Protein 5W1E (pdb70)

InterPro domains:
  IPR005471 Transcription regulator IclR, N-terminal [PF09339] (18-68)
  IPR005471 Transcription regulator IclR, N-terminal [PF09339] (301-348)
  IPR005471 Transcription regulator IclR, N-terminal [PS51077] (15-83)
  IPR005471 Transcription regulator IclR, N-terminal [PS51077] (299-360)
  IPR005471 Transcription regulator IclR, N-terminal [SM00346] (15-104)
  IPR005471 Transcription regulator IclR, N-terminal [SM00346] (299-388)
  IPR014757 Transcription regulator IclR, C-terminal [PF01614] (442-507)
  IPR014757 Transcription regulator IclR, C-terminal [PS51078] (77-270)
  IPR014757 Transcription regulator IclR, C-terminal [PS51078] (361-514)
  IPR029016 GAF-like domain superfamily [G3DSA:3.30.450.40] (84-271)
  IPR029016 GAF-like domain superfamily [G3DSA:3.30.450.40] (369-442)
  IPR029016 GAF-like domain superfamily [G3DSA:3.30.450.40] (443-515)
  IPR036388 Winged helix-like DNA-binding domain superfamily [G3DSA:1.10.10.10] (9-83)
  IPR036388 Winged helix-like DNA-binding domain superfamily [G3DSA:1.10.10.10] (288-366)
  IPR036390 Winged helix DNA-binding domain superfamily [SSF46785] (18-87)
  IPR036390 Winged helix DNA-binding domain superfamily [SSF46785] (299-368)
  IPR050707 HTH-type Transcriptional Regulators in Metabolic Pathways [PTHR30136] (289-512)

Sequence (500 aa):
DEAVAPLLRGIAVLGRLTGADDGGTTLSLSALERTTGLARSTVDRLTATLARMGYVRLDGRDVVLAPRLMELGNAYLAALRLPALLSSARADGLADELDESVSLAVGDRDGIRFIHQATRRRAMSLSFRIGDLLPAERTAPGPLFAAEWTASDWHRWRERRAADPGDHSFPAVPPREPGAPGEDFARRAAKAAADGWALDDQLIEPGLVAVSVPVRDPGTGRVACVASVVSHTSRHTAPDLRAALLPRLRAAVAAMEDDLRAAPAPEPGPPPAGLALWTGASKQELGREFVVESLARGLTVLTAFGEGRRSALTLTQVAQATGLARATARRALLTHARAGLVAPAAGHTFTLTPRVLSLGFPPLSRTSLPEIAQPHLTALAERRVHESSASLAVLADSGEEIQYTARASALPARATALGRVLLALPEVRARGYALVDEELEAGLRAIIAVPVRDRTGRVVAALNVALHAARRTADDCVAQILPELRHTADDLVETELRVAGRFCRVAVV

Radius of gyration: 24.88 Å; Cα contacts (8 Å, |Δi|>4): 1018; chains: 1; bounding box: 58×56×74 Å

Organism: Streptomyces coelicolor (strain ATCC BAA-471 / A3(2) / M145) (NCBI:txid100226)

B-factor: mean 27.06, std 10.56, range [9.88, 78.85]

Solvent-accessible surface area: 21811 Å² total; per-residue (Å²): 138,68,53,16,51,40,0,42,98,0,21,44,0,0,32,124,0,22,58,20,143,63,2,42,32,10,30,40,10,0,51,177,53,31,66,30,62,94,71,44,0,52,64,4,3,29,0,0,31,102,12,12,1,4,93,89,83,75,151,45,1,25,12,9,16,90,0,0,61,0,0,5,5,11,0,6,12,46,54,13,7,77,49,0,33,78,97,0,55,37,3,0,93,107,31,63,3,1,0,3,0,0,8,33,5,110,16,2,0,7,12,2,10,41,6,52,65,127,32,108,140,19,67,60,14,74,22,0,10,29,4,0,1,0,16,5,1,6,0,1,7,20,4,41,49,40,78,87,56,32,55,90,91,32,129,98,26,69,80,88,18,94,10,1,129,66,5,110,27,6,50,79,40,64,138,84,46,114,69,20,94,8,63,75,45,5,70,119,3,63,90,41,27,46,8,44,6,80,74,49,8,35,119,7,4,0,8,0,0,9,9,0,98,47,54,70,98,38,128,26,21,0,0,0,3,0,15,3,20,49,82,70,36,76,3,82,65,0,74,61,50,24,10,88,79,0,110,56,2,7,50,25,0,36,79,43,20,149,81,28,102,90,52,119,64,36,116,124,36,70,21,62,2,119,96,2,31,66,7,68,158,80,61,30,181,87,0,9,34,41,0,0,78,1,0,8,0,0,39,2,6,11,62,34,37,48,48,7,44,25,78,78,0,14,114,0,0,36,14,68,126,71,47,0,94,94,4,0,64,1,0,37,93,31,3,2,4,33,111,35,96,60,173,16,36,38,10,22,20,50,0,0,32,2,0,0,6,32,12,16,179,22,17,0,11,105,3,0,70,35,28,0,62,43,0,1,136,98,18,138,43,31,0,2,0,0,12,60,25,156,75,22,77,91,28,74,95,27,11,126,11,98,78,102,73,0,121,41,14,0,2,0,85,3,23,36,73,41,112,66,10,83,90,156,24,29,8,46,10,63,45,90,149,188,60,23,40,24,0,1,0,4,14,0,100,25,114,100,44,151,56,26,0,0,0,5,0,18,8,122,21,97,98,70,80,39,119,57,0,34,71,86,2,15,78,55,0,104,90,1,7,80,63,0,33,45,18,8,110,23,2,20,97,40,18,131,25,55,54,106

Nearest PDB structures (foldseek):
  5w1e-assembly1_A  TM=1.002E+00  e=1.507E-93  Streptomyces coelicolor A3(2)
  2ia2-assembly3_B  TM=8.889E-01  e=1.203E-15  Rhodococcus jostii RHA1
  2g7u-assembly1_A  TM=6.125E-01  e=3.325E-15  Rhodococcus jostii RHA1
  2xro-assembly1_E  TM=7.724E-01  e=2.981E-11  Pseudomonas putida
  3r4k-assembly2_D  TM=5.862E-01  e=4.956E-11  Ruegeria sp. TM1040

Foldseek 3Di:
DDADVLQVLLLVLLLVLLPDVQSKDFLVRSCVVSVDDSLSSQLSLLQCVVVQQWPDDPRMIHGGLVLLLLVQLQLQLLCLLVLQQVLQQVVCVVVQFKKWKWDDQQQWIFTQYIDGGPCVVHQDFFHLQIDGLLLDFCSLQNCLPDDPVSVVSNVVCCVVQVQRVVRVSAGTQDPPHDDSCRPVQSVVCVVVQKGKRQQSRHAFKIKIKGFQAQPVPRGGSIIMMTIGGVVVPGRVRCCVPCVVVVVVSSVVSNVSNVPPDQWDPPDQAAQQLVVLVVVCVVPPPSHDSLNSLLSSLSSLGRTNRFWAALVSSCGRNVHDSVSSVSSQVNCVVVVQWDADPPRTIGGGSCSSSSNNGSSLAAALQNNQAVLQQVLCVVVVFKKWKWAQDPVLQAIDTDYIYGVGGLVLAFFSCQRNCPDVCVVPQKDWHQRDVVQQKIKIKGFAAELVRDGGMMMMTIDGPPVQDPVNCCVPNVVSRVVSSVSSRVSRHSSPPSHDHHHD

Structure (mmCIF, N/CA/C/O backbone):
data_5W1E
#
_entry.id   5W1E
#
_cell.length_a   44.134
_cell.length_b   87.924
_cell.length_c   69.915
_cell.angle_alpha   90.00
_cell.angle_beta   96.22
_cell.angle_gamma   90.00
#
_symmetry.space_group_name_H-M   'P 1 21 1'
#
loop_
_entity.id
_entity.type
_entity.pdbx_description
1 polymer 'Putative transcriptional regulator'
2 non-polymer 'SULFATE ION'
3 non-polymer 'P-HYDROXYBENZOIC ACID'
4 non-polymer GLYCEROL
5 water water
#
loop_
_atom_site.group_PDB
_atom_site.id
_atom_site.type_symbol
_atom_site.label_atom_id
_atom_site.label_alt_id
_atom_site.label_comp_id
_atom_site.label_asym_id
_atom_site.label_entity_id
_atom_site.label_seq_id
_atom_site.pdbx_PDB_ins_code
_atom_site.Cartn_x
_atom_site.Cartn_y
_atom_site.Cartn_z
_atom_site.occupancy
_atom_site.B_iso_or_equiv
_atom_site.auth_seq_id
_atom_site.auth_comp_id
_atom_site.auth_asym_id
_atom_site.auth_atom_id
_atom_site.pdbx_PDB_model_num
ATOM 1 N N . ASP A 1 14 ? 27.247 101.228 15.982 1.00 47.34 12 ASP A N 1
ATOM 2 C CA . ASP A 1 14 ? 26.838 100.475 17.164 1.00 57.67 12 ASP A CA 1
ATOM 3 C C . ASP A 1 14 ? 25.404 100.784 17.586 1.00 55.51 12 ASP A C 1
ATOM 4 O O . ASP A 1 14 ? 24.848 100.108 18.451 1.00 54.91 12 ASP A O 1
ATOM 9 N N . GLU A 1 15 ? 24.811 101.807 16.978 1.00 51.92 13 GLU A N 1
ATOM 10 C CA . GLU A 1 15 ? 23.452 102.201 17.318 1.00 40.81 13 GLU A CA 1
ATOM 11 C C . GLU A 1 15 ? 22.439 101.323 16.593 1.00 40.71 13 GLU A C 1
ATOM 12 O O . GLU A 1 15 ? 22.668 100.868 15.468 1.00 30.28 13 GLU A O 1
ATOM 14 N N . ALA A 1 16 ? 21.310 101.087 17.254 1.00 34.92 14 ALA A N 1
ATOM 15 C CA . ALA A 1 16 ? 20.259 100.262 16.678 1.00 30.68 14 ALA A CA 1
ATOM 16 C C . ALA A 1 16 ? 19.640 100.943 15.464 1.00 28.42 14 ALA A C 1
ATOM 17 O O . ALA A 1 16 ? 19.555 102.172 15.384 1.00 31.51 14 ALA A O 1
ATOM 19 N N . VAL A 1 17 ? 19.210 100.126 14.505 1.00 21.14 15 VAL A N 1
ATOM 20 C CA . VAL A 1 17 ? 18.511 100.619 13.321 1.00 22.63 15 VAL A CA 1
ATOM 21 C C . VAL A 1 17 ? 17.047 100.799 13.713 1.00 22.52 15 VAL A C 1
ATOM 22 O O . VAL A 1 17 ? 16.288 99.831 13.786 1.00 23.15 15 VAL A O 1
ATOM 26 N N . ALA A 1 18 ? 16.652 102.045 13.979 1.00 25.03 16 ALA A N 1
ATOM 27 C CA . ALA A 1 18 ? 15.299 102.314 14.464 1.00 19.57 16 ALA A CA 1
ATOM 28 C C . ALA A 1 18 ? 14.212 101.855 13.502 1.00 17.18 16 ALA A C 1
ATOM 29 O O . ALA A 1 18 ? 13.269 101.183 13.955 1.00 21.92 16 ALA A O 1
ATOM 31 N N . PRO A 1 19 ? 14.257 102.163 12.200 1.00 18.48 17 PRO A N 1
ATOM 32 C CA . PRO A 1 19 ? 13.176 101.688 11.320 1.00 21.54 17 PRO A CA 1
ATOM 33 C C . PRO A 1 19 ? 13.075 100.176 11.247 1.00 17.62 17 PRO A C 1
ATOM 34 O O . PRO A 1 19 ? 11.981 99.650 11.004 1.00 16.92 17 PRO A O 1
ATOM 38 N N . LEU A 1 20 ? 14.181 99.457 11.445 1.00 18.10 18 LEU A N 1
ATOM 39 C CA . LEU A 1 20 ? 14.111 98.000 11.476 1.00 21.50 18 LEU A CA 1
ATOM 40 C C . LEU A 1 20 ? 13.363 97.516 12.712 1.00 20.18 18 LEU A C 1
ATOM 41 O O . LEU A 1 20 ? 12.516 96.621 12.619 1.00 17.47 18 LEU A O 1
ATOM 46 N N . LEU A 1 21 ? 13.658 98.101 13.876 1.00 16.67 19 LEU A N 1
ATOM 47 C CA . LEU A 1 21 ? 12.918 97.759 15.086 1.00 16.80 19 LEU A CA 1
ATOM 48 C C . LEU A 1 21 ? 11.444 98.114 14.952 1.00 18.38 19 LEU A C 1
ATOM 49 O O . LEU A 1 21 ? 10.571 97.335 15.355 1.00 15.05 19 LEU A O 1
ATOM 54 N N . ARG A 1 22 ? 11.147 99.290 14.395 1.00 17.82 20 ARG A N 1
ATOM 55 C CA . ARG A 1 22 ? 9.756 99.710 14.269 1.00 19.17 20 ARG A CA 1
ATOM 56 C C . ARG A 1 22 ? 9.005 98.834 13.276 1.00 18.41 20 ARG A C 1
ATOM 57 O O . ARG A 1 22 ? 7.836 98.498 13.498 1.00 16.74 20 ARG A O 1
ATOM 65 N N . GLY A 1 23 ? 9.657 98.459 12.172 1.00 16.66 21 GLY A N 1
ATOM 66 C CA . GLY A 1 23 ? 9.031 97.544 11.232 1.00 14.05 21 GLY A CA 1
ATOM 67 C C . GLY A 1 23 ? 8.751 96.188 11.850 1.00 18.67 21 GLY A C 1
ATOM 68 O O . GLY A 1 23 ? 7.710 95.580 11.590 1.00 15.69 21 GLY A O 1
ATOM 69 N N . ILE A 1 24 ? 9.676 95.699 12.680 1.00 16.27 22 ILE A N 1
ATOM 70 C CA . ILE A 1 24 ? 9.445 94.458 13.414 1.00 17.31 22 ILE A CA 1
ATOM 71 C C . ILE A 1 24 ? 8.231 94.598 14.325 1.00 19.38 22 ILE A C 1
ATOM 72 O O . ILE A 1 24 ? 7.400 93.686 14.422 1.00 16.37 22 ILE A O 1
ATOM 77 N N . ALA A 1 25 ? 8.102 95.746 14.995 1.00 15.49 23 ALA A N 1
ATOM 78 C CA . ALA A 1 25 ? 6.958 95.968 15.874 1.00 20.12 23 ALA A CA 1
ATOM 79 C C . ALA A 1 25 ? 5.653 96.008 15.087 1.00 17.85 23 ALA A C 1
ATOM 80 O O . ALA A 1 25 ? 4.632 95.476 15.537 1.00 18.20 23 ALA A O 1
ATOM 82 N N . VAL A 1 26 ? 5.668 96.636 13.909 1.00 15.80 24 VAL A N 1
ATOM 83 C CA . VAL A 1 26 ? 4.472 96.681 13.069 1.00 14.87 24 VAL A CA 1
ATOM 84 C C . VAL A 1 26 ? 4.055 95.272 12.663 1.00 18.83 24 VAL A C 1
ATOM 85 O O . VAL A 1 26 ? 2.874 94.909 12.732 1.00 14.00 24 VAL A O 1
ATOM 89 N N . LEU A 1 27 ? 5.022 94.456 12.237 1.00 14.73 25 LEU A N 1
ATOM 90 C CA . LEU A 1 27 ? 4.709 93.085 11.843 1.00 16.34 25 LEU A CA 1
ATOM 91 C C . LEU A 1 27 ? 4.197 92.276 13.027 1.00 20.45 25 LEU A C 1
ATOM 92 O O . LEU A 1 27 ? 3.295 91.443 12.877 1.00 18.90 25 LEU A O 1
ATOM 97 N N . GLY A 1 28 ? 4.755 92.513 14.216 1.00 16.47 26 GLY A N 1
ATOM 98 C CA . GLY A 1 28 ? 4.274 91.819 15.399 1.00 15.28 26 GLY A CA 1
ATOM 99 C C . GLY A 1 28 ? 2.832 92.154 15.729 1.00 20.55 26 GLY A C 1
ATOM 100 O O . GLY A 1 28 ? 2.043 91.271 16.075 1.00 18.11 26 GLY A O 1
ATOM 101 N N . ARG A 1 29 ? 2.465 93.435 15.622 1.00 18.01 27 ARG A N 1
ATOM 102 C CA . ARG A 1 29 ? 1.085 93.829 15.893 1.00 19.21 27 ARG A CA 1
ATOM 103 C C . ARG A 1 29 ? 0.127 93.221 14.875 1.00 21.31 27 ARG A C 1
ATOM 104 O O . ARG A 1 29 ? -0.964 92.759 15.234 1.00 19.52 27 ARG A O 1
ATOM 112 N N . LEU A 1 30 ? 0.517 93.214 13.597 1.00 17.39 28 LEU A N 1
ATOM 113 C CA . LEU A 1 30 ? -0.314 92.591 12.571 1.00 15.72 28 LEU A CA 1
ATOM 114 C C . LEU A 1 30 ? -0.472 91.097 12.820 1.00 17.13 28 LEU A C 1
ATOM 115 O O . LEU A 1 30 ? -1.542 90.528 12.572 1.00 17.80 28 LEU A O 1
ATOM 120 N N . THR A 1 31 ? 0.586 90.443 13.306 1.00 17.15 29 THR A N 1
ATOM 121 C CA . THR A 1 31 ? 0.525 89.004 13.541 1.00 13.28 29 THR A CA 1
ATOM 122 C C . THR A 1 31 ? -0.449 88.658 14.660 1.00 19.32 29 THR A C 1
ATOM 123 O O . THR A 1 31 ? -1.062 87.583 14.638 1.00 19.01 29 THR A O 1
ATOM 127 N N . GLY A 1 32 ? -0.611 89.548 15.635 1.00 19.32 30 GLY A N 1
ATOM 128 C CA . GLY A 1 32 ? -1.545 89.333 16.717 1.00 19.92 30 GLY A CA 1
ATOM 129 C C . GLY A 1 32 ? -2.959 89.789 16.451 1.00 29.27 30 GLY A C 1
ATOM 130 O O . GLY A 1 32 ? -3.838 89.577 17.292 1.00 26.02 30 GLY A O 1
ATOM 131 N N . ALA A 1 33 ? -3.216 90.406 15.303 1.00 23.43 31 ALA A N 1
ATOM 132 C CA . ALA A 1 33 ? -4.535 90.931 14.991 1.00 22.37 31 ALA A CA 1
ATOM 133 C C . ALA A 1 33 ? -5.362 89.906 14.229 1.00 26.75 31 ALA A C 1
ATOM 134 O O . ALA A 1 33 ? -4.829 89.080 13.483 1.00 19.71 31 ALA A O 1
ATOM 136 N N . ASP A 1 34 ? -6.678 89.974 14.422 1.00 27.65 32 ASP A N 1
ATOM 137 C CA A ASP A 1 34 ? -7.574 89.065 13.725 0.51 25.65 32 ASP A CA 1
ATOM 138 C CA B ASP A 1 34 ? -7.586 89.073 13.724 0.49 25.66 32 ASP A CA 1
ATOM 139 C C . ASP A 1 34 ? -7.443 89.245 12.219 1.00 19.56 32 ASP A C 1
ATOM 140 O O . ASP A 1 34 ? -7.440 90.370 11.710 1.00 23.19 32 ASP A O 1
ATOM 149 N N . GLY A 1 35 ? -7.327 88.125 11.510 1.00 21.17 33 GLY A N 1
ATOM 150 C CA . GLY A 1 35 ? -7.129 88.160 10.078 1.00 20.47 33 GLY A CA 1
ATOM 151 C C . GLY A 1 35 ? -5.793 88.708 9.637 1.00 20.67 33 GLY A C 1
ATOM 152 O O . GLY A 1 35 ? -5.595 88.921 8.438 1.00 19.29 33 GLY A O 1
ATOM 153 N N . GLY A 1 36 ? -4.864 88.928 10.567 1.00 19.67 34 GLY A N 1
ATOM 154 C CA . GLY A 1 36 ? -3.609 89.578 10.232 1.00 21.36 34 GLY A CA 1
ATOM 155 C C . GLY A 1 36 ? -3.793 90.939 9.603 1.00 24.22 34 GLY A C 1
ATOM 156 O O . GLY A 1 36 ? -3.005 91.327 8.733 1.00 18.94 34 GLY A O 1
ATOM 157 N N . THR A 1 37 ? -4.818 91.679 10.025 1.00 19.31 35 THR A N 1
ATOM 158 C CA A THR A 1 37 ? -5.183 92.946 9.411 0.71 18.45 35 THR A CA 1
ATOM 159 C CA B THR A 1 37 ? -5.187 92.946 9.412 0.29 18.64 35 THR A CA 1
ATOM 160 C C . THR A 1 37 ? -5.365 94.013 10.479 1.00 22.29 35 THR A C 1
ATOM 161 O O . THR A 1 37 ? -5.957 93.759 11.532 1.00 21.60 35 THR A O 1
ATOM 168 N N . LEU A 1 38 ? -4.854 95.208 10.194 1.00 19.21 36 LEU A N 1
ATOM 169 C CA . LEU A 1 38 ? -5.052 96.374 11.037 1.00 20.65 36 LEU A CA 1
ATOM 170 C C . LEU A 1 38 ? -5.135 97.595 10.139 1.00 20.99 36 LEU A C 1
ATOM 171 O O . LEU A 1 38 ? -4.485 97.655 9.092 1.00 21.78 36 LEU A O 1
ATOM 176 N N . SER A 1 39 ? -5.950 98.561 10.546 1.00 19.25 37 SER A N 1
ATOM 177 C CA . SER A 1 39 ? -5.965 99.832 9.845 1.00 23.20 37 SER A CA 1
ATOM 178 C C . SER A 1 39 ? -4.717 100.634 10.194 1.00 17.85 37 SER A C 1
ATOM 179 O O . SER A 1 39 ? -4.020 100.358 11.175 1.00 16.81 37 SER A O 1
ATOM 182 N N . LEU A 1 40 ? -4.441 101.647 9.371 1.00 19.73 38 LEU A N 1
ATOM 183 C CA . LEU A 1 40 ? -3.314 102.530 9.651 1.00 19.01 38 LEU A CA 1
ATOM 184 C C . LEU A 1 40 ? -3.502 103.249 10.982 1.00 20.20 38 LEU A C 1
ATOM 185 O O . LEU A 1 40 ? -2.540 103.433 11.738 1.00 19.71 38 LEU A O 1
ATOM 190 N N . SER A 1 41 ? -4.741 103.644 11.295 1.00 21.14 39 SER A N 1
ATOM 191 C CA . SER A 1 41 ? -5.019 104.270 12.585 1.00 22.95 39 SER A CA 1
ATOM 192 C C . SER A 1 41 ? -4.804 103.293 13.733 1.00 20.01 39 SER A C 1
ATOM 193 O O . SER A 1 41 ? -4.267 103.668 14.782 1.00 23.54 39 SER A O 1
ATOM 196 N N . ALA A 1 42 ? -5.226 102.038 13.560 1.00 21.44 40 ALA A N 1
ATOM 197 C CA . ALA A 1 42 ? -5.015 101.045 14.606 1.00 23.42 40 ALA A CA 1
ATOM 198 C C . ALA A 1 42 ? -3.533 100.770 14.823 1.00 21.69 40 ALA A C 1
ATOM 199 O O . ALA A 1 42 ? -3.115 100.486 15.951 1.00 19.86 40 ALA A O 1
ATOM 201 N N . LEU A 1 43 ? -2.725 100.850 13.763 1.00 21.19 41 LEU A N 1
ATOM 202 C CA . LEU A 1 43 ? -1.283 100.702 13.932 1.00 23.75 41 LEU A CA 1
ATOM 203 C C . LEU A 1 43 ? -0.700 101.871 14.717 1.00 20.81 41 LEU A C 1
ATOM 204 O O . LEU A 1 43 ? 0.188 101.677 15.555 1.00 20.12 41 LEU A O 1
ATOM 209 N N . GLU A 1 44 ? -1.184 103.090 14.458 1.00 21.47 42 GLU A N 1
ATOM 210 C CA . GLU A 1 44 ? -0.806 104.237 15.281 1.00 21.29 42 GLU A CA 1
ATOM 211 C C . GLU A 1 44 ? -1.080 103.968 16.754 1.00 21.20 42 GLU A C 1
ATOM 212 O O . GLU A 1 44 ? -0.201 104.138 17.606 1.00 29.87 42 GLU A O 1
ATOM 218 N N . ARG A 1 45 ? -2.310 103.551 17.070 1.00 24.67 43 ARG A N 1
ATOM 219 C CA . ARG A 1 45 ? -2.705 103.386 18.465 1.00 30.84 43 ARG A CA 1
ATOM 220 C C . ARG A 1 45 ? -1.931 102.260 19.137 1.00 24.66 43 ARG A C 1
ATOM 221 O O . ARG A 1 45 ? -1.468 102.411 20.273 1.00 25.06 43 ARG A O 1
ATOM 229 N N . THR A 1 46 ? -1.778 101.124 18.453 1.00 19.32 44 THR A N 1
ATOM 230 C CA . THR A 1 46 ? -1.182 99.962 19.101 1.00 23.33 44 THR A CA 1
ATOM 231 C C . THR A 1 46 ? 0.336 100.057 19.195 1.00 25.58 44 THR A C 1
ATOM 232 O O . THR A 1 46 ? 0.922 99.511 20.136 1.00 29.99 44 THR A O 1
ATOM 236 N N . THR A 1 47 ? 0.993 100.730 18.247 1.00 20.87 45 THR A N 1
ATOM 237 C CA . THR A 1 47 ? 2.445 100.869 18.296 1.00 19.71 45 THR A CA 1
ATOM 238 C C . THR A 1 47 ? 2.902 102.158 18.961 1.00 24.41 45 THR A C 1
ATOM 239 O O . THR A 1 47 ? 4.053 102.235 19.409 1.00 24.66 45 THR A O 1
ATOM 243 N N . GLY A 1 48 ? 2.037 103.166 19.037 1.00 23.39 46 GLY A N 1
ATOM 244 C CA . GLY A 1 48 ? 2.446 104.475 19.495 1.00 29.89 46 GLY A CA 1
ATOM 245 C C . GLY A 1 48 ? 3.282 105.256 18.506 1.00 27.14 46 GLY A C 1
ATOM 246 O O . GLY A 1 48 ? 3.772 106.338 18.851 1.00 30.11 46 GLY A O 1
ATOM 247 N N . LEU A 1 49 ? 3.459 104.750 17.289 1.00 20.52 47 LEU A N 1
ATOM 248 C CA . LEU A 1 49 ? 4.290 105.425 16.306 1.00 24.35 47 LEU A CA 1
ATOM 249 C C . LEU A 1 49 ? 3.505 106.527 15.607 1.00 21.10 47 LEU A C 1
ATOM 250 O O . LEU A 1 49 ? 2.279 106.461 15.476 1.00 23.49 47 LEU A O 1
ATOM 255 N N . ALA A 1 50 ? 4.228 107.549 15.158 1.00 20.83 48 ALA A N 1
ATOM 256 C CA . ALA A 1 50 ? 3.596 108.632 14.420 1.00 25.60 48 ALA A CA 1
ATOM 257 C C . ALA A 1 50 ? 3.031 108.113 13.104 1.00 22.52 48 ALA A C 1
ATOM 258 O O . ALA A 1 50 ? 3.519 107.133 12.535 1.00 17.83 48 ALA A O 1
ATOM 260 N N . ARG A 1 51 ? 1.983 108.785 12.624 1.00 19.78 49 ARG A N 1
ATOM 261 C CA . ARG A 1 51 ? 1.317 108.345 11.402 1.00 20.66 49 ARG A CA 1
ATOM 262 C C . ARG A 1 51 ? 2.260 108.396 10.206 1.00 18.81 49 ARG A C 1
ATOM 263 O O . ARG A 1 51 ? 2.224 107.511 9.342 1.00 23.15 49 ARG A O 1
ATOM 271 N N . SER A 1 52 ? 3.110 109.424 10.135 1.00 20.84 50 SER A N 1
ATOM 272 C CA . SER A 1 52 ? 4.087 109.496 9.052 1.00 27.23 50 SER A CA 1
ATOM 273 C C . SER A 1 52 ? 5.004 108.280 9.063 1.00 21.11 50 SER A C 1
ATOM 274 O O . SER A 1 52 ? 5.323 107.722 8.007 1.00 21.88 50 SER A O 1
ATOM 277 N N . THR A 1 53 ? 5.423 107.847 10.252 1.00 19.01 51 THR A N 1
ATOM 278 C CA . THR A 1 53 ? 6.266 106.661 10.360 1.00 20.57 51 THR A CA 1
ATOM 279 C C . THR A 1 53 ? 5.502 105.400 9.969 1.00 21.13 51 THR A C 1
ATOM 280 O O . THR A 1 53 ? 6.028 104.554 9.237 1.00 18.64 51 THR A O 1
ATOM 284 N N . VAL A 1 54 ? 4.257 105.262 10.433 1.00 17.57 52 VAL A N 1
ATOM 285 C CA . VAL A 1 54 ? 3.454 104.095 10.068 1.00 23.23 52 VAL A CA 1
ATOM 286 C C . VAL A 1 54 ? 3.263 104.027 8.556 1.00 26.82 52 VAL A C 1
ATOM 287 O O . VAL A 1 54 ? 3.351 102.949 7.953 1.00 17.45 52 VAL A O 1
ATOM 291 N N . ASP A 1 55 ? 3.020 105.175 7.917 1.00 20.59 53 ASP A N 1
ATOM 292 C CA . ASP A 1 55 ? 2.837 105.199 6.467 1.00 16.40 53 ASP A CA 1
ATOM 293 C C . ASP A 1 55 ? 4.089 104.720 5.739 1.00 20.79 53 ASP A C 1
ATOM 294 O O . ASP A 1 55 ? 4.008 103.912 4.807 1.00 20.86 53 ASP A O 1
ATOM 299 N N . ARG A 1 56 ? 5.262 105.214 6.150 1.00 15.56 54 ARG A N 1
ATOM 300 C CA . ARG A 1 56 ? 6.496 104.855 5.456 1.00 24.35 54 ARG A CA 1
ATOM 301 C C . ARG A 1 56 ? 6.850 103.388 5.672 1.00 17.18 54 ARG A C 1
ATOM 302 O O . ARG A 1 56 ? 7.224 102.689 4.722 1.00 18.09 54 ARG A O 1
ATOM 310 N N . LEU A 1 57 ? 6.730 102.905 6.911 1.00 15.99 55 LEU A N 1
ATOM 311 C CA . LEU A 1 57 ? 7.075 101.517 7.206 1.00 13.10 55 LEU A CA 1
ATOM 312 C C . LEU A 1 57 ? 6.180 100.545 6.446 1.00 17.68 55 LEU A C 1
ATOM 313 O O . LEU A 1 57 ? 6.665 99.555 5.886 1.00 13.17 55 LEU A O 1
ATOM 318 N N . THR A 1 58 ? 4.868 100.805 6.420 1.00 17.53 56 THR A N 1
ATOM 319 C CA . THR A 1 58 ? 3.958 99.888 5.740 1.00 21.18 56 THR A CA 1
ATOM 320 C C . THR A 1 58 ? 4.127 99.950 4.227 1.00 16.76 56 THR A C 1
ATOM 321 O O . THR A 1 58 ? 3.996 98.924 3.551 1.00 17.61 56 THR A O 1
ATOM 325 N N . ALA A 1 59 ? 4.423 101.131 3.679 1.00 15.96 57 ALA A N 1
ATOM 326 C CA . ALA A 1 59 ? 4.707 101.222 2.251 1.00 17.50 57 ALA A CA 1
ATOM 327 C C . ALA A 1 59 ? 5.969 100.446 1.898 1.00 15.24 57 ALA A C 1
ATOM 328 O O . ALA A 1 59 ? 6.040 99.802 0.845 1.00 18.68 57 ALA A O 1
ATOM 330 N N . THR A 1 60 ? 6.972 100.489 2.775 1.00 15.45 58 THR A N 1
ATOM 331 C CA . THR A 1 60 ? 8.189 99.718 2.546 1.00 17.35 58 THR A CA 1
ATOM 332 C C . THR A 1 60 ? 7.915 98.222 2.636 1.00 16.38 58 THR A C 1
ATOM 333 O O . THR A 1 60 ? 8.400 97.444 1.807 1.00 15.18 58 THR A O 1
ATOM 337 N N . LEU A 1 61 ? 7.126 97.804 3.629 1.00 19.22 59 LEU A N 1
ATOM 338 C CA . LEU A 1 61 ? 6.753 96.398 3.737 1.00 23.71 59 LEU A CA 1
ATOM 339 C C . LEU A 1 61 ? 5.918 95.948 2.546 1.00 15.70 59 LEU A C 1
ATOM 340 O O . LEU A 1 61 ? 6.034 94.799 2.105 1.00 15.18 59 LEU A O 1
ATOM 345 N N . ALA A 1 62 ? 5.078 96.837 2.010 1.00 17.76 60 ALA A N 1
ATOM 346 C CA . ALA A 1 62 ? 4.286 96.485 0.837 1.00 17.63 60 ALA A CA 1
ATOM 347 C C . ALA A 1 62 ? 5.174 96.269 -0.383 1.00 23.01 60 ALA A C 1
ATOM 348 O O . ALA A 1 62 ? 4.952 95.334 -1.162 1.00 20.09 60 ALA A O 1
ATOM 350 N N . ARG A 1 63 ? 6.185 97.124 -0.561 1.00 19.91 61 ARG A N 1
ATOM 351 C CA . ARG A 1 63 ? 7.133 96.944 -1.658 1.00 20.02 61 ARG A CA 1
ATOM 352 C C . ARG A 1 63 ? 7.837 95.595 -1.568 1.00 19.65 61 ARG A C 1
ATOM 353 O O . ARG A 1 63 ? 8.108 94.966 -2.597 1.00 21.39 61 ARG A O 1
ATOM 361 N N . MET A 1 64 ? 8.117 95.118 -0.355 1.00 17.75 62 MET A N 1
ATOM 362 C CA . MET A 1 64 ? 8.716 93.799 -0.200 1.00 16.66 62 MET A CA 1
ATOM 363 C C . MET A 1 64 ? 7.711 92.668 -0.365 1.00 15.91 62 MET A C 1
ATOM 364 O O . MET A 1 64 ? 8.112 91.499 -0.342 1.00 21.54 62 MET A O 1
ATOM 369 N N . GLY A 1 65 ? 6.429 92.981 -0.533 1.00 18.02 63 GLY A N 1
ATOM 370 C CA . GLY A 1 65 ? 5.408 91.955 -0.583 1.00 20.37 63 GLY A CA 1
ATOM 371 C C . GLY A 1 65 ? 5.090 91.315 0.748 1.00 20.73 63 GLY A C 1
ATOM 372 O O . GLY A 1 65 ? 4.455 90.255 0.770 1.00 18.54 63 GLY A O 1
ATOM 373 N N . TYR A 1 66 ? 5.512 91.921 1.860 1.00 14.59 64 TYR A N 1
ATOM 374 C CA . TYR A 1 66 ? 5.249 91.344 3.173 1.00 15.13 64 TYR A CA 1
ATOM 375 C C . TYR A 1 66 ? 3.871 91.723 3.692 1.00 16.70 64 TYR A C 1
ATOM 376 O O . TYR A 1 66 ? 3.294 90.990 4.502 1.00 17.47 64 TYR A O 1
ATOM 385 N N . VAL A 1 67 ? 3.342 92.867 3.263 1.00 16.11 65 VAL A N 1
ATOM 386 C CA . VAL A 1 67 ? 1.970 93.251 3.554 1.00 11.96 65 VAL A CA 1
ATOM 387 C C . VAL A 1 67 ? 1.321 93.691 2.252 1.00 18.93 65 VAL A C 1
ATOM 388 O O . VAL A 1 67 ? 1.994 93.989 1.262 1.00 15.60 65 VAL A O 1
ATOM 392 N N . ARG A 1 68 ? -0.008 93.720 2.263 1.00 16.86 66 ARG A N 1
ATOM 393 C CA . ARG A 1 68 ? -0.795 94.233 1.152 1.00 18.43 66 ARG A CA 1
ATOM 394 C C . ARG A 1 68 ? -1.668 95.370 1.663 1.00 20.46 66 ARG A C 1
ATOM 395 O O . ARG A 1 68 ? -2.273 95.258 2.735 1.00 23.18 66 ARG A O 1
ATOM 403 N N . LEU A 1 69 ? -1.713 96.466 0.912 1.00 20.75 67 LEU A N 1
ATOM 404 C CA . LEU A 1 69 ? -2.493 97.634 1.298 1.00 18.06 67 LEU A CA 1
ATOM 405 C C . LEU A 1 69 ? -3.859 97.558 0.629 1.00 27.17 67 LEU A C 1
ATOM 406 O O . LEU A 1 69 ? -3.949 97.469 -0.600 1.00 27.84 67 LEU A O 1
ATOM 411 N N . ASP A 1 70 ? -4.917 97.577 1.438 1.00 25.14 68 ASP A N 1
ATOM 412 C CA . ASP A 1 70 ? -6.298 97.489 0.961 1.00 27.01 68 ASP A CA 1
ATOM 413 C C . ASP A 1 70 ? -7.058 98.674 1.548 1.00 24.95 68 ASP A C 1
ATOM 414 O O . ASP A 1 70 ? -7.684 98.562 2.605 1.00 24.29 68 ASP A O 1
ATOM 419 N N . GLY A 1 71 ? -7.010 99.807 0.852 1.00 27.01 69 GLY A N 1
ATOM 420 C CA . GLY A 1 71 ? -7.591 101.028 1.374 1.00 26.74 69 GLY A CA 1
ATOM 421 C C . GLY A 1 71 ? -6.874 101.498 2.622 1.00 26.12 69 GLY A C 1
ATOM 422 O O . GLY A 1 71 ? -5.672 101.776 2.590 1.00 31.20 69 GLY A O 1
ATOM 423 N N . ARG A 1 72 ? -7.600 101.581 3.731 1.00 29.19 70 ARG A N 1
ATOM 424 C CA . ARG A 1 72 ? -7.028 101.967 5.011 1.00 26.68 70 ARG A CA 1
ATOM 425 C C . ARG A 1 72 ? -6.456 100.786 5.783 1.00 26.06 70 ARG A C 1
ATOM 426 O O . ARG A 1 72 ? -5.917 100.987 6.874 1.00 25.06 70 ARG A O 1
ATOM 434 N N . ASP A 1 73 ? -6.553 99.571 5.249 1.00 20.56 71 ASP A N 1
ATOM 435 C CA . ASP A 1 73 ? -6.158 98.365 5.961 1.00 21.30 71 ASP A CA 1
ATOM 436 C C . ASP A 1 73 ? -4.797 97.866 5.486 1.00 21.62 71 ASP A C 1
ATOM 437 O O . ASP A 1 73 ? -4.444 97.987 4.310 1.00 20.31 71 ASP A O 1
ATOM 442 N N . VAL A 1 74 ? -4.038 97.302 6.423 1.00 17.45 72 VAL A N 1
ATOM 443 C CA . VAL A 1 74 ? -2.748 96.673 6.152 1.00 17.84 72 VAL A CA 1
ATOM 444 C C . VAL A 1 74 ? -2.894 95.187 6.463 1.00 21.21 72 VAL A C 1
ATOM 445 O O . VAL A 1 74 ? -3.265 94.820 7.584 1.00 18.33 72 VAL A O 1
ATOM 449 N N . VAL A 1 75 ? -2.598 94.337 5.480 1.00 14.28 73 VAL A N 1
ATOM 450 C CA . VAL A 1 75 ? -2.850 92.901 5.560 1.00 15.78 73 VAL A CA 1
ATOM 451 C C . VAL A 1 75 ? -1.537 92.155 5.373 1.00 16.80 73 VAL A C 1
ATOM 452 O O . VAL A 1 75 ? -0.824 92.395 4.393 1.00 19.65 73 VAL A O 1
ATOM 456 N N . LEU A 1 76 ? -1.233 91.235 6.291 1.00 15.05 74 LEU A N 1
ATOM 457 C CA . LEU A 1 76 ? -0.085 90.352 6.109 1.00 20.05 74 LEU A CA 1
ATOM 458 C C . LEU A 1 76 ? -0.215 89.578 4.802 1.00 16.01 74 LEU A C 1
ATOM 459 O O . LEU A 1 76 ? -1.305 89.139 4.427 1.00 20.50 74 LEU A O 1
ATOM 464 N N . ALA A 1 77 ? 0.908 89.414 4.102 1.00 15.14 75 ALA A N 1
ATOM 465 C CA . ALA A 1 77 ? 0.926 88.807 2.780 1.00 20.62 75 ALA A CA 1
ATOM 466 C C . ALA A 1 77 ? 1.851 87.594 2.755 1.00 11.43 75 ALA A C 1
ATOM 467 O O . ALA A 1 77 ? 2.826 87.538 3.511 1.00 16.84 75 ALA A O 1
ATOM 469 N N . PRO A 1 78 ? 1.577 86.613 1.885 1.00 16.23 76 PRO A N 1
ATOM 470 C CA . PRO A 1 78 ? 2.278 85.318 1.984 1.00 15.44 76 PRO A CA 1
ATOM 471 C C . PRO A 1 78 ? 3.791 85.382 1.836 1.00 17.72 76 PRO A C 1
ATOM 472 O O . PRO A 1 78 ? 4.485 84.557 2.443 1.00 14.78 76 PRO A O 1
ATOM 476 N N . ARG A 1 79 ? 4.336 86.309 1.044 1.00 15.16 77 ARG A N 1
ATOM 477 C CA . ARG A 1 79 ? 5.784 86.327 0.851 1.00 17.22 77 ARG A CA 1
ATOM 478 C C . ARG A 1 79 ? 6.539 86.618 2.144 1.00 19.91 77 ARG A C 1
ATOM 479 O O . ARG A 1 79 ? 7.728 86.295 2.238 1.00 15.60 77 ARG A O 1
ATOM 487 N N . LEU A 1 80 ? 5.873 87.199 3.145 1.00 13.92 78 LEU A N 1
ATOM 488 C CA . LEU A 1 80 ? 6.489 87.376 4.455 1.00 15.25 78 LEU A CA 1
ATOM 489 C C . LEU A 1 80 ? 6.936 86.054 5.066 1.00 19.73 78 LEU A C 1
ATOM 490 O O . LEU A 1 80 ? 7.865 86.041 5.880 1.00 11.66 78 LEU A O 1
ATOM 495 N N . MET A 1 81 ? 6.319 84.939 4.669 1.00 15.75 79 MET A N 1
ATOM 496 C CA . MET A 1 81 ? 6.688 83.642 5.223 1.00 18.30 79 MET A CA 1
ATOM 497 C C . MET A 1 81 ? 8.113 83.231 4.878 1.00 16.36 79 MET A C 1
ATOM 498 O O . MET A 1 81 ? 8.613 82.265 5.463 1.00 16.05 79 MET A O 1
ATOM 503 N N . GLU A 1 82 ? 8.778 83.927 3.950 1.00 12.23 80 GLU A N 1
ATOM 504 C CA . GLU A 1 82 ? 10.172 83.608 3.661 1.00 18.42 80 GLU A CA 1
ATOM 505 C C . GLU A 1 82 ? 11.086 83.907 4.843 1.00 15.60 80 GLU A C 1
ATOM 506 O O . GLU A 1 82 ? 12.183 83.344 4.919 1.00 14.78 80 GLU A O 1
ATOM 512 N N . LEU A 1 83 ? 10.661 84.772 5.768 1.00 14.00 81 LEU A N 1
ATOM 513 C CA . LEU A 1 83 ? 11.451 85.000 6.973 1.00 16.38 81 LEU A CA 1
ATOM 514 C C . LEU A 1 83 ? 11.392 83.786 7.893 1.00 12.43 81 LEU A C 1
ATOM 515 O O . LEU A 1 83 ? 12.430 83.242 8.288 1.00 16.73 81 LEU A O 1
ATOM 520 N N . GLY A 1 84 ? 10.181 83.340 8.237 1.00 14.78 82 GLY A N 1
ATOM 521 C CA . GLY A 1 84 ? 10.045 82.107 8.994 1.00 17.13 82 GLY A CA 1
ATOM 522 C C . GLY A 1 84 ? 10.618 80.901 8.275 1.00 16.76 82 GLY A C 1
ATOM 523 O O . GLY A 1 84 ? 11.181 80.006 8.912 1.00 13.21 82 GLY A O 1
ATOM 524 N N . ASN A 1 85 ? 10.482 80.858 6.943 1.00 13.89 83 ASN A N 1
ATOM 525 C CA . ASN A 1 85 ? 11.067 79.765 6.169 1.00 15.54 83 ASN A CA 1
ATOM 526 C C . ASN A 1 85 ? 12.570 79.676 6.389 1.00 16.67 83 ASN A C 1
ATOM 527 O O . ASN A 1 85 ? 13.131 78.576 6.465 1.00 16.01 83 ASN A O 1
ATOM 532 N N . ALA A 1 86 ? 13.241 80.827 6.480 1.00 14.44 84 ALA A N 1
ATOM 533 C CA . ALA A 1 86 ? 14.688 80.830 6.661 1.00 13.88 84 ALA A CA 1
ATOM 534 C C . ALA A 1 86 ? 15.083 80.134 7.955 1.00 15.04 84 ALA A C 1
ATOM 535 O O . ALA A 1 86 ? 16.024 79.331 7.974 1.00 16.58 84 ALA A O 1
ATOM 537 N N . TYR A 1 87 ? 14.375 80.422 9.048 1.00 12.34 85 TYR A N 1
ATOM 538 C CA . TYR A 1 87 ? 14.674 79.746 10.306 1.00 14.65 85 TYR A CA 1
ATOM 539 C C . TYR A 1 87 ? 14.356 78.259 10.216 1.00 17.91 85 TYR A C 1
ATOM 540 O O . TYR A 1 87 ? 15.164 77.417 10.625 1.00 13.97 85 TYR A O 1
ATOM 549 N N . LEU A 1 88 ? 13.179 77.917 9.682 1.00 13.26 86 LEU A N 1
ATOM 550 C CA . LEU A 1 88 ? 12.788 76.513 9.587 1.00 15.57 86 LEU A CA 1
ATOM 551 C C . LEU A 1 88 ? 13.745 75.730 8.696 1.00 16.51 86 LEU A C 1
ATOM 552 O O . LEU A 1 88 ? 14.062 74.570 8.983 1.00 15.77 86 LEU A O 1
ATOM 557 N N . ALA A 1 89 ? 14.216 76.348 7.609 1.00 14.06 87 ALA A N 1
ATOM 558 C CA . ALA A 1 89 ? 15.164 75.673 6.728 1.00 15.47 87 ALA A CA 1
ATOM 559 C C . ALA A 1 89 ? 16.517 75.493 7.403 1.00 14.84 87 ALA A C 1
ATOM 560 O O . ALA A 1 89 ? 17.132 74.425 7.304 1.00 18.56 87 ALA A O 1
ATOM 562 N N . ALA A 1 90 ? 17.002 76.532 8.087 1.00 17.50 88 ALA A N 1
ATOM 563 C CA . ALA A 1 90 ? 18.270 76.420 8.798 1.00 21.03 88 ALA A CA 1
ATOM 564 C C . ALA A 1 90 ? 18.185 75.419 9.942 1.00 18.29 88 ALA A C 1
ATOM 565 O O . ALA A 1 90 ? 19.171 74.737 10.240 1.00 15.97 88 ALA A O 1
ATOM 567 N N . LEU A 1 91 ? 17.015 75.304 10.576 1.00 15.92 89 LEU A N 1
ATOM 568 C CA . LEU A 1 91 ? 16.861 74.398 11.709 1.00 17.44 89 LEU A CA 1
ATOM 569 C C . LEU A 1 91 ? 16.946 72.935 11.289 1.00 19.67 89 LEU A C 1
ATOM 570 O O . LEU A 1 91 ? 17.377 72.093 12.085 1.00 16.32 89 LEU A O 1
ATOM 575 N N . ARG A 1 92 ? 16.524 72.620 10.059 1.00 13.67 90 ARG A N 1
ATOM 576 C CA . ARG A 1 92 ? 16.549 71.278 9.475 1.00 17.95 90 ARG A CA 1
ATOM 577 C C . ARG A 1 92 ? 15.540 70.322 10.106 1.00 20.49 90 ARG A C 1
ATOM 578 O O . ARG A 1 92 ? 15.021 69.436 9.419 1.00 16.70 90 ARG A O 1
ATOM 586 N N . LEU A 1 93 ? 15.270 70.470 11.401 1.00 17.75 91 LEU A N 1
ATOM 587 C CA . LEU A 1 93 ? 14.313 69.588 12.066 1.00 15.92 91 LEU A CA 1
ATOM 588 C C . LEU A 1 93 ? 12.963 69.499 11.358 1.00 19.19 91 LEU A C 1
ATOM 589 O O . LEU A 1 93 ? 12.426 68.381 11.265 1.00 16.16 91 LEU A O 1
ATOM 594 N N . PRO A 1 94 ? 12.364 70.585 10.847 1.00 20.90 92 PRO A N 1
ATOM 595 C CA . PRO A 1 94 ? 11.089 70.420 10.123 1.00 20.84 92 PRO A CA 1
ATOM 596 C C . PRO A 1 94 ? 11.188 69.489 8.925 1.00 23.11 92 PRO A C 1
ATOM 597 O O . PRO A 1 94 ? 10.358 68.586 8.780 1.00 20.98 92 PRO A O 1
ATOM 601 N N . ALA A 1 95 ? 12.186 69.675 8.061 1.00 20.84 93 ALA A N 1
ATOM 602 C CA . ALA A 1 95 ? 12.290 68.830 6.876 1.00 24.08 93 ALA A CA 1
ATOM 603 C C . ALA A 1 95 ? 12.591 67.382 7.246 1.00 24.87 93 ALA A C 1
ATOM 604 O O . ALA A 1 95 ? 12.105 66.454 6.589 1.00 21.88 93 ALA A O 1
ATOM 606 N N . LEU A 1 96 ? 13.374 67.166 8.303 1.00 20.52 94 LEU A N 1
ATOM 607 C CA . LEU A 1 96 ? 13.826 65.816 8.621 1.00 20.78 94 LEU A CA 1
ATOM 608 C C . LEU A 1 96 ? 12.789 65.011 9.393 1.00 24.23 94 LEU A C 1
ATOM 609 O O . LEU A 1 96 ? 12.751 63.782 9.263 1.00 27.85 94 LEU A O 1
ATOM 614 N N . LEU A 1 97 ? 11.940 65.667 10.190 1.00 20.64 95 LEU A N 1
ATOM 615 C CA . LEU A 1 97 ? 11.107 64.963 11.157 1.00 18.60 95 LEU A CA 1
ATOM 616 C C . LEU A 1 97 ? 9.603 65.125 10.963 1.00 19.79 95 LEU A C 1
ATOM 617 O O . LEU A 1 97 ? 8.841 64.415 11.629 1.00 19.98 95 LEU A O 1
ATOM 622 N N A SER A 1 98 ? 9.154 66.023 10.080 0.51 17.44 96 SER A N 1
ATOM 623 N N B SER A 1 98 ? 9.153 66.020 10.078 0.49 17.54 96 SER A N 1
ATOM 624 C CA A SER A 1 98 ? 7.721 66.271 9.944 0.51 21.44 96 SER A CA 1
ATOM 625 C CA B SER A 1 98 ? 7.719 66.269 9.952 0.49 21.44 96 SER A CA 1
ATOM 626 C C A SER A 1 98 ? 6.983 65.063 9.383 0.51 22.82 96 SER A C 1
ATOM 627 C C B SER A 1 98 ? 6.978 65.068 9.376 0.49 22.82 96 SER A C 1
ATOM 628 O O A SER A 1 98 ? 5.833 64.811 9.764 0.51 22.91 96 SER A O 1
ATOM 629 O O B SER A 1 98 ? 5.818 64.829 9.733 0.49 22.92 96 SER A O 1
ATOM 634 N N . ALA A 1 99 ? 7.620 64.305 8.488 1.00 25.14 97 ALA A N 1
ATOM 635 C CA . ALA A 1 99 ? 6.953 63.147 7.899 1.00 28.22 97 ALA A CA 1
ATOM 636 C C . ALA A 1 99 ? 6.648 62.092 8.954 1.00 22.33 97 ALA A C 1
ATOM 637 O O . ALA A 1 99 ? 5.543 61.538 8.988 1.00 21.88 97 ALA A O 1
ATOM 639 N N . ARG A 1 100 ? 7.605 61.819 9.841 1.00 22.06 98 ARG A N 1
ATOM 640 C CA . ARG A 1 100 ? 7.365 60.839 10.893 1.00 26.45 98 ARG A CA 1
ATOM 641 C C . ARG A 1 100 ? 6.347 61.347 11.907 1.00 23.58 98 ARG A C 1
ATOM 642 O O . ARG A 1 100 ? 5.561 60.558 12.444 1.00 19.41 98 ARG A O 1
ATOM 650 N N . ALA A 1 101 ? 6.339 62.654 12.175 1.00 19.10 99 ALA A N 1
ATOM 651 C CA . ALA A 1 101 ? 5.354 63.209 13.096 1.00 20.27 99 ALA A CA 1
ATOM 652 C C . ALA A 1 101 ? 3.948 63.117 12.518 1.00 22.33 99 ALA A C 1
ATOM 653 O O . ALA A 1 101 ? 3.001 62.760 13.229 1.00 20.32 99 ALA A O 1
ATOM 655 N N . ASP A 1 102 ? 3.794 63.430 11.228 1.00 21.06 100 ASP A N 1
ATOM 656 C CA . ASP A 1 102 ? 2.496 63.269 10.579 1.00 21.41 100 ASP A CA 1
ATOM 657 C C . ASP A 1 102 ? 2.056 61.812 10.584 1.00 17.88 100 ASP A C 1
ATOM 658 O O . ASP A 1 102 ? 0.872 61.513 10.777 1.00 23.41 100 ASP A O 1
ATOM 663 N N . GLY A 1 103 ? 2.997 60.892 10.365 1.00 24.24 101 GLY A N 1
ATOM 664 C CA . GLY A 1 103 ? 2.647 59.482 10.347 1.00 25.27 101 GLY A CA 1
ATOM 665 C C . GLY A 1 103 ? 2.178 58.983 11.698 1.00 25.24 101 GLY A C 1
ATOM 666 O O . GLY A 1 103 ? 1.261 58.163 11.784 1.00 27.80 101 GLY A O 1
ATOM 667 N N . LEU A 1 104 ? 2.800 59.471 12.774 1.00 22.52 102 LEU A N 1
ATOM 668 C CA . LEU A 1 104 ? 2.363 59.081 14.110 1.00 19.53 102 LEU A CA 1
ATOM 669 C C . LEU A 1 104 ? 0.967 59.612 14.407 1.00 20.73 102 LEU A C 1
ATOM 670 O O . LEU A 1 104 ? 0.151 58.917 15.024 1.00 23.17 102 LEU A O 1
ATOM 675 N N . ALA A 1 105 ? 0.672 60.840 13.971 1.00 21.96 103 ALA A N 1
ATOM 676 C CA . ALA A 1 105 ? -0.654 61.403 14.197 1.00 19.18 103 ALA A CA 1
ATOM 677 C C . ALA A 1 105 ? -1.727 60.601 13.470 1.00 22.49 103 ALA A C 1
ATOM 678 O O . ALA A 1 105 ? -2.809 60.363 14.018 1.00 21.21 103 ALA A O 1
ATOM 680 N N . ASP A 1 106 ? -1.448 60.176 12.235 1.00 24.58 104 ASP A N 1
ATOM 681 C CA . ASP A 1 106 ? -2.399 59.334 11.515 1.00 29.54 104 ASP A CA 1
ATOM 682 C C . ASP A 1 106 ? -2.543 57.972 12.179 1.00 31.43 104 ASP A C 1
ATOM 683 O O . ASP A 1 106 ? -3.655 57.441 12.288 1.00 26.73 104 ASP A O 1
ATOM 688 N N . GLU A 1 107 ? -1.427 57.394 12.629 1.00 26.99 105 GLU A N 1
ATOM 689 C CA . GLU A 1 107 ? -1.465 56.082 13.265 1.00 25.28 105 GLU A CA 1
ATOM 690 C C . GLU A 1 107 ? -2.295 56.112 14.543 1.00 36.73 105 GLU A C 1
ATOM 691 O O . GLU A 1 107 ? -3.154 55.250 14.760 1.00 30.45 105 GLU A O 1
ATOM 697 N N . LEU A 1 108 ? -2.055 57.104 15.403 1.00 27.28 106 LEU A N 1
ATOM 698 C CA . LEU A 1 108 ? -2.759 57.176 16.677 1.00 26.93 106 LEU A CA 1
ATOM 699 C C . LEU A 1 108 ? -4.128 57.829 16.563 1.00 25.60 106 LEU A C 1
ATOM 700 O O . LEU A 1 108 ? -4.937 57.697 17.488 1.00 27.46 106 LEU A O 1
ATOM 705 N N . ASP A 1 109 ? -4.405 58.518 15.455 1.00 23.47 107 ASP A N 1
ATOM 706 C CA . ASP A 1 109 ? -5.562 59.410 15.350 1.00 27.61 107 ASP A CA 1
ATOM 707 C C . ASP A 1 109 ? -5.587 60.383 16.526 1.00 31.91 107 ASP A C 1
ATOM 708 O O . ASP A 1 109 ? -6.631 60.646 17.129 1.00 23.52 107 ASP A O 1
ATOM 713 N N . GLU A 1 110 ? -4.410 60.899 16.872 1.00 24.24 108 GLU A N 1
ATOM 714 C CA . GLU A 1 110 ? -4.255 61.920 17.894 1.00 25.12 108 GLU A CA 1
ATOM 715 C C . GLU A 1 110 ? -3.363 63.029 17.355 1.00 24.88 108 GLU A C 1
ATOM 716 O O . GLU A 1 110 ? -2.692 62.878 16.331 1.00 21.37 108 GLU A O 1
ATOM 722 N N . SER A 1 111 ? -3.361 64.156 18.058 1.00 22.66 109 SER A N 1
ATOM 723 C CA . SER A 1 111 ? -2.545 65.292 17.659 1.00 20.86 109 SER A CA 1
ATOM 724 C C . SER A 1 111 ? -1.083 65.054 18.021 1.00 19.03 109 SER A C 1
ATOM 725 O O . SER A 1 111 ? -0.771 64.546 19.102 1.00 21.85 109 SER A O 1
ATOM 728 N N . VAL A 1 112 ? -0.188 65.419 17.105 1.00 16.72 110 VAL A N 1
ATOM 729 C CA . VAL A 1 112 ? 1.253 65.299 17.304 1.00 23.12 110 VAL A CA 1
ATOM 730 C C . VAL A 1 112 ? 1.899 66.623 16.919 1.00 25.58 110 VAL A C 1
ATOM 731 O O . VAL A 1 112 ? 1.570 67.197 15.875 1.00 24.45 110 VAL A O 1
ATOM 735 N N . SER A 1 113 ? 2.814 67.108 17.757 1.00 15.42 111 SER A N 1
ATOM 736 C CA . SER A 1 113 ? 3.479 68.374 17.496 1.00 18.36 111 SER A CA 1
ATOM 737 C C . SER A 1 113 ? 4.950 68.285 17.873 1.00 19.53 111 SER A C 1
ATOM 738 O O . SER A 1 113 ? 5.351 67.462 18.701 1.00 18.38 111 SER A O 1
ATOM 741 N N . LEU A 1 114 ? 5.748 69.136 17.236 1.00 15.50 112 LEU A N 1
ATOM 742 C CA . LEU A 1 114 ? 7.147 69.337 17.577 1.00 13.18 112 LEU A CA 1
ATOM 743 C C . LEU A 1 114 ? 7.335 70.786 18.001 1.00 21.31 112 LEU A C 1
ATOM 744 O O . LEU A 1 114 ? 6.822 71.700 17.349 1.00 17.28 112 LEU A O 1
ATOM 749 N N . ALA A 1 115 ? 8.067 70.994 19.091 1.00 12.92 113 ALA A N 1
ATOM 750 C CA . ALA A 1 115 ? 8.295 72.328 19.625 1.00 18.38 113 ALA A CA 1
ATOM 751 C C . ALA A 1 115 ? 9.771 72.524 19.942 1.00 17.82 113 ALA A C 1
ATOM 752 O O . ALA A 1 115 ? 10.501 71.564 20.196 1.00 16.58 113 ALA A O 1
ATOM 754 N N . VAL A 1 116 ? 10.200 73.786 19.914 1.00 16.29 114 VAL A N 1
ATOM 755 C CA . VAL A 1 116 ? 11.536 74.180 20.337 1.00 21.02 114 VAL A CA 1
ATOM 756 C C . VAL A 1 116 ? 11.403 75.166 21.490 1.00 18.45 114 VAL A C 1
ATOM 757 O O . VAL A 1 116 ? 10.355 75.781 21.702 1.00 14.84 114 VAL A O 1
ATOM 761 N N . GLY A 1 117 ? 12.489 75.308 22.245 1.00 17.15 115 GLY A N 1
ATOM 762 C CA . GLY A 1 117 ? 12.530 76.322 23.286 1.00 18.85 115 GLY A CA 1
ATOM 763 C C . GLY A 1 117 ? 12.700 77.702 22.679 1.00 19.84 115 GLY A C 1
ATOM 764 O O . GLY A 1 117 ? 13.514 77.900 21.770 1.00 20.29 115 GLY A O 1
ATOM 765 N N . ASP A 1 118 ? 11.925 78.667 23.172 1.00 15.94 116 ASP A N 1
ATOM 766 C CA . ASP A 1 118 ? 12.000 80.055 22.706 1.00 21.64 116 ASP A CA 1
ATOM 767 C C . ASP A 1 118 ? 11.957 80.952 23.940 1.00 21.13 116 ASP A C 1
ATOM 768 O O . ASP A 1 118 ? 10.912 81.509 24.285 1.00 19.17 116 ASP A O 1
ATOM 773 N N . ARG A 1 119 ? 13.109 81.086 24.592 1.00 19.11 117 ARG A N 1
ATOM 774 C CA . ARG A 1 119 ? 13.268 81.881 25.815 1.00 19.35 117 ARG A CA 1
ATOM 775 C C . ARG A 1 119 ? 12.319 81.309 26.868 1.00 18.23 117 ARG A C 1
ATOM 776 O O . ARG A 1 119 ? 12.367 80.097 27.131 1.00 22.11 117 ARG A O 1
ATOM 784 N N . ASP A 1 120 ? 11.462 82.122 27.485 1.00 17.37 118 ASP A N 1
ATOM 785 C CA . ASP A 1 120 ? 10.530 81.686 28.518 1.00 15.09 118 ASP A CA 1
ATOM 786 C C . ASP A 1 120 ? 9.320 80.951 27.962 1.00 20.71 118 ASP A C 1
ATOM 787 O O . ASP A 1 120 ? 8.408 80.629 28.734 1.00 20.08 118 ASP A O 1
ATOM 792 N N . GLY A 1 121 ? 9.277 80.694 26.654 1.00 22.42 119 GLY A N 1
ATOM 793 C CA . GLY A 1 121 ? 8.158 80.007 26.045 1.00 20.14 119 GLY A CA 1
ATOM 794 C C . GLY A 1 121 ? 8.608 78.834 25.193 1.00 13.21 119 GLY A C 1
ATOM 795 O O . GLY A 1 121 ? 9.800 78.539 25.078 1.00 18.28 119 GLY A O 1
ATOM 796 N N . ILE A 1 122 ? 7.617 78.161 24.617 1.00 14.45 120 ILE A N 1
ATOM 797 C CA . ILE A 1 122 ? 7.850 77.148 23.598 1.00 18.00 120 ILE A CA 1
ATOM 798 C C . ILE A 1 122 ? 7.187 77.625 22.315 1.00 15.22 120 ILE A C 1
ATOM 799 O O . ILE A 1 122 ? 6.177 78.337 22.343 1.00 18.10 120 ILE A O 1
ATOM 804 N N . ARG A 1 123 ? 7.775 77.250 21.184 1.00 14.05 121 ARG A N 1
ATOM 805 C CA . ARG A 1 123 ? 7.226 77.603 19.884 1.00 16.18 121 ARG A CA 1
ATOM 806 C C . ARG A 1 123 ? 7.200 76.369 18.997 1.00 14.56 121 ARG A C 1
ATOM 807 O O . ARG A 1 123 ? 8.152 75.582 18.982 1.00 18.57 121 ARG A O 1
ATOM 815 N N . PHE A 1 124 ? 6.110 76.204 18.257 1.00 15.06 122 PHE A N 1
ATOM 816 C CA . PHE A 1 124 ? 5.886 74.990 17.485 1.00 18.44 122 PHE A CA 1
ATOM 817 C C . PHE A 1 124 ? 6.555 75.091 16.121 1.00 17.42 122 PHE A C 1
ATOM 818 O O . PHE A 1 124 ? 6.450 76.117 15.440 1.00 17.10 122 PHE A O 1
ATOM 826 N N . ILE A 1 125 ? 7.260 74.028 15.739 1.00 16.83 123 ILE A N 1
ATOM 827 C CA . ILE A 1 125 ? 7.812 73.899 14.396 1.00 18.60 123 ILE A CA 1
ATOM 828 C C . ILE A 1 125 ? 7.063 72.878 13.561 1.00 19.21 123 ILE A C 1
ATOM 829 O O . ILE A 1 125 ? 7.353 72.749 12.360 1.00 19.64 123 ILE A O 1
ATOM 834 N N . HIS A 1 126 ? 6.123 72.144 14.151 1.00 17.17 124 HIS A N 1
ATOM 835 C CA . HIS A 1 126 ? 5.301 71.198 13.413 1.00 24.35 124 HIS A CA 1
ATOM 836 C C . HIS A 1 126 ? 3.995 70.996 14.166 1.00 17.95 124 HIS A C 1
ATOM 837 O O . HIS A 1 126 ? 3.982 70.982 15.399 1.00 16.83 124 HIS A O 1
ATOM 844 N N . GLN A 1 127 ? 2.906 70.839 13.417 1.00 19.81 125 GLN A N 1
ATOM 845 C CA . GLN A 1 127 ? 1.590 70.610 13.997 1.00 19.47 125 GLN A CA 1
ATOM 846 C C . GLN A 1 127 ? 0.803 69.659 13.110 1.00 25.66 125 GLN A C 1
ATOM 847 O O . GLN A 1 127 ? 0.702 69.873 11.899 1.00 20.51 125 GLN A O 1
ATOM 853 N N . ALA A 1 128 ? 0.251 68.611 13.719 1.00 22.05 126 ALA A N 1
ATOM 854 C CA . ALA A 1 128 ? -0.640 67.675 13.034 1.00 27.73 126 ALA A CA 1
ATOM 855 C C . ALA A 1 128 ? -1.750 67.322 14.018 1.00 28.69 126 ALA A C 1
ATOM 856 O O . ALA A 1 128 ? -1.568 66.458 14.880 1.00 27.63 126 ALA A O 1
ATOM 858 N N . THR A 1 129 ? -2.893 67.994 13.894 1.00 22.01 127 THR A N 1
ATOM 859 C CA . THR A 1 129 ? -4.004 67.801 14.816 1.00 30.16 127 THR A CA 1
ATOM 860 C C . THR A 1 129 ? -4.956 66.724 14.309 1.00 25.26 127 THR A C 1
ATOM 861 O O . THR A 1 129 ? -5.229 66.629 13.109 1.00 27.74 127 THR A O 1
ATOM 865 N N . ARG A 1 130 ? -5.458 65.911 15.241 1.00 33.45 128 ARG A N 1
ATOM 866 C CA . ARG A 1 130 ? -6.430 64.860 14.968 1.00 29.51 128 ARG A CA 1
ATOM 867 C C . ARG A 1 130 ? -7.410 64.787 16.131 1.00 28.95 128 ARG A C 1
ATOM 868 O O . ARG A 1 130 ? -6.999 64.864 17.292 1.00 27.37 128 ARG A O 1
ATOM 876 N N . ARG A 1 131 ? -8.698 64.624 15.814 1.00 25.96 129 ARG A N 1
ATOM 877 C CA . ARG A 1 131 ? -9.770 64.557 16.815 1.00 28.61 129 ARG A CA 1
ATOM 878 C C . ARG A 1 131 ? -9.636 65.681 17.842 1.00 30.54 129 ARG A C 1
ATOM 879 O O . ARG A 1 131 ? -9.623 65.459 19.056 1.00 30.02 129 ARG A O 1
ATOM 887 N N . ARG A 1 132 ? -9.547 66.909 17.334 1.00 26.37 130 ARG A N 1
ATOM 888 C CA . ARG A 1 132 ? -9.177 68.079 18.121 1.00 32.72 130 ARG A CA 1
ATOM 889 C C . ARG A 1 132 ? -10.319 69.087 18.236 1.00 39.29 130 ARG A C 1
ATOM 890 O O . ARG A 1 132 ? -10.098 70.221 18.674 1.00 32.66 130 ARG A O 1
ATOM 898 N N . ALA A 1 133 ? -11.544 68.689 17.881 1.00 35.69 131 ALA A N 1
ATOM 899 C CA . ALA A 1 133 ? -12.645 69.645 17.787 1.00 32.41 131 ALA A CA 1
ATOM 900 C C . ALA A 1 133 ? -13.002 70.261 19.134 1.00 42.17 131 ALA A C 1
ATOM 901 O O . ALA A 1 133 ? -13.478 71.400 19.183 1.00 46.99 131 ALA A O 1
ATOM 903 N N . MET A 1 134 ? -12.779 69.542 20.229 1.00 38.90 132 MET A N 1
ATOM 904 C CA . MET A 1 134 ? -13.214 69.995 21.542 1.00 35.01 132 MET A CA 1
ATOM 905 C C . MET A 1 134 ? -12.185 70.853 22.263 1.00 45.41 132 MET A C 1
ATOM 906 O O . MET A 1 134 ? -12.433 71.258 23.404 1.00 34.03 132 MET A O 1
ATOM 911 N N . SER A 1 135 ? -11.047 71.144 21.641 1.00 33.11 133 SER A N 1
ATOM 912 C CA . SER A 1 135 ? -9.960 71.803 22.346 1.00 39.82 133 SER A CA 1
ATOM 913 C C . SER A 1 135 ? -9.326 72.871 21.468 1.00 29.84 133 SER A C 1
ATOM 914 O O . SER A 1 135 ? -9.411 72.834 20.238 1.00 34.87 133 SER A O 1
ATOM 917 N N . LEU A 1 136 ? -8.691 73.831 22.134 1.00 23.87 134 LEU A N 1
ATOM 918 C CA . LEU A 1 136 ? -7.827 74.783 21.456 1.00 30.88 134 LEU A CA 1
ATOM 919 C C . LEU A 1 136 ? -6.721 74.042 20.713 1.00 24.55 134 LEU A C 1
ATOM 920 O O . LEU A 1 136 ? -6.203 73.028 21.190 1.00 26.19 134 LEU A O 1
ATOM 925 N N . SER A 1 137 ? -6.378 74.535 19.527 1.00 20.90 135 SER A N 1
ATOM 926 C CA . SER A 1 137 ? -5.267 74.001 18.754 1.00 29.72 135 SER A CA 1
ATOM 927 C C . SER A 1 137 ? -4.364 75.150 18.332 1.00 24.86 135 SER A C 1
ATOM 928 O O . SER A 1 137 ? -4.757 76.319 18.365 1.00 33.35 135 SER A O 1
ATOM 931 N N . PHE A 1 138 ? -3.141 74.806 17.933 1.00 19.67 136 PHE A N 1
ATOM 932 C CA . PHE A 1 138 ? -2.116 75.802 17.671 1.00 21.47 136 PHE A CA 1
ATOM 933 C C . PHE A 1 138 ? -1.472 75.558 16.315 1.00 23.86 136 PHE A C 1
ATOM 934 O O . PHE A 1 138 ? -1.595 74.482 15.722 1.00 19.61 136 PHE A O 1
ATOM 942 N N . ARG A 1 139 ? -0.776 76.583 15.837 1.00 17.61 137 ARG A N 1
ATOM 943 C CA . ARG A 1 139 ? -0.174 76.608 14.516 1.00 18.97 137 ARG A CA 1
ATOM 944 C C . ARG A 1 139 ? 1.345 76.593 14.637 1.00 21.98 137 ARG A C 1
ATOM 945 O O . ARG A 1 139 ? 1.905 76.830 15.712 1.00 15.13 137 ARG A O 1
ATOM 953 N N . ILE A 1 140 ? 2.011 76.299 13.517 1.00 18.48 138 ILE A N 1
ATOM 954 C CA . ILE A 1 140 ? 3.452 76.504 13.446 1.00 21.08 138 ILE A CA 1
ATOM 955 C C . ILE A 1 140 ? 3.754 77.967 13.720 1.00 20.32 138 ILE A C 1
ATOM 956 O O . ILE A 1 140 ? 3.136 78.864 13.133 1.00 17.43 138 ILE A O 1
ATOM 961 N N . GLY A 1 141 ? 4.700 78.219 14.623 1.00 17.68 139 GLY A N 1
ATOM 962 C CA . GLY A 1 141 ? 5.056 79.567 15.003 1.00 17.10 139 GLY A CA 1
ATOM 963 C C . GLY A 1 141 ? 4.331 80.110 16.217 1.00 15.37 139 GLY A C 1
ATOM 964 O O . GLY A 1 141 ? 4.725 81.164 16.731 1.00 19.10 139 GLY A O 1
ATOM 965 N N . ASP A 1 142 ? 3.287 79.435 16.693 1.00 18.41 140 ASP A N 1
ATOM 966 C CA . ASP A 1 142 ? 2.591 79.901 17.885 1.00 18.49 140 ASP A CA 1
ATOM 967 C C . ASP A 1 142 ? 3.464 79.715 19.121 1.00 18.43 140 ASP A C 1
ATOM 968 O O . ASP A 1 142 ? 4.176 78.716 19.256 1.00 17.81 140 ASP A O 1
ATOM 973 N N . LEU A 1 143 ? 3.398 80.686 20.028 1.00 17.22 141 LEU A N 1
ATOM 974 C CA . LEU A 1 143 ? 4.226 80.725 21.227 1.00 21.22 141 LEU A CA 1
ATOM 975 C C . LEU A 1 143 ? 3.353 80.528 22.459 1.00 18.64 141 LEU A C 1
ATOM 976 O O . LEU A 1 143 ? 2.360 81.241 22.641 1.00 18.52 141 LEU A O 1
ATOM 981 N N . LEU A 1 144 ? 3.725 79.566 23.304 1.00 18.41 142 LEU A N 1
ATOM 982 C CA . LEU A 1 144 ? 2.993 79.291 24.529 1.00 17.80 142 LEU A CA 1
ATOM 983 C C . LEU A 1 144 ? 3.902 79.487 25.737 1.00 19.68 142 LEU A C 1
ATOM 984 O O . LEU A 1 144 ? 5.115 79.270 25.645 1.00 17.09 142 LEU A O 1
ATOM 989 N N . PRO A 1 145 ? 3.353 79.896 26.880 1.00 23.54 143 PRO A N 1
ATOM 990 C CA . PRO A 1 145 ? 4.177 79.984 28.092 1.00 20.91 143 PRO A CA 1
ATOM 991 C C . PRO A 1 145 ? 4.677 78.603 28.491 1.00 17.03 143 PRO A C 1
ATOM 992 O O . PRO A 1 145 ? 3.922 77.628 28.497 1.00 21.85 143 PRO A O 1
ATOM 996 N N . ALA A 1 146 ? 5.970 78.526 28.814 1.00 18.11 144 ALA A N 1
ATOM 997 C CA . ALA A 1 146 ? 6.610 77.230 29.020 1.00 18.17 144 ALA A CA 1
ATOM 998 C C . ALA A 1 146 ? 5.968 76.458 30.167 1.00 20.12 144 ALA A C 1
ATOM 999 O O . ALA A 1 146 ? 5.757 75.244 30.062 1.00 18.23 144 ALA A O 1
ATOM 1001 N N . GLU A 1 147 ? 5.634 77.142 31.264 1.00 16.79 145 GLU A N 1
ATOM 1002 C CA . GLU A 1 147 ? 5.139 76.440 32.444 1.00 22.13 145 GLU A CA 1
ATOM 1003 C C . GLU A 1 147 ? 3.721 75.905 32.277 1.00 23.61 145 GLU A C 1
ATOM 1004 O O . GLU A 1 147 ? 3.259 75.157 33.146 1.00 21.34 145 GLU A O 1
ATOM 1010 N N . ARG A 1 148 ? 3.023 76.251 31.195 1.00 22.58 146 ARG A N 1
ATOM 1011 C CA . ARG A 1 148 ? 1.684 75.731 30.944 1.00 20.23 146 ARG A CA 1
ATOM 1012 C C . ARG A 1 148 ? 1.669 74.667 29.852 1.00 20.74 146 ARG A C 1
ATOM 1013 O O . ARG A 1 148 ? 0.621 74.415 29.249 1.00 17.31 146 ARG A O 1
ATOM 1021 N N . THR A 1 149 ? 2.811 74.040 29.581 1.00 20.02 147 THR A N 1
ATOM 1022 C CA . THR A 1 149 ? 2.919 73.000 28.569 1.00 18.23 147 THR A CA 1
ATOM 1023 C C . THR A 1 149 ? 3.720 71.833 29.130 1.00 18.51 147 THR A C 1
ATOM 1024 O O . THR A 1 149 ? 4.367 71.935 30.174 1.00 18.06 147 THR A O 1
ATOM 1028 N N . ALA A 1 150 ? 3.680 70.717 28.410 1.00 20.62 148 ALA A N 1
ATOM 1029 C CA . ALA A 1 150 ? 4.505 69.560 28.732 1.00 18.26 148 ALA A CA 1
ATOM 1030 C C . ALA A 1 150 ? 5.927 69.703 28.186 1.00 16.71 148 ALA A C 1
ATOM 1031 O O . ALA A 1 150 ? 6.876 69.281 28.859 1.00 18.94 148 ALA A O 1
ATOM 1033 N N . PRO A 1 151 ? 6.138 70.269 26.988 1.00 17.50 149 PRO A N 1
ATOM 1034 C CA . PRO A 1 151 ? 7.526 70.516 26.555 1.00 19.27 149 PRO A CA 1
ATOM 1035 C C . PRO A 1 151 ? 8.281 71.497 27.437 1.00 22.88 149 PRO A C 1
ATOM 1036 O O . PRO A 1 151 ? 9.513 71.410 27.524 1.00 17.59 149 PRO A O 1
ATOM 1040 N N . GLY A 1 152 ? 7.581 72.424 28.089 1.00 19.39 150 GLY A N 1
ATOM 1041 C CA . GLY A 1 152 ? 8.196 73.454 28.899 1.00 22.01 150 GLY A CA 1
ATOM 1042 C C . GLY A 1 152 ? 9.234 72.965 29.894 1.00 21.65 150 GLY A C 1
ATOM 1043 O O . GLY A 1 152 ? 10.385 73.414 29.883 1.00 17.22 150 GLY A O 1
ATOM 1044 N N . PRO A 1 153 ? 8.847 72.047 30.787 1.00 19.88 151 PRO A N 1
ATOM 1045 C CA . PRO A 1 153 ? 9.824 71.519 31.756 1.00 20.80 151 PRO A CA 1
ATOM 1046 C C . PRO A 1 153 ? 11.025 70.853 31.112 1.00 18.68 151 PRO A C 1
ATOM 1047 O O . PRO A 1 153 ? 12.127 70.912 31.672 1.00 20.16 151 PRO A O 1
ATOM 1051 N N . LEU A 1 154 ? 10.848 70.216 29.953 1.00 18.48 152 LEU A N 1
ATOM 1052 C CA . LEU A 1 154 ? 11.967 69.541 29.305 1.00 15.75 152 LEU A CA 1
ATOM 1053 C C . LEU A 1 154 ? 13.006 70.541 28.808 1.00 19.93 152 LEU A C 1
ATOM 1054 O O . LEU A 1 154 ? 14.212 70.283 28.901 1.00 21.18 152 LEU A O 1
ATOM 1059 N N . PHE A 1 155 ? 12.563 71.688 28.285 1.00 19.91 153 PHE A N 1
ATOM 1060 C CA . PHE A 1 155 ? 13.511 72.724 27.880 1.00 16.92 153 PHE A CA 1
ATOM 1061 C C . PHE A 1 155 ? 14.147 73.396 29.091 1.00 22.61 153 PHE A C 1
ATOM 1062 O O . PHE A 1 155 ? 15.354 73.663 29.099 1.00 21.40 153 PHE A O 1
ATOM 1070 N N . ALA A 1 156 ? 13.346 73.685 30.118 1.00 16.41 154 ALA A N 1
ATOM 1071 C CA . ALA A 1 156 ? 13.848 74.367 31.304 1.00 21.62 154 ALA A CA 1
ATOM 1072 C C . ALA A 1 156 ? 14.882 73.545 32.057 1.00 21.81 154 ALA A C 1
ATOM 1073 O O . ALA A 1 156 ? 15.702 74.119 32.780 1.00 27.56 154 ALA A O 1
ATOM 1075 N N . ALA A 1 157 ? 14.874 72.222 31.888 1.00 25.78 155 ALA A N 1
ATOM 1076 C CA . ALA A 1 157 ? 15.871 71.380 32.533 1.00 32.99 155 ALA A CA 1
ATOM 1077 C C . ALA A 1 157 ? 17.283 71.706 32.073 1.00 32.18 155 ALA A C 1
ATOM 1078 O O . ALA A 1 157 ? 18.244 71.334 32.753 1.00 31.71 155 ALA A O 1
ATOM 1080 N N . GLU A 1 158 ? 17.430 72.385 30.933 1.00 25.12 156 GLU A N 1
ATOM 1081 C CA . GLU A 1 158 ? 18.732 72.786 30.416 1.00 26.08 156 GLU A CA 1
ATOM 1082 C C . GLU A 1 158 ? 18.923 74.300 30.450 1.00 29.43 156 GLU A C 1
ATOM 1083 O O . GLU A 1 158 ? 19.839 74.823 29.806 1.00 32.19 156 GLU A O 1
ATOM 1089 N N . TRP A 1 159 ? 18.075 75.012 31.189 1.00 22.23 157 TRP A N 1
ATOM 1090 C CA . TRP A 1 159 ? 18.150 76.465 31.243 1.00 25.71 157 TRP A CA 1
ATOM 1091 C C . TRP A 1 159 ? 19.374 76.929 32.026 1.00 29.33 157 TRP A C 1
ATOM 1092 O O . TRP A 1 159 ? 19.804 76.293 32.991 1.00 24.77 157 TRP A O 1
ATOM 1103 N N . THR A 1 160 ? 19.929 78.061 31.599 1.00 26.60 158 THR A N 1
ATOM 1104 C CA . THR A 1 160 ? 21.002 78.724 32.319 1.00 24.84 158 THR A CA 1
ATOM 1105 C C . THR A 1 160 ? 20.411 79.689 33.345 1.00 30.65 158 THR A C 1
ATOM 1106 O O . THR A 1 160 ? 19.192 79.819 33.486 1.00 26.61 158 THR A O 1
ATOM 1110 N N . ALA A 1 161 ? 21.289 80.386 34.069 1.00 30.10 159 ALA A N 1
ATOM 1111 C CA . ALA A 1 161 ? 20.821 81.353 35.055 1.00 29.77 159 ALA A CA 1
ATOM 1112 C C . ALA A 1 161 ? 20.133 82.537 34.385 1.00 26.28 159 ALA A C 1
ATOM 1113 O O . ALA A 1 161 ? 19.159 83.080 34.920 1.00 26.68 159 ALA A O 1
ATOM 1115 N N . SER A 1 162 ? 20.617 82.948 33.209 1.00 24.16 160 SER A N 1
ATOM 1116 C CA . SER A 1 162 ? 19.965 84.042 32.496 1.00 25.49 160 SER A CA 1
ATOM 1117 C C . SER A 1 162 ? 18.623 83.612 31.915 1.00 22.32 160 SER A C 1
ATOM 1118 O O . SER A 1 162 ? 17.722 84.444 31.767 1.00 26.84 160 SER A O 1
ATOM 1121 N N . ASP A 1 163 ? 18.470 82.328 31.582 1.00 22.51 161 ASP A N 1
ATOM 1122 C CA . ASP A 1 163 ? 17.169 81.828 31.145 1.00 24.71 161 ASP A CA 1
ATOM 1123 C C . ASP A 1 163 ? 16.143 81.924 32.268 1.00 24.91 161 ASP A C 1
ATOM 1124 O O . ASP A 1 163 ? 15.004 82.352 32.050 1.00 25.57 161 ASP A O 1
ATOM 1129 N N . TRP A 1 164 ? 16.530 81.522 33.482 1.00 22.42 162 TRP A N 1
ATOM 1130 C CA . TRP A 1 164 ? 15.614 81.608 34.614 1.00 24.21 162 TRP A CA 1
ATOM 1131 C C . TRP A 1 164 ? 15.303 83.053 34.977 1.00 17.46 162 TRP A C 1
ATOM 1132 O O . TRP A 1 164 ? 14.179 83.356 35.395 1.00 25.96 162 TRP A O 1
ATOM 1143 N N . HIS A 1 165 ? 16.276 83.954 34.823 1.00 19.00 163 HIS A N 1
ATOM 1144 C CA . HIS A 1 165 ? 16.013 85.370 35.060 1.00 23.63 163 HIS A CA 1
ATOM 1145 C C . HIS A 1 165 ? 14.998 85.914 34.062 1.00 23.03 163 HIS A C 1
ATOM 1146 O O . HIS A 1 165 ? 14.090 86.664 34.437 1.00 27.11 163 HIS A O 1
ATOM 1153 N N . ARG A 1 166 ? 15.133 85.543 32.785 1.00 27.87 164 ARG A N 1
ATOM 1154 C CA . ARG A 1 166 ? 14.162 85.980 31.786 1.00 28.35 164 ARG A CA 1
ATOM 1155 C C . ARG A 1 166 ? 12.772 85.438 32.094 1.00 28.68 164 ARG A C 1
ATOM 1156 O O . ARG A 1 166 ? 11.769 86.137 31.909 1.00 24.74 164 ARG A O 1
ATOM 1164 N N . TRP A 1 167 ? 12.692 84.194 32.572 1.00 19.54 165 TRP A N 1
ATOM 1165 C CA . TRP A 1 167 ? 11.399 83.627 32.941 1.00 20.31 165 TRP A CA 1
ATOM 1166 C C . TRP A 1 167 ? 10.792 84.378 34.119 1.00 26.61 165 TRP A C 1
ATOM 1167 O O . TRP A 1 167 ? 9.608 84.733 34.099 1.00 24.14 165 TRP A O 1
ATOM 1178 N N . ARG A 1 168 ? 11.597 84.643 35.154 1.00 23.53 166 ARG A N 1
ATOM 1179 C CA . ARG A 1 168 ? 11.100 85.377 36.315 1.00 26.83 166 ARG A CA 1
ATOM 1180 C C . ARG A 1 168 ? 10.652 86.784 35.935 1.00 23.09 166 ARG A C 1
ATOM 1181 O O . ARG A 1 168 ? 9.627 87.270 36.427 1.00 27.73 166 ARG A O 1
ATOM 1189 N N . GLU A 1 169 ? 11.411 87.457 35.067 1.00 23.31 167 GLU A N 1
ATOM 1190 C CA . GLU A 1 169 ? 11.034 88.805 34.650 1.00 35.10 167 GLU A CA 1
ATOM 1191 C C . GLU A 1 169 ? 9.698 88.804 33.917 1.00 30.95 167 GLU A C 1
ATOM 1192 O O . GLU A 1 169 ? 8.859 89.685 34.140 1.00 36.04 167 GLU A O 1
ATOM 1198 N N . ARG A 1 170 ? 9.479 87.823 33.039 1.00 27.10 168 ARG A N 1
ATOM 1199 C CA . ARG A 1 170 ? 8.207 87.749 32.328 1.00 21.52 168 ARG A CA 1
ATOM 1200 C C . ARG A 1 170 ? 7.067 87.401 33.276 1.00 27.97 168 ARG A C 1
ATOM 1201 O O . ARG A 1 170 ? 5.948 87.904 33.121 1.00 29.85 168 ARG A O 1
ATOM 1209 N N . ARG A 1 171 ? 7.331 86.540 34.263 1.00 27.04 169 ARG A N 1
ATOM 1210 C CA . ARG A 1 171 ? 6.292 86.156 35.214 1.00 25.25 169 ARG A CA 1
ATOM 1211 C C . ARG A 1 171 ? 5.770 87.364 35.981 1.00 31.28 169 ARG A C 1
ATOM 1212 O O . ARG A 1 171 ? 4.556 87.515 36.166 1.00 30.89 169 ARG A O 1
ATOM 1220 N N . ALA A 1 172 ? 6.671 88.240 36.429 1.00 33.34 170 ALA A N 1
ATOM 1221 C CA . ALA A 1 172 ? 6.259 89.419 37.183 1.00 37.99 170 ALA A CA 1
ATOM 1222 C C . ALA A 1 172 ? 5.628 90.475 36.282 1.00 41.21 170 ALA A C 1
ATOM 1223 O O . ALA A 1 172 ? 4.656 91.129 36.676 1.00 40.72 170 ALA A O 1
ATOM 1225 N N . ALA A 1 173 ? 6.161 90.650 35.072 1.00 35.34 171 ALA A N 1
ATOM 1226 C CA . ALA A 1 173 ? 5.662 91.685 34.175 1.00 36.46 171 ALA A CA 1
ATOM 1227 C C . ALA A 1 173 ? 4.326 91.315 33.546 1.00 41.25 171 ALA A C 1
ATOM 1228 O O . ALA A 1 173 ? 3.499 92.199 33.296 1.00 30.28 171 ALA A O 1
ATOM 1230 N N . ASP A 1 174 ? 4.092 90.030 33.289 1.00 37.79 172 ASP A N 1
ATOM 1231 C CA . ASP A 1 174 ? 2.877 89.559 32.624 1.00 31.78 172 ASP A CA 1
ATOM 1232 C C . ASP A 1 174 ? 2.236 88.461 33.464 1.00 34.98 172 ASP A C 1
ATOM 1233 O O . ASP A 1 174 ? 2.300 87.275 33.118 1.00 30.51 172 ASP A O 1
ATOM 1238 N N . PRO A 1 175 ? 1.595 88.827 34.580 1.00 38.41 173 PRO A N 1
ATOM 1239 C CA . PRO A 1 175 ? 1.018 87.802 35.466 1.00 37.98 173 PRO A CA 1
ATOM 1240 C C . PRO A 1 175 ? -0.125 87.020 34.845 1.00 36.89 173 PRO A C 1
ATOM 1241 O O . PRO A 1 175 ? -0.376 85.886 35.271 1.00 43.67 173 PRO A O 1
ATOM 1245 N N . GLY A 1 176 ? -0.825 87.579 33.862 1.00 35.10 174 GLY A N 1
ATOM 1246 C CA . GLY A 1 176 ? -1.954 86.919 33.243 1.00 29.40 174 GLY A CA 1
ATOM 1247 C C . GLY A 1 176 ? -1.679 86.253 31.913 1.00 32.04 174 GLY A C 1
ATOM 1248 O O . GLY A 1 176 ? -2.635 85.877 31.225 1.00 37.56 174 GLY A O 1
ATOM 1249 N N . ASP A 1 177 ? -0.409 86.094 31.527 1.00 30.18 175 ASP A N 1
ATOM 1250 C CA . ASP A 1 177 ? -0.028 85.480 30.252 1.00 31.51 175 ASP A CA 1
ATOM 1251 C C . ASP A 1 177 ? -0.613 86.227 29.058 1.00 31.55 175 ASP A C 1
ATOM 1252 O O . ASP A 1 177 ? -0.864 85.632 28.006 1.00 24.80 175 ASP A O 1
ATOM 1257 N N . HIS A 1 178 ? -0.833 87.537 29.204 1.00 27.29 176 HIS A N 1
ATOM 1258 C CA . HIS A 1 178 ? -1.423 88.309 28.117 1.00 33.42 176 HIS A CA 1
ATOM 1259 C C . HIS A 1 178 ? -0.459 88.508 26.956 1.00 32.03 176 HIS A C 1
ATOM 1260 O O . HIS A 1 178 ? -0.901 88.853 25.855 1.00 32.72 176 HIS A O 1
ATOM 1267 N N . SER A 1 179 ? 0.839 88.300 27.171 1.00 27.66 177 SER A N 1
ATOM 1268 C CA . SER A 1 179 ? 1.800 88.328 26.076 1.00 28.79 177 SER A CA 1
ATOM 1269 C C . SER A 1 179 ? 1.800 87.038 25.267 1.00 32.91 177 SER A C 1
ATOM 1270 O O . SER A 1 179 ? 2.593 86.913 24.329 1.00 32.30 177 SER A O 1
ATOM 1273 N N . PHE A 1 180 ? 0.939 86.080 25.612 1.00 31.06 178 PHE A N 1
ATOM 1274 C CA . PHE A 1 180 ? 0.773 84.835 24.868 1.00 24.82 178 PHE A CA 1
ATOM 1275 C C . PHE A 1 180 ? -0.687 84.732 24.437 1.00 29.08 178 PHE A C 1
ATOM 1276 O O . PHE A 1 180 ? -1.461 83.950 25.007 1.00 30.37 178 PHE A O 1
ATOM 1284 N N . PRO A 1 181 ? -1.097 85.511 23.431 1.00 24.38 179 PRO A N 1
ATOM 1285 C CA . PRO A 1 181 ? -2.523 85.554 23.065 1.00 29.67 179 PRO A CA 1
ATOM 1286 C C . PRO A 1 181 ? -3.058 84.254 22.487 1.00 36.05 179 PRO A C 1
ATOM 1287 O O . PRO A 1 181 ? -4.275 84.151 22.280 1.00 35.08 179 PRO A O 1
ATOM 1291 N N . ALA A 1 182 ? -2.207 83.264 22.218 1.00 26.76 180 ALA A N 1
ATOM 1292 C CA . ALA A 1 182 ? -2.693 81.998 21.686 1.00 28.51 180 ALA A CA 1
ATOM 1293 C C . ALA A 1 182 ? -3.363 81.135 22.745 1.00 25.68 180 ALA A C 1
ATOM 1294 O O . ALA A 1 182 ? -4.130 80.232 22.393 1.00 27.36 180 ALA A O 1
ATOM 1296 N N . VAL A 1 183 ? -3.101 81.390 24.023 1.00 25.18 181 VAL A N 1
ATOM 1297 C CA . VAL A 1 183 ? -3.690 80.607 25.108 1.00 30.15 181 VAL A CA 1
ATOM 1298 C C . VAL A 1 183 ? -4.662 81.4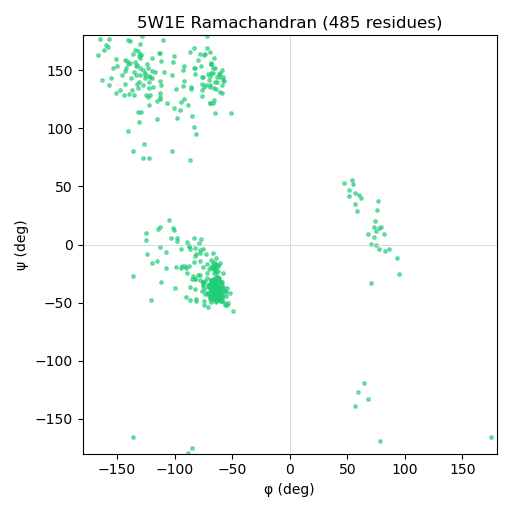88 25.884 1.00 31.68 181 VAL A C 1
ATOM 1299 O O . VAL A 1 183 ? -4.554 82.722 25.831 1.00 25.79 181 VAL A O 1
ATOM 1303 N N . PRO A 1 184 ? -5.626 80.912 26.598 1.00 30.96 182 PRO A N 1
ATOM 1304 C CA . PRO A 1 184 ? -6.496 81.719 27.457 1.00 33.99 182 PRO A CA 1
ATOM 1305 C C . PRO A 1 184 ? -5.690 82.392 28.552 1.00 37.32 182 PRO A C 1
ATOM 1306 O O . PRO A 1 184 ? -4.716 81.814 29.058 1.00 33.88 182 PRO A O 1
ATOM 1310 N N . PRO A 1 185 ? -6.050 83.617 28.933 1.00 34.63 183 PRO A N 1
ATOM 1311 C CA . PRO A 1 185 ? -5.307 84.302 29.997 1.00 34.32 183 PRO A CA 1
ATOM 1312 C C . PRO A 1 185 ? -5.367 83.526 31.303 1.00 31.50 183 PRO A C 1
ATOM 1313 O O . PRO A 1 185 ? -6.349 82.844 31.604 1.00 35.32 183 PRO A O 1
ATOM 1317 N N . ARG A 1 186 ? -4.287 83.626 32.076 1.00 29.27 184 ARG A N 1
ATOM 1318 C CA . ARG A 1 186 ? -4.213 82.949 33.364 1.00 39.41 184 ARG A CA 1
ATOM 1319 C C . ARG A 1 186 ? -5.264 83.529 34.304 1.00 46.60 184 ARG A C 1
ATOM 1320 O O . ARG A 1 186 ? -5.185 84.699 34.690 1.00 48.36 184 ARG A O 1
ATOM 1328 N N . GLU A 1 187 ? -6.258 82.717 34.660 1.00 58.10 185 GLU A N 1
ATOM 1329 C CA . GLU A 1 187 ? -7.405 83.194 35.413 1.00 61.69 185 GLU A CA 1
ATOM 1330 C C . GLU A 1 187 ? -7.006 83.582 36.836 1.00 56.56 185 GLU A C 1
ATOM 1331 O O . GLU A 1 187 ? -5.990 83.115 37.356 1.00 51.20 185 GLU A O 1
ATOM 1333 N N . PRO A 1 188 ? -7.785 84.453 37.480 1.00 59.34 186 PRO A N 1
ATOM 1334 C CA . PRO A 1 188 ? -7.521 84.765 38.890 1.00 54.21 186 PRO A CA 1
ATOM 1335 C C . PRO A 1 188 ? -7.690 83.527 39.758 1.00 59.49 186 PRO A C 1
ATOM 1336 O O . PRO A 1 188 ? -8.608 82.728 39.563 1.00 58.74 186 PRO A O 1
ATOM 1340 N N . GLY A 1 189 ? -6.789 83.373 40.724 1.00 50.26 187 GLY A N 1
ATOM 1341 C CA . GLY A 1 189 ? -6.808 82.184 41.551 1.00 48.48 187 GLY A CA 1
ATOM 1342 C C . GLY A 1 189 ? -6.314 80.934 40.863 1.00 52.98 187 GLY A C 1
ATOM 1343 O O . GLY A 1 189 ? -6.637 79.828 41.303 1.00 51.74 187 GLY A O 1
ATOM 1344 N N . ALA A 1 190 ? -5.548 81.076 39.785 1.00 55.64 188 ALA A N 1
ATOM 1345 C CA . ALA A 1 190 ? -4.972 79.912 39.131 1.00 57.41 188 ALA A CA 1
ATOM 1346 C C . ALA A 1 190 ? -3.906 79.287 40.028 1.00 54.11 188 ALA A C 1
ATOM 1347 O O . ALA A 1 190 ? -3.102 80.006 40.630 1.00 51.82 188 ALA A O 1
ATOM 1349 N N . PRO A 1 191 ? -3.873 77.962 40.140 1.00 45.36 189 PRO A N 1
ATOM 1350 C CA . PRO A 1 191 ? -2.866 77.321 40.990 1.00 58.71 189 PRO A CA 1
ATOM 1351 C C . PRO A 1 191 ? -1.467 77.485 40.416 1.00 59.09 189 PRO A C 1
ATOM 1352 O O . PRO A 1 191 ? -1.272 77.675 39.213 1.00 57.18 189 PRO A O 1
ATOM 1356 N N . GLY A 1 192 ? -0.484 77.413 41.309 1.00 61.72 190 GLY A N 1
ATOM 1357 C CA . GLY A 1 192 ? 0.898 77.498 40.872 1.00 60.18 190 GLY A CA 1
ATOM 1358 C C . GLY A 1 192 ? 1.271 76.317 39.994 1.00 54.83 190 GLY A C 1
ATOM 1359 O O . GLY A 1 192 ? 0.882 75.176 40.252 1.00 57.09 190 GLY A O 1
ATOM 1360 N N . GLU A 1 193 ? 2.035 76.600 38.939 1.00 58.79 191 GLU A N 1
ATOM 1361 C CA . GLU A 1 193 ? 2.433 75.559 38.002 1.00 53.29 191 GLU A CA 1
ATOM 1362 C C . GLU A 1 193 ? 3.566 74.688 38.524 1.00 56.53 191 GLU A C 1
ATOM 1363 O O . GLU A 1 193 ? 3.813 73.622 37.949 1.00 48.98 191 GLU A O 1
ATOM 1369 N N . ASP A 1 194 ? 4.250 75.107 39.590 1.00 43.99 192 ASP A N 1
ATOM 1370 C CA . ASP A 1 194 ? 5.338 74.335 40.186 1.00 40.96 192 ASP A CA 1
ATOM 1371 C C . ASP A 1 194 ? 6.390 73.985 39.135 1.00 33.99 192 ASP A C 1
ATOM 1372 O O . ASP A 1 194 ? 6.747 72.823 38.932 1.00 34.11 192 ASP A O 1
ATOM 1377 N N . PHE A 1 195 ? 6.899 75.021 38.467 1.00 33.29 193 PHE A N 1
ATOM 1378 C CA . PHE A 1 195 ? 7.630 74.815 37.221 1.00 32.70 193 PHE A CA 1
ATOM 1379 C C . PHE A 1 195 ? 9.023 74.244 37.464 1.00 18.69 193 PHE A C 1
ATOM 1380 O O . PHE A 1 195 ? 9.425 73.275 36.811 1.00 21.28 193 PHE A O 1
ATOM 1388 N N . ALA A 1 196 ? 9.783 74.842 38.386 1.00 21.70 194 ALA A N 1
ATOM 1389 C CA . ALA A 1 196 ? 11.155 74.395 38.611 1.00 32.25 194 ALA A CA 1
ATOM 1390 C C . ALA A 1 196 ? 11.197 72.947 39.081 1.00 28.03 194 ALA A C 1
ATOM 1391 O O . ALA A 1 196 ? 12.104 72.192 38.713 1.00 24.90 194 ALA A O 1
ATOM 1393 N N . ARG A 1 197 ? 10.217 72.539 39.891 1.00 28.37 195 ARG A N 1
ATOM 1394 C CA . ARG A 1 197 ? 10.151 71.151 40.334 1.00 28.49 195 ARG A CA 1
ATOM 1395 C C . ARG A 1 197 ? 9.796 70.221 39.180 1.00 28.57 195 ARG A C 1
ATOM 1396 O O . ARG A 1 197 ? 10.366 69.130 39.056 1.00 23.95 195 ARG A O 1
ATOM 1399 N N . ARG A 1 198 ? 8.858 70.634 38.324 1.00 22.04 196 ARG A N 1
ATOM 1400 C CA . ARG A 1 198 ? 8.527 69.830 37.152 1.00 20.11 196 ARG A CA 1
ATOM 1401 C C . ARG A 1 198 ? 9.718 69.713 36.211 1.00 19.07 196 ARG A C 1
ATOM 1402 O O . ARG A 1 198 ? 9.935 68.660 35.599 1.00 23.59 196 ARG A O 1
ATOM 1410 N N . ALA A 1 199 ? 10.505 70.785 36.086 1.00 21.80 197 ALA A N 1
ATOM 1411 C CA . ALA A 1 199 ? 11.686 70.746 35.229 1.00 22.22 197 ALA A CA 1
ATOM 1412 C C . ALA A 1 199 ? 12.717 69.754 35.754 1.00 28.96 197 ALA A C 1
ATOM 1413 O O . ALA A 1 199 ? 13.334 69.016 34.976 1.00 23.36 197 ALA A O 1
ATOM 1415 N N . ALA A 1 200 ? 12.922 69.726 37.073 1.00 25.74 198 ALA A N 1
ATOM 1416 C CA . ALA A 1 200 ? 13.849 68.760 37.651 1.00 30.89 198 ALA A CA 1
ATOM 1417 C C . ALA A 1 200 ? 13.351 67.336 37.447 1.00 24.10 198 ALA A C 1
ATOM 1418 O O . ALA A 1 200 ? 14.130 66.437 37.109 1.00 24.75 198 ALA A O 1
ATOM 1420 N N . LYS A 1 201 ? 12.048 67.115 37.635 1.00 22.16 199 LYS A N 1
ATOM 1421 C CA . LYS A 1 201 ? 11.483 65.786 37.427 1.00 28.18 199 LYS A CA 1
ATOM 1422 C C . LYS A 1 201 ? 11.548 65.384 35.958 1.00 35.04 199 LYS A C 1
ATOM 1423 O O . LYS A 1 201 ? 11.762 64.209 35.638 1.00 24.26 199 LYS A O 1
ATOM 1429 N N . ALA A 1 202 ? 11.372 66.350 35.051 1.00 22.34 200 ALA A N 1
ATOM 1430 C CA . ALA A 1 202 ? 11.407 66.049 33.623 1.00 21.55 200 ALA A CA 1
ATOM 1431 C C . ALA A 1 202 ? 12.795 65.602 33.184 1.00 23.64 200 ALA A C 1
ATOM 1432 O O . ALA A 1 202 ? 12.927 64.703 32.345 1.00 27.25 200 ALA A O 1
ATOM 1434 N N . ALA A 1 203 ? 13.842 66.225 33.729 1.00 23.49 201 ALA A N 1
ATOM 1435 C CA . ALA A 1 203 ? 15.199 65.788 33.419 1.00 27.85 201 ALA A CA 1
ATOM 1436 C C . ALA A 1 203 ? 15.439 64.363 33.902 1.00 33.08 201 ALA A C 1
ATOM 1437 O O . ALA A 1 203 ? 16.104 63.572 33.223 1.00 36.19 201 ALA A O 1
ATOM 1439 N N . ALA A 1 204 ? 14.893 64.013 35.068 1.00 30.11 202 ALA A N 1
ATOM 1440 C CA . ALA A 1 204 ? 15.069 62.660 35.585 1.00 31.94 202 ALA A CA 1
ATOM 1441 C C . ALA A 1 204 ? 14.221 61.657 34.811 1.00 31.96 202 ALA A C 1
ATOM 1442 O O . ALA A 1 204 ? 14.694 60.563 34.480 1.00 32.14 202 ALA A O 1
ATOM 1444 N N . ASP A 1 205 ? 12.973 62.016 34.498 1.00 29.77 203 ASP A N 1
ATOM 1445 C CA . ASP A 1 205 ? 12.072 61.069 33.845 1.00 28.25 203 ASP A CA 1
ATOM 1446 C C . ASP A 1 205 ? 12.413 60.886 32.370 1.00 27.62 203 ASP A C 1
ATOM 1447 O O . ASP A 1 205 ? 12.281 59.781 31.830 1.00 25.35 203 ASP A O 1
ATOM 1452 N N . GLY A 1 206 ? 12.840 61.952 31.698 1.00 29.51 204 GLY A N 1
ATOM 1453 C CA . GLY A 1 206 ? 12.949 61.909 30.253 1.00 25.14 204 GLY A CA 1
ATOM 1454 C C . GLY A 1 206 ? 11.631 62.083 29.535 1.00 24.54 204 GLY A C 1
ATOM 1455 O O . GLY A 1 206 ? 11.535 61.770 28.344 1.00 25.80 204 GLY A O 1
ATOM 1456 N N . TRP A 1 207 ? 10.605 62.558 30.237 1.00 23.28 205 TRP A N 1
ATOM 1457 C CA . TRP A 1 207 ? 9.291 62.821 29.667 1.00 23.86 205 TRP A CA 1
ATOM 1458 C C . TRP A 1 207 ? 8.562 63.765 30.611 1.00 21.17 205 TRP A C 1
ATOM 1459 O O . TRP A 1 207 ? 8.983 63.979 31.750 1.00 22.33 205 TRP A O 1
ATOM 1470 N N . ALA A 1 208 ? 7.457 64.328 30.126 1.00 18.18 206 ALA A N 1
ATOM 1471 C CA . ALA A 1 208 ? 6.681 65.267 30.923 1.00 23.77 206 ALA A CA 1
ATOM 1472 C C . ALA A 1 208 ? 5.213 65.180 30.531 1.00 23.24 206 ALA A C 1
ATOM 1473 O O . ALA A 1 208 ? 4.878 64.818 29.399 1.00 24.70 206 ALA A O 1
ATOM 1475 N N . LEU A 1 209 ? 4.342 65.526 31.478 1.00 25.43 207 LEU A N 1
ATOM 1476 C CA . LEU A 1 209 ? 2.899 65.456 31.296 1.00 20.63 207 LEU A CA 1
ATOM 1477 C C . LEU A 1 209 ? 2.272 66.834 31.450 1.00 23.16 207 LEU A C 1
ATOM 1478 O O . LEU A 1 209 ? 2.693 67.631 32.293 1.00 24.60 207 LEU A O 1
ATOM 1483 N N . ASP A 1 210 ? 1.249 67.095 30.639 1.00 21.47 208 ASP A N 1
ATOM 1484 C CA . ASP A 1 210 ? 0.442 68.308 30.719 1.00 23.19 208 ASP A CA 1
ATOM 1485 C C . ASP A 1 210 ? -0.972 67.887 31.097 1.00 26.23 208 ASP A C 1
ATOM 1486 O O . ASP A 1 210 ? -1.690 67.308 30.275 1.00 23.30 208 ASP A O 1
ATOM 1491 N N . ASP A 1 211 ? -1.370 68.178 32.336 1.00 24.86 209 ASP A N 1
ATOM 1492 C CA . ASP A 1 211 ? -2.717 67.865 32.812 1.00 22.08 209 ASP A CA 1
ATOM 1493 C C . ASP A 1 211 ? -3.540 69.149 32.804 1.00 27.04 209 ASP A C 1
ATOM 1494 O O . ASP A 1 211 ? -3.723 69.813 33.824 1.00 25.45 209 ASP A O 1
ATOM 1499 N N . GLN A 1 212 ? -4.032 69.501 31.614 1.00 23.35 210 GLN A N 1
ATOM 1500 C CA . GLN A 1 212 ? -4.993 70.593 31.445 1.00 35.64 210 GLN A CA 1
ATOM 1501 C C . GLN A 1 212 ? -4.413 71.932 31.893 1.00 25.21 210 GLN A C 1
ATOM 1502 O O . GLN A 1 212 ? -5.098 72.749 32.511 1.00 27.40 210 GLN A O 1
ATOM 1508 N N . LEU A 1 213 ? -3.139 72.163 31.573 1.00 24.43 211 LEU A N 1
ATOM 1509 C CA . LEU A 1 213 ? -2.515 73.436 31.914 1.00 27.82 211 LEU A CA 1
ATOM 1510 C C . LEU A 1 213 ? -2.928 74.550 30.960 1.00 26.47 211 LEU A C 1
ATOM 1511 O O . LEU A 1 213 ? -2.903 75.725 31.342 1.00 23.09 211 LEU A O 1
ATOM 1516 N N . ILE A 1 214 ? -3.298 74.208 29.726 1.00 22.67 212 ILE A N 1
ATOM 1517 C CA . ILE A 1 214 ? -3.769 75.215 28.780 1.00 20.10 212 ILE A CA 1
ATOM 1518 C C . ILE A 1 214 ? -5.235 75.540 29.032 1.00 23.49 212 ILE A C 1
ATOM 1519 O O . ILE A 1 214 ? -5.622 76.712 29.114 1.00 26.07 212 ILE A O 1
ATOM 1524 N N . GLU A 1 215 ? -6.065 74.513 29.163 1.00 23.95 213 GLU A N 1
ATOM 1525 C CA . GLU A 1 215 ? -7.503 74.664 29.332 1.00 25.93 213 GLU A CA 1
ATOM 1526 C C . GLU A 1 215 ? -8.072 73.319 29.784 1.00 29.19 213 GLU A C 1
ATOM 1527 O O . GLU A 1 215 ? -7.401 72.290 29.653 1.00 27.88 213 GLU A O 1
ATOM 1533 N N . PRO A 1 216 ? -9.292 73.307 30.325 1.00 32.93 214 PRO A N 1
ATOM 1534 C CA . PRO A 1 216 ? -9.910 72.031 30.708 1.00 29.31 214 PRO A CA 1
ATOM 1535 C C . PRO A 1 216 ? -10.041 71.085 29.522 1.00 30.75 214 PRO A C 1
ATOM 1536 O O . PRO A 1 216 ? -10.417 71.487 28.419 1.00 28.34 214 PRO A O 1
ATOM 1540 N N . GLY A 1 217 ? -9.716 69.814 29.764 1.00 24.75 215 GLY A N 1
ATOM 1541 C CA . GLY A 1 217 ? -9.858 68.768 28.777 1.00 24.03 215 GLY A CA 1
ATOM 1542 C C . GLY A 1 217 ? -8.615 68.464 27.965 1.00 29.01 215 GLY A C 1
ATOM 1543 O O . GLY A 1 217 ? -8.478 67.340 27.471 1.00 30.40 215 GLY A O 1
ATOM 1544 N N . LEU A 1 218 ? -7.705 69.421 27.817 1.00 25.94 216 LEU A N 1
ATOM 1545 C CA . LEU A 1 218 ? -6.543 69.266 26.949 1.00 23.35 216 LEU A CA 1
ATOM 1546 C C . LEU A 1 218 ? -5.394 68.635 27.728 1.00 25.48 216 LEU A C 1
ATOM 1547 O O . LEU A 1 218 ? -4.927 69.204 28.719 1.00 22.23 216 LEU A O 1
ATOM 1552 N N . VAL A 1 219 ? -4.930 67.471 27.274 1.00 22.87 217 VAL A N 1
ATOM 1553 C CA . VAL A 1 219 ? -3.842 66.755 27.928 1.00 19.30 217 VAL A CA 1
ATOM 1554 C C . VAL A 1 219 ? -2.794 66.382 26.889 1.00 26.93 217 VAL A C 1
ATOM 1555 O O . VAL A 1 219 ? -3.102 66.190 25.708 1.00 20.21 217 VAL A O 1
ATOM 1559 N N . ALA A 1 220 ? -1.544 66.274 27.338 1.00 19.71 218 ALA A N 1
ATOM 1560 C CA . ALA A 1 220 ? -0.441 65.978 26.436 1.00 24.67 218 ALA A CA 1
ATOM 1561 C C . ALA A 1 220 ? 0.680 65.283 27.195 1.00 21.92 218 ALA A C 1
ATOM 1562 O O . ALA A 1 220 ? 0.852 65.478 28.402 1.00 24.18 218 ALA A O 1
ATOM 1564 N N . VAL A 1 221 ? 1.440 64.466 26.468 1.00 21.77 219 VAL A N 1
ATOM 1565 C CA . VAL A 1 221 ? 2.645 63.822 26.978 1.00 19.31 219 VAL A CA 1
ATOM 1566 C C . VAL A 1 221 ? 3.778 64.119 26.004 1.00 23.44 219 VAL A C 1
ATOM 1567 O O . VAL A 1 221 ? 3.587 64.072 24.784 1.00 24.05 219 VAL A O 1
ATOM 1571 N N . SER A 1 222 ? 4.951 64.452 26.540 1.00 22.15 220 SER A N 1
ATOM 1572 C CA . SER A 1 222 ? 6.048 64.967 25.734 1.00 19.38 220 SER A CA 1
ATOM 1573 C C . SER A 1 222 ? 7.336 64.211 26.023 1.00 22.52 220 SER A C 1
ATOM 1574 O O . SER A 1 222 ? 7.588 63.788 27.153 1.00 19.03 220 SER A O 1
ATOM 1577 N N . VAL A 1 223 ? 8.152 64.058 24.983 1.00 18.36 221 VAL A N 1
ATOM 1578 C CA . VAL A 1 223 ? 9.455 63.400 25.071 1.00 18.39 221 VAL A CA 1
ATOM 1579 C C . VAL A 1 223 ? 10.458 64.225 24.272 1.00 21.32 221 VAL A C 1
ATOM 1580 O O . VAL A 1 223 ? 10.167 64.612 23.131 1.00 17.48 221 VAL A O 1
ATOM 1584 N N . PRO A 1 224 ? 11.639 64.518 24.815 1.00 16.39 222 PRO A N 1
ATOM 1585 C CA . PRO A 1 224 ? 12.609 65.329 24.070 1.00 17.91 222 PRO A CA 1
ATOM 1586 C C . PRO A 1 224 ? 13.311 64.533 22.980 1.00 24.59 222 PRO A C 1
ATOM 1587 O O . PRO A 1 224 ? 13.605 63.345 23.134 1.00 19.53 222 PRO A O 1
ATOM 1591 N N . VAL A 1 225 ? 13.580 65.209 21.867 1.00 17.75 223 VAL A N 1
ATOM 1592 C CA . VAL A 1 225 ? 14.392 64.664 20.786 1.00 16.63 223 VAL A CA 1
ATOM 1593 C C . VAL A 1 225 ? 15.788 65.252 20.924 1.00 20.90 223 VAL A C 1
ATOM 1594 O O . VAL A 1 225 ? 15.970 66.471 20.829 1.00 21.38 223 VAL A O 1
ATOM 1598 N N . ARG A 1 226 ? 16.775 64.394 21.160 1.00 18.25 224 ARG A N 1
ATOM 1599 C CA . ARG A 1 226 ? 18.121 64.856 21.460 1.00 25.25 224 ARG A CA 1
ATOM 1600 C C . ARG A 1 226 ? 18.963 64.942 20.195 1.00 23.26 224 ARG A C 1
ATOM 1601 O O . ARG A 1 226 ? 18.9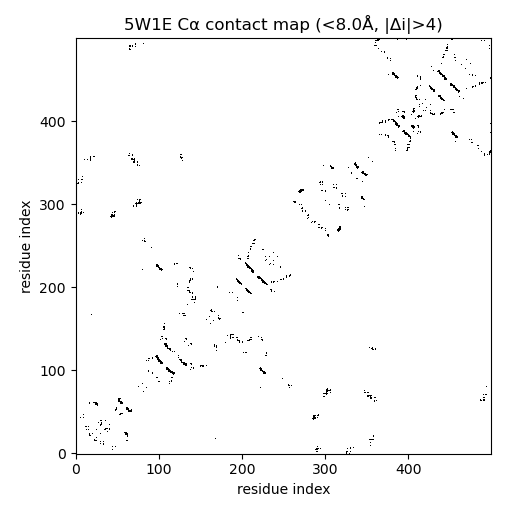29 64.049 19.344 1.00 30.20 224 ARG A O 1
ATOM 1609 N N . ASP A 1 227 ? 19.703 66.034 20.078 1.00 18.53 225 ASP A N 1
ATOM 1610 C CA . ASP A 1 227 ? 20.629 66.220 18.971 1.00 29.18 225 ASP A CA 1
ATOM 1611 C C . ASP A 1 227 ? 21.745 65.190 19.067 1.00 33.62 225 ASP A C 1
ATOM 1612 O O . ASP A 1 227 ? 22.418 65.119 20.104 1.00 30.70 225 ASP A O 1
ATOM 1617 N N . PRO A 1 228 ? 21.980 64.379 18.033 1.00 32.44 226 PRO A N 1
ATOM 1618 C CA . PRO A 1 228 ? 23.025 63.348 18.144 1.00 40.38 226 PRO A CA 1
ATOM 1619 C C . PRO A 1 228 ? 24.422 63.921 18.307 1.00 40.58 226 PRO A C 1
ATOM 1620 O O . PRO A 1 228 ? 25.298 63.245 18.866 1.00 37.05 226 PRO A O 1
ATOM 1624 N N . GLY A 1 229 ? 24.656 65.150 17.844 1.00 40.49 227 GLY A N 1
ATOM 1625 C CA . GLY A 1 229 ? 25.979 65.736 17.981 1.00 44.56 227 GLY A CA 1
ATOM 1626 C C . GLY A 1 229 ? 26.279 66.174 19.404 1.00 55.97 227 GLY A C 1
ATOM 1627 O O . GLY A 1 229 ? 27.301 65.793 19.981 1.00 47.72 227 GLY A O 1
ATOM 1628 N N . THR A 1 230 ? 25.387 66.970 19.999 1.00 45.61 228 THR A N 1
ATOM 1629 C CA . THR A 1 230 ? 25.633 67.552 21.313 1.00 44.20 228 THR A CA 1
ATOM 1630 C C . THR A 1 230 ? 24.964 66.800 22.455 1.00 41.79 228 THR A C 1
ATOM 1631 O O . THR A 1 230 ? 25.373 66.971 23.607 1.00 47.37 228 THR A O 1
ATOM 1635 N N . GLY A 1 231 ? 23.953 65.982 22.175 1.00 36.03 229 GLY A N 1
ATOM 1636 C CA . GLY A 1 231 ? 23.201 65.340 23.231 1.00 39.40 229 GLY A CA 1
ATOM 1637 C C . GLY A 1 231 ? 22.194 66.228 23.928 1.00 24.91 229 GLY A C 1
ATOM 1638 O O . GLY A 1 231 ? 21.458 65.739 24.794 1.00 33.80 229 GLY A O 1
ATOM 1639 N N . ARG A 1 232 ? 22.138 67.512 23.586 1.00 25.89 230 ARG A N 1
ATOM 1640 C CA . ARG A 1 232 ? 21.155 68.417 24.155 1.00 27.23 230 ARG A CA 1
ATOM 1641 C C . ARG A 1 232 ? 19.833 68.303 23.396 1.00 32.07 230 ARG A C 1
ATOM 1642 O O . ARG A 1 232 ? 19.744 67.685 22.333 1.00 22.09 230 ARG A O 1
ATOM 1650 N N . VAL A 1 233 ? 18.791 68.907 23.964 1.00 26.68 231 VAL A N 1
ATOM 1651 C CA . VAL A 1 233 ? 17.453 68.802 23.392 1.00 24.70 231 VAL A CA 1
ATOM 1652 C C . VAL A 1 233 ? 17.402 69.577 22.082 1.00 22.99 231 VAL A C 1
ATOM 1653 O O . VAL A 1 233 ? 17.662 70.785 22.049 1.00 29.10 231 VAL A O 1
ATOM 1657 N N . ALA A 1 234 ? 17.062 68.883 20.993 1.00 22.84 232 ALA A N 1
ATOM 1658 C CA . ALA A 1 234 ? 16.873 69.560 19.714 1.00 19.56 232 ALA A CA 1
ATOM 1659 C C . ALA A 1 234 ? 15.445 70.074 19.578 1.00 19.82 232 ALA A C 1
ATOM 1660 O O . ALA A 1 234 ? 15.222 71.229 19.198 1.00 18.45 232 ALA A O 1
ATOM 1662 N N . CYS A 1 235 ? 14.471 69.227 19.885 1.00 20.15 233 CYS A N 1
ATOM 1663 C CA . CYS A 1 235 ? 13.072 69.625 19.943 1.00 16.98 233 CYS A CA 1
ATOM 1664 C C . CYS A 1 235 ? 12.352 68.634 20.847 1.00 15.88 233 CYS A C 1
ATOM 1665 O O . CYS A 1 235 ? 12.945 67.669 21.337 1.00 20.39 233 CYS A O 1
ATOM 1668 N N . VAL A 1 236 ? 11.066 68.884 21.078 1.00 20.23 234 VAL A N 1
ATOM 1669 C CA . VAL A 1 236 ? 10.240 68.032 21.922 1.00 17.24 234 VAL A CA 1
ATOM 1670 C C . VAL A 1 236 ? 9.022 67.595 21.124 1.00 23.88 234 VAL A C 1
ATOM 1671 O O . VAL A 1 236 ? 8.327 68.429 20.533 1.00 16.77 234 VAL A O 1
ATOM 1675 N N . ALA A 1 237 ? 8.772 66.289 21.105 1.00 20.21 235 ALA A N 1
ATOM 1676 C CA . ALA A 1 237 ? 7.615 65.709 20.438 1.00 16.43 235 ALA A CA 1
ATOM 1677 C C . ALA A 1 237 ? 6.525 65.443 21.467 1.00 21.38 235 ALA A C 1
ATOM 1678 O O . ALA A 1 237 ? 6.801 64.896 22.540 1.00 22.64 235 ALA A O 1
ATOM 1680 N N . SER A 1 238 ? 5.294 65.833 21.141 1.00 15.94 236 SER A N 1
ATOM 1681 C CA . SER A 1 238 ? 4.161 65.681 22.043 1.00 19.37 236 SER A CA 1
ATOM 1682 C C . SER A 1 238 ? 3.037 64.919 21.358 1.00 20.05 236 SER A C 1
ATOM 1683 O O . SER A 1 238 ? 2.793 65.097 20.161 1.00 17.63 236 SER A O 1
ATOM 1686 N N . VAL A 1 239 ? 2.351 64.077 22.126 1.00 19.59 237 VAL A N 1
ATOM 1687 C CA . VAL A 1 239 ? 1.077 63.490 21.725 1.00 21.43 237 VAL A CA 1
ATOM 1688 C C . VAL A 1 239 ? -0.006 64.182 22.538 1.00 22.01 237 VAL A C 1
ATOM 1689 O O . VAL A 1 239 ? 0.032 64.169 23.775 1.00 22.19 237 VAL A O 1
ATOM 1693 N N . VAL A 1 240 ? -0.961 64.801 21.850 1.00 20.27 238 VAL A N 1
ATOM 1694 C CA . VAL A 1 240 ? -1.968 65.645 22.481 1.00 24.88 238 VAL A CA 1
ATOM 1695 C C . VAL A 1 240 ? -3.326 64.972 22.334 1.00 22.25 238 VAL A C 1
ATOM 1696 O O . VAL A 1 240 ? -3.702 64.552 21.233 1.00 22.70 238 VAL A O 1
ATOM 1700 N N . SER A 1 241 ? -4.057 64.868 23.441 1.00 22.31 239 SER A N 1
ATOM 1701 C CA . SER A 1 241 ? -5.315 64.135 23.478 1.00 25.07 239 SER A CA 1
ATOM 1702 C C . SER A 1 241 ? -6.342 64.964 24.245 1.00 29.49 239 SER A C 1
ATOM 1703 O O . SER A 1 241 ? -6.147 66.157 24.499 1.00 24.03 239 SER A O 1
ATOM 1706 N N . HIS A 1 242 ? -7.443 64.318 24.621 1.00 29.74 240 HIS A N 1
ATOM 1707 C CA . HIS A 1 242 ? -8.519 64.951 25.366 1.00 22.09 240 HIS A CA 1
ATOM 1708 C C . HIS A 1 242 ? -8.947 64.028 26.500 1.00 30.05 240 HIS A C 1
ATOM 1709 O O . HIS A 1 242 ? -8.864 62.803 26.384 1.00 29.91 240 HIS A O 1
ATOM 1716 N N . THR A 1 243 ? -9.400 64.631 27.605 1.00 30.87 241 THR A N 1
ATOM 1717 C CA . THR A 1 243 ? -9.732 63.859 28.801 1.00 30.33 241 THR A CA 1
ATOM 1718 C C . THR A 1 243 ? -10.866 62.871 28.567 1.00 35.74 241 THR A C 1
ATOM 1719 O O . THR A 1 243 ? -10.981 61.893 29.314 1.00 38.07 241 THR A O 1
ATOM 1723 N N . SER A 1 244 ? -11.704 63.101 27.555 1.00 26.70 242 SER A N 1
ATOM 1724 C CA . SER A 1 244 ? -12.740 62.136 27.214 1.00 36.42 242 SER A CA 1
ATOM 1725 C C . SER A 1 244 ? -12.159 60.832 26.683 1.00 41.68 242 SER A C 1
ATOM 1726 O O . SER A 1 244 ? -12.864 59.818 26.660 1.00 36.86 242 SER A O 1
ATOM 1729 N N . ARG A 1 245 ? -10.895 60.834 26.259 1.00 29.57 243 ARG A N 1
ATOM 1730 C CA . ARG A 1 245 ? -10.230 59.623 25.799 1.00 28.11 243 ARG A CA 1
ATOM 1731 C C . ARG A 1 245 ? -9.113 59.156 26.719 1.00 31.78 243 ARG A C 1
ATOM 1732 O O . ARG A 1 245 ? -8.880 57.950 26.817 1.00 32.55 243 ARG A O 1
ATOM 1740 N N . HIS A 1 246 ? -8.417 60.075 27.387 1.00 28.29 244 HIS A N 1
ATOM 1741 C CA . HIS A 1 246 ? -7.365 59.714 28.329 1.00 28.86 244 HIS A CA 1
ATOM 1742 C C . HIS A 1 246 ? -7.271 60.782 29.404 1.00 35.49 244 HIS A C 1
ATOM 1743 O O . HIS A 1 246 ? -7.194 61.972 29.088 1.00 31.56 244 HIS A O 1
ATOM 1750 N N . THR A 1 247 ? -7.265 60.363 30.665 1.00 30.48 245 THR A N 1
ATOM 1751 C CA . THR A 1 247 ? -6.731 61.238 31.692 1.00 35.77 245 THR A CA 1
ATOM 1752 C C . THR A 1 247 ? -5.237 61.418 31.451 1.00 29.36 245 THR A C 1
ATOM 1753 O O . THR A 1 247 ? -4.600 60.635 30.740 1.00 33.88 245 THR A O 1
ATOM 1757 N N . ALA A 1 248 ? -4.676 62.473 32.036 1.00 29.92 246 ALA A N 1
ATOM 1758 C CA . ALA A 1 248 ? -3.240 62.690 31.894 1.00 30.27 246 ALA A CA 1
ATOM 1759 C C . ALA A 1 248 ? -2.417 61.489 32.353 1.00 29.32 246 ALA A C 1
ATOM 1760 O O . ALA A 1 248 ? -1.481 61.111 31.627 1.00 30.30 246 ALA A O 1
ATOM 1762 N N . PRO A 1 249 ? -2.697 60.842 33.494 1.00 39.72 247 PRO A N 1
ATOM 1763 C CA . PRO A 1 249 ? -1.956 59.607 33.806 1.00 30.69 247 PRO A CA 1
ATOM 1764 C C . PRO A 1 249 ? -2.205 58.488 32.809 1.00 28.30 247 PRO A C 1
ATOM 1765 O O . PRO A 1 249 ? -1.269 57.752 32.472 1.00 32.79 247 PRO A O 1
ATOM 1769 N N . ASP A 1 250 ? -3.439 58.336 32.321 1.00 27.44 248 ASP A N 1
ATOM 1770 C CA . ASP A 1 250 ? -3.728 57.258 31.379 1.00 35.35 248 ASP A CA 1
ATOM 1771 C C . ASP A 1 250 ? -3.078 57.516 30.025 1.00 38.69 248 ASP A C 1
ATOM 1772 O O . ASP A 1 250 ? -2.650 56.573 29.349 1.00 35.27 248 ASP A O 1
ATOM 1777 N N . LEU A 1 251 ? -3.009 58.782 29.608 1.00 31.58 249 LEU A N 1
ATOM 1778 C CA . LEU A 1 251 ? -2.324 59.116 28.364 1.00 42.04 249 LEU A CA 1
ATOM 1779 C C . LEU A 1 251 ? -0.861 58.695 28.416 1.00 32.73 249 LEU A C 1
ATOM 1780 O O . LEU A 1 251 ? -0.311 58.206 27.422 1.00 31.43 249 LEU A O 1
ATOM 1785 N N . ARG A 1 252 ? -0.218 58.869 29.572 1.00 33.90 250 ARG A N 1
ATOM 1786 C CA . ARG A 1 252 ? 1.165 58.429 29.723 1.00 35.56 250 ARG A CA 1
ATOM 1787 C C . ARG A 1 252 ? 1.266 56.910 29.659 1.00 42.39 250 ARG A C 1
ATOM 1788 O O . ARG A 1 252 ? 2.118 56.363 28.951 1.00 38.24 250 ARG A O 1
ATOM 1796 N N . ALA A 1 253 ? 0.397 56.207 30.387 1.00 40.03 251 ALA A N 1
ATOM 1797 C CA . ALA A 1 253 ? 0.468 54.750 30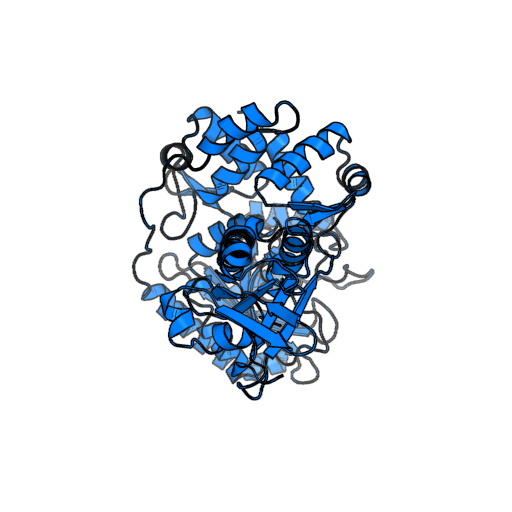.411 1.00 36.86 251 ALA A CA 1
ATOM 1798 C C . ALA A 1 253 ? 0.168 54.142 29.047 1.00 29.91 251 ALA A C 1
ATOM 1799 O O . ALA A 1 253 ? 0.740 53.105 28.692 1.00 33.42 251 ALA A O 1
ATOM 1801 N N . ALA A 1 254 ? -0.695 54.782 28.259 1.00 29.81 252 ALA A N 1
ATOM 1802 C CA . ALA A 1 254 ? -1.136 54.176 27.008 1.00 28.68 252 ALA A CA 1
ATOM 1803 C C . ALA A 1 254 ? -0.195 54.486 25.851 1.00 29.68 252 ALA A C 1
ATOM 1804 O O . ALA A 1 254 ? 0.027 53.631 24.986 1.00 27.80 252 ALA A O 1
ATOM 1806 N N . LEU A 1 255 ? 0.364 55.696 25.808 1.00 27.91 253 LEU A N 1
ATOM 1807 C CA . LEU A 1 255 ? 1.025 56.169 24.601 1.00 23.81 253 LEU A CA 1
ATOM 1808 C C . LEU A 1 255 ? 2.471 56.607 24.781 1.00 20.69 253 LEU A C 1
ATOM 1809 O O . LEU A 1 255 ? 3.135 56.882 23.776 1.00 22.31 253 LEU A O 1
ATOM 1814 N N . LEU A 1 256 ? 2.981 56.685 26.010 1.00 21.77 254 LEU A N 1
ATOM 1815 C CA . LEU A 1 256 ? 4.394 57.017 26.180 1.00 19.63 254 LEU A CA 1
ATOM 1816 C C . LEU A 1 256 ? 5.326 56.003 25.522 1.00 27.50 254 LEU A C 1
ATOM 1817 O O . LEU A 1 256 ? 6.297 56.439 24.878 1.00 23.71 254 LEU A O 1
ATOM 1822 N N . PRO A 1 257 ? 5.114 54.681 25.624 1.00 24.73 255 PRO A N 1
ATOM 1823 C CA . PRO A 1 257 ? 6.009 53.759 24.902 1.00 26.45 255 PRO A CA 1
ATOM 1824 C C . PRO A 1 257 ? 6.050 54.000 23.402 1.00 18.24 255 PRO A C 1
ATOM 1825 O O . PRO A 1 257 ? 7.139 54.001 22.814 1.00 21.17 255 PRO A O 1
ATOM 1829 N N . ARG A 1 258 ? 4.894 54.209 22.766 1.00 21.11 256 ARG A N 1
ATOM 1830 C CA . ARG A 1 258 ? 4.875 54.479 21.331 1.00 20.98 256 ARG A CA 1
ATOM 1831 C C . ARG A 1 258 ? 5.590 55.784 21.006 1.00 21.96 256 ARG A C 1
ATOM 1832 O O . ARG A 1 258 ? 6.303 55.877 20.000 1.00 20.47 256 ARG A O 1
ATOM 1840 N N . LEU A 1 259 ? 5.407 56.807 21.846 1.00 20.43 257 LEU A N 1
ATOM 1841 C CA . LEU A 1 259 ? 6.066 58.087 21.608 1.00 25.73 257 LEU A CA 1
ATOM 1842 C C . LEU A 1 259 ? 7.575 57.967 21.768 1.00 20.72 257 LEU A C 1
ATOM 1843 O O . LEU A 1 259 ? 8.336 58.567 21.000 1.00 22.68 257 LEU A O 1
ATOM 1848 N N . ARG A 1 260 ? 8.024 57.196 22.761 1.00 22.31 258 ARG A N 1
ATOM 1849 C CA . ARG A 1 260 ? 9.454 56.958 22.920 1.00 27.58 258 ARG A CA 1
ATOM 1850 C C . ARG A 1 260 ? 10.032 56.244 21.705 1.00 24.63 258 ARG A C 1
ATOM 1851 O O . ARG A 1 260 ? 11.160 56.528 21.288 1.00 20.65 258 ARG A O 1
ATOM 1859 N N . ALA A 1 261 ? 9.269 55.318 21.117 1.00 18.13 259 ALA A N 1
ATOM 1860 C CA . ALA A 1 261 ? 9.737 54.642 19.911 1.00 22.55 259 ALA A CA 1
ATOM 1861 C C . ALA A 1 261 ? 9.807 55.605 18.733 1.00 17.95 259 ALA A C 1
ATOM 1862 O O . ALA A 1 261 ? 10.747 55.547 17.931 1.00 21.97 259 ALA A O 1
ATOM 1864 N N . ALA A 1 262 ? 8.824 56.499 18.613 1.00 19.44 260 ALA A N 1
ATOM 1865 C CA . ALA A 1 262 ? 8.849 57.483 17.536 1.00 18.58 260 ALA A CA 1
ATOM 1866 C C . ALA A 1 262 ? 10.002 58.463 17.712 1.00 18.46 260 ALA A C 1
ATOM 1867 O O . ALA A 1 262 ? 10.662 58.837 16.735 1.00 18.71 260 ALA A O 1
ATOM 1869 N N . VAL A 1 263 ? 10.264 58.883 18.951 1.00 17.31 261 VAL A N 1
ATOM 1870 C CA . VAL A 1 263 ? 11.387 59.777 19.213 1.00 19.83 261 VAL A CA 1
ATOM 1871 C C . VAL A 1 263 ? 12.708 59.083 18.901 1.00 18.60 261 VAL A C 1
ATOM 1872 O O . VAL A 1 263 ? 13.626 59.692 18.338 1.00 16.67 261 VAL A O 1
ATOM 1876 N N . ALA A 1 264 ? 12.824 57.798 19.247 1.00 15.63 262 ALA A N 1
ATOM 1877 C CA . ALA A 1 264 ? 14.047 57.062 18.940 1.00 24.37 262 ALA A CA 1
ATOM 1878 C C . ALA A 1 264 ? 14.316 57.035 17.439 1.00 22.40 262 ALA A C 1
ATOM 1879 O O . ALA A 1 264 ? 15.465 57.183 17.004 1.00 19.78 262 ALA A O 1
ATOM 1881 N N . ALA A 1 265 ? 13.267 56.858 16.633 1.00 19.73 263 ALA A N 1
ATOM 1882 C CA . ALA A 1 265 ? 13.428 56.889 15.183 1.00 20.94 263 ALA A CA 1
ATOM 1883 C C . ALA A 1 265 ? 13.754 58.289 14.683 1.00 21.15 263 ALA A C 1
ATOM 1884 O O . ALA A 1 265 ? 14.505 58.440 13.711 1.00 23.78 263 ALA A O 1
ATOM 1886 N N . MET A 1 266 ? 13.206 59.322 15.328 1.00 22.15 264 MET A N 1
ATOM 1887 C CA . MET A 1 266 ? 13.542 60.688 14.940 1.00 20.69 264 MET A CA 1
ATOM 1888 C C . MET A 1 266 ? 15.013 60.983 15.195 1.00 20.82 264 MET A C 1
ATOM 1889 O O . MET A 1 266 ? 15.676 61.636 14.379 1.00 19.82 264 MET A O 1
ATOM 1894 N N . GLU A 1 267 ? 15.542 60.508 16.324 1.00 13.29 265 GLU A N 1
ATOM 1895 C CA . GLU A 1 267 ? 16.962 60.679 16.603 1.00 20.41 265 GLU A CA 1
ATOM 1896 C C . GLU A 1 267 ? 17.820 59.886 15.625 1.00 23.56 265 GLU A C 1
ATOM 1897 O O . GLU A 1 267 ? 18.909 60.339 15.252 1.00 21.50 265 GLU A O 1
ATOM 1903 N N . ASP A 1 268 ? 17.346 58.713 15.195 1.00 22.74 266 ASP A N 1
ATOM 1904 C CA . ASP A 1 268 ? 18.036 57.983 14.135 1.00 26.87 266 ASP A CA 1
ATOM 1905 C C . ASP A 1 268 ? 18.049 58.785 12.841 1.00 21.91 266 ASP A C 1
ATOM 1906 O O . ASP A 1 268 ? 19.045 58.782 12.108 1.00 27.04 266 ASP A O 1
ATOM 1911 N N . ASP A 1 269 ? 16.947 59.476 12.541 1.00 22.06 267 ASP A N 1
ATOM 1912 C CA . ASP A 1 269 ? 16.889 60.274 11.320 1.00 25.44 267 ASP A CA 1
ATOM 1913 C C . ASP A 1 269 ? 17.816 61.479 11.402 1.00 24.06 267 ASP A C 1
ATOM 1914 O O . ASP A 1 269 ? 18.420 61.871 10.397 1.00 28.68 267 ASP A O 1
ATOM 1919 N N . LEU A 1 270 ? 17.939 62.085 12.585 1.00 21.12 268 LEU A N 1
ATOM 1920 C CA . LEU A 1 270 ? 18.900 63.170 12.748 1.00 20.80 268 LEU A CA 1
ATOM 1921 C C . LEU A 1 270 ? 20.326 62.659 12.599 1.00 30.93 268 LEU A C 1
ATOM 1922 O O . LEU A 1 270 ? 21.171 63.321 11.984 1.00 22.09 268 LEU A O 1
ATOM 1927 N N . ARG A 1 271 ? 20.604 61.474 13.146 1.00 27.23 269 ARG A N 1
ATOM 1928 C CA . ARG A 1 271 ? 21.945 60.907 13.076 1.00 27.88 269 ARG A CA 1
ATOM 1929 C C . ARG A 1 271 ? 22.315 60.501 11.654 1.00 29.97 269 ARG A C 1
ATOM 1930 O O . ARG A 1 271 ? 23.492 60.557 11.283 1.00 29.08 269 ARG A O 1
ATOM 1938 N N . ALA A 1 272 ? 21.334 60.104 10.845 1.00 24.04 270 ALA A N 1
ATOM 1939 C CA . ALA A 1 272 ? 21.585 59.638 9.488 1.00 29.75 270 ALA A CA 1
ATOM 1940 C C . ALA A 1 272 ? 21.356 60.709 8.430 1.00 37.48 270 ALA A C 1
ATOM 1941 O O . ALA A 1 272 ? 21.433 60.404 7.236 1.00 33.24 270 ALA A O 1
ATOM 1943 N N . ALA A 1 273 ? 21.083 61.944 8.832 1.00 29.34 271 ALA A N 1
ATOM 1944 C CA . ALA A 1 273 ? 20.758 62.984 7.866 1.00 29.19 271 ALA A CA 1
ATOM 1945 C C . ALA A 1 273 ? 21.967 63.284 6.985 1.00 28.23 271 ALA A C 1
ATOM 1946 O O . ALA A 1 273 ? 23.087 63.407 7.500 1.00 26.54 271 ALA A O 1
ATOM 1948 N N . PRO A 1 274 ? 21.795 63.393 5.671 1.00 23.88 272 PRO A N 1
ATOM 1949 C CA . PRO A 1 274 ? 22.914 63.800 4.819 1.00 31.26 272 PRO A CA 1
ATOM 1950 C C . PRO A 1 274 ? 23.277 65.256 5.065 1.00 36.94 272 PRO A C 1
ATOM 1951 O O . PRO A 1 274 ? 22.529 66.015 5.686 1.00 28.02 272 PRO A O 1
ATOM 1955 N N . ALA A 1 275 ? 24.453 65.633 4.575 1.00 29.98 273 ALA A N 1
ATOM 1956 C CA . ALA A 1 275 ? 24.919 67.001 4.735 1.00 33.53 273 ALA A CA 1
ATOM 1957 C C . ALA A 1 275 ? 23.911 67.968 4.119 1.00 31.45 273 ALA A C 1
ATOM 1958 O O . ALA A 1 275 ? 23.280 67.645 3.105 1.00 31.18 273 ALA A O 1
ATOM 1960 N N . PRO A 1 276 ? 23.718 69.145 4.709 1.00 34.67 274 PRO A N 1
ATOM 1961 C CA . PRO A 1 276 ? 22.724 70.078 4.170 1.00 32.58 274 PRO A CA 1
ATOM 1962 C C . PRO A 1 276 ? 23.157 70.629 2.822 1.00 38.44 274 PRO A C 1
ATOM 1963 O O . PRO A 1 276 ? 24.348 70.793 2.543 1.00 37.26 274 PRO A O 1
ATOM 1967 N N . GLU A 1 277 ? 22.167 70.897 1.973 1.00 38.77 275 GLU A N 1
ATOM 1968 C CA . GLU A 1 277 ? 22.429 71.479 0.667 1.00 44.45 275 GLU A CA 1
ATOM 1969 C C . GLU A 1 277 ? 22.190 72.980 0.737 1.00 48.55 275 GLU A C 1
ATOM 1970 O O . GLU A 1 277 ? 21.029 73.407 0.844 1.00 40.69 275 GLU A O 1
ATOM 1976 N N . PRO A 1 278 ? 23.233 73.815 0.689 1.00 43.58 276 PRO A N 1
ATOM 1977 C CA . PRO A 1 278 ? 23.023 75.268 0.770 1.00 44.54 276 PRO A CA 1
ATOM 1978 C C . PRO A 1 278 ? 22.635 75.925 -0.544 1.00 43.65 276 PRO A C 1
ATOM 1979 O O . PRO A 1 278 ? 22.267 77.108 -0.533 1.00 43.66 276 PRO A O 1
ATOM 1983 N N . GLY A 1 279 ? 22.701 75.213 -1.667 1.00 45.24 277 GLY A N 1
ATOM 1984 C CA . GLY A 1 279 ? 22.379 75.793 -2.950 1.00 51.70 277 GLY A CA 1
ATOM 1985 C C . GLY A 1 279 ? 23.518 76.637 -3.490 1.00 51.28 277 GLY A C 1
ATOM 1986 O O . GLY A 1 279 ? 24.632 76.628 -2.958 1.00 40.33 277 GLY A O 1
ATOM 1987 N N . PRO A 1 280 ? 23.252 77.397 -4.556 1.00 51.95 278 PRO A N 1
ATOM 1988 C CA . PRO A 1 280 ? 24.306 78.227 -5.134 1.00 42.37 278 PRO A CA 1
ATOM 1989 C C . PRO A 1 280 ? 24.689 79.352 -4.192 1.00 39.23 278 PRO A C 1
ATOM 1990 O O . PRO A 1 280 ? 23.886 79.769 -3.338 1.00 47.55 278 PRO A O 1
ATOM 1994 N N . PRO A 1 281 ? 25.907 79.875 -4.304 1.00 46.67 279 PRO A N 1
ATOM 1995 C CA . PRO A 1 281 ? 26.348 80.939 -3.394 1.00 49.13 279 PRO A CA 1
ATOM 1996 C C . PRO A 1 281 ? 25.548 82.209 -3.616 1.00 49.28 279 PRO A C 1
ATOM 1997 O O . PRO A 1 281 ? 25.517 82.748 -4.732 1.00 36.76 279 PRO A O 1
ATOM 2001 N N . PRO A 1 282 ? 24.877 82.712 -2.583 1.00 46.58 280 PRO A N 1
ATOM 2002 C CA . PRO A 1 282 ? 24.057 83.914 -2.748 1.00 44.98 280 PRO A CA 1
ATOM 2003 C C . PRO A 1 282 ? 24.905 85.174 -2.800 1.00 38.69 280 PRO A C 1
ATOM 2004 O O . PRO A 1 282 ? 26.010 85.237 -2.256 1.00 41.50 280 PRO A O 1
ATOM 2008 N N . ALA A 1 283 ? 24.363 86.190 -3.467 1.00 44.45 281 ALA A N 1
ATOM 2009 C CA . ALA A 1 283 ? 25.061 87.457 -3.612 1.00 41.87 281 ALA A CA 1
ATOM 2010 C C . ALA A 1 283 ? 24.048 88.558 -3.886 1.00 34.68 281 ALA A C 1
ATOM 2011 O O . ALA A 1 283 ? 23.115 88.369 -4.671 1.00 33.67 281 ALA A O 1
ATOM 2013 N N . GLY A 1 284 ? 24.239 89.697 -3.229 1.00 29.00 282 GLY A N 1
ATOM 2014 C CA . GLY A 1 284 ? 23.409 90.866 -3.475 1.00 31.31 282 GLY A CA 1
ATOM 2015 C C . GLY A 1 284 ? 21.933 90.666 -3.208 1.00 28.12 282 GLY A C 1
ATOM 2016 O O . GLY A 1 284 ? 21.097 91.117 -4.002 1.00 28.94 282 GLY A O 1
ATOM 2017 N N . LEU A 1 285 ? 21.590 90.000 -2.103 1.00 22.08 283 LEU A N 1
ATOM 2018 C CA . LEU A 1 285 ? 20.182 89.800 -1.774 1.00 23.50 283 LEU A CA 1
ATOM 2019 C C . LEU A 1 285 ? 19.474 91.120 -1.498 1.00 23.24 283 LEU A C 1
ATOM 2020 O O . LEU A 1 285 ? 18.266 91.235 -1.731 1.00 24.41 283 LEU A O 1
ATOM 2025 N N . ALA A 1 286 ? 20.202 92.121 -1.008 1.00 17.42 284 ALA A N 1
ATOM 2026 C CA . ALA A 1 286 ? 19.619 93.402 -0.633 1.00 23.94 284 ALA A CA 1
ATOM 2027 C C . ALA A 1 286 ? 19.876 94.503 -1.653 1.00 28.97 284 ALA A C 1
ATOM 2028 O O . ALA A 1 286 ? 19.511 95.655 -1.401 1.00 26.01 284 ALA A O 1
ATOM 2030 N N . LEU A 1 287 ? 20.484 94.183 -2.798 1.00 31.01 285 LEU A N 1
ATOM 2031 C CA . LEU A 1 287 ? 20.874 95.226 -3.741 1.00 30.04 285 LEU A CA 1
ATOM 2032 C C . LEU A 1 287 ? 19.683 95.881 -4.430 1.00 28.59 285 LEU A C 1
ATOM 2033 O O . LEU A 1 287 ? 19.818 97.004 -4.928 1.00 29.59 285 LEU A O 1
ATOM 2038 N N . TRP A 1 288 ? 18.524 95.217 -4.466 1.00 27.20 286 TRP A N 1
ATOM 2039 C CA . TRP A 1 288 ? 17.356 95.792 -5.125 1.00 20.35 286 TRP A CA 1
ATOM 2040 C C . TRP A 1 288 ? 16.845 97.045 -4.424 1.00 17.23 286 TRP A C 1
ATOM 2041 O O . TRP A 1 288 ? 16.155 97.852 -5.055 1.00 22.42 286 TRP A O 1
ATOM 2052 N N . THR A 1 289 ? 17.174 97.230 -3.142 1.00 17.32 287 THR A N 1
ATOM 2053 C CA . THR A 1 289 ? 16.601 98.335 -2.380 1.00 20.22 287 THR A CA 1
ATOM 2054 C C . THR A 1 289 ? 17.023 99.690 -2.933 1.00 24.05 287 THR A C 1
ATOM 2055 O O . THR A 1 289 ? 16.266 100.661 -2.830 1.00 25.18 287 THR A O 1
ATOM 2059 N N . GLY A 1 290 ? 18.221 99.777 -3.517 1.00 22.79 288 GLY A N 1
ATOM 2060 C CA . GLY A 1 290 ? 18.675 101.048 -4.061 1.00 22.59 288 GLY A CA 1
ATOM 2061 C C . GLY A 1 290 ? 17.764 101.580 -5.151 1.00 25.64 288 GLY A C 1
ATOM 2062 O O . GLY A 1 290 ? 17.424 102.766 -5.165 1.00 25.52 288 GLY A O 1
ATOM 2063 N N . ALA A 1 291 ? 17.349 100.709 -6.074 1.00 23.93 289 ALA A N 1
ATOM 2064 C CA . ALA A 1 291 ? 16.450 101.137 -7.141 1.00 27.99 289 ALA A CA 1
ATOM 2065 C C . ALA A 1 291 ? 15.075 101.503 -6.594 1.00 28.43 289 ALA A C 1
ATOM 2066 O O . ALA A 1 291 ? 14.442 102.451 -7.075 1.00 26.28 289 ALA A O 1
ATOM 2068 N N . SER A 1 292 ? 14.595 100.760 -5.592 1.00 23.77 290 SER A N 1
ATOM 2069 C CA . SER A 1 292 ? 13.312 101.087 -4.977 1.00 25.43 290 SER A CA 1
ATOM 2070 C C . SER A 1 292 ? 13.370 102.425 -4.253 1.00 18.12 290 SER A C 1
ATOM 2071 O O . SER A 1 292 ? 12.400 103.192 -4.278 1.00 20.74 290 SER A O 1
ATOM 2074 N N . LYS A 1 293 ? 14.495 102.721 -3.597 1.00 23.59 291 LYS A N 1
ATOM 2075 C CA . LYS A 1 293 ? 14.643 104.015 -2.939 1.00 25.19 291 LYS A CA 1
ATOM 2076 C C . LYS A 1 293 ? 14.621 105.151 -3.954 1.00 28.53 291 LYS A C 1
ATOM 2077 O O . LYS A 1 293 ? 14.015 106.201 -3.709 1.00 27.30 291 LYS A O 1
ATOM 2083 N N . GLN A 1 294 ? 15.268 104.955 -5.106 1.00 29.68 292 GLN A N 1
ATOM 2084 C CA . GLN A 1 294 ? 15.215 105.951 -6.173 1.00 31.41 292 GLN A CA 1
ATOM 2085 C C . GLN A 1 294 ? 13.781 106.188 -6.631 1.00 33.57 292 GLN A C 1
ATOM 2086 O O . GLN A 1 294 ? 13.355 107.334 -6.811 1.00 33.26 292 GLN A O 1
ATOM 2092 N N . GLU A 1 295 ? 13.018 105.110 -6.819 1.00 31.98 293 GLU A N 1
ATOM 2093 C CA . GLU A 1 295 ? 11.679 105.224 -7.388 1.00 33.87 293 GLU A CA 1
ATOM 2094 C C . GLU A 1 295 ? 10.660 105.761 -6.393 1.00 36.20 293 GLU A C 1
ATOM 2095 O O . GLU A 1 295 ? 9.719 106.455 -6.796 1.00 33.32 293 GLU A O 1
ATOM 2097 N N . LEU A 1 296 ? 10.824 105.465 -5.103 1.00 35.38 294 LEU A N 1
ATOM 2098 C CA . LEU A 1 296 ? 9.810 105.791 -4.112 1.00 34.26 294 LEU A CA 1
ATOM 2099 C C . LEU A 1 296 ? 10.182 106.944 -3.190 1.00 29.08 294 LEU A C 1
ATOM 2100 O O . LEU A 1 296 ? 9.283 107.537 -2.587 1.00 32.07 294 LEU A O 1
ATOM 2105 N N . GLY A 1 297 ? 11.463 107.273 -3.061 1.00 30.81 295 GLY A N 1
ATOM 2106 C CA . GLY A 1 297 ? 11.840 108.457 -2.302 1.00 27.93 295 GLY A CA 1
ATOM 2107 C C . GLY A 1 297 ? 11.564 108.300 -0.817 1.00 32.61 295 GLY A C 1
ATOM 2108 O O . GLY A 1 297 ? 11.899 107.281 -0.202 1.00 26.70 295 GLY A O 1
ATOM 2109 N N . ARG A 1 298 ? 10.935 109.324 -0.230 1.00 29.13 296 ARG A N 1
ATOM 2110 C CA . ARG A 1 298 ? 10.730 109.358 1.215 1.00 38.50 296 ARG A CA 1
ATOM 2111 C C . ARG A 1 298 ? 9.803 108.258 1.715 1.00 26.83 296 ARG A C 1
ATOM 2112 O O . ARG A 1 298 ? 9.831 107.942 2.908 1.00 33.83 296 ARG A O 1
ATOM 2120 N N . GLU A 1 299 ? 8.977 107.676 0.847 1.00 25.18 297 GLU A N 1
ATOM 2121 C CA . GLU A 1 299 ? 8.014 106.682 1.303 1.00 32.72 297 GLU A CA 1
ATOM 2122 C C . GLU A 1 299 ? 8.622 105.296 1.473 1.00 29.70 297 GLU A C 1
ATOM 2123 O O . GLU A 1 299 ? 7.954 104.407 2.013 1.00 36.41 297 GLU A O 1
ATOM 2129 N N . PHE A 1 300 ? 9.863 105.096 1.043 1.00 23.30 298 PHE A N 1
ATOM 2130 C CA . PHE A 1 300 ? 10.558 103.821 1.162 1.00 21.58 298 PHE A CA 1
ATOM 2131 C C . PHE A 1 300 ? 11.715 103.994 2.136 1.00 24.35 298 PHE A C 1
ATOM 2132 O O . PHE A 1 300 ? 12.592 104.836 1.916 1.00 27.23 298 PHE A O 1
ATOM 2140 N N A VAL A 1 301 ? 11.705 103.230 3.222 0.15 22.62 299 VAL A N 1
ATOM 2141 N N B VAL A 1 301 ? 11.725 103.184 3.191 0.85 22.63 299 VAL A N 1
ATOM 2142 C CA A VAL A 1 301 ? 12.789 103.269 4.195 0.15 20.04 299 VAL A CA 1
ATOM 2143 C CA B VAL A 1 301 ? 12.763 103.219 4.215 0.85 19.81 299 VAL A CA 1
ATOM 2144 C C A VAL A 1 301 ? 13.712 102.091 3.904 0.15 22.99 299 VAL A C 1
ATOM 2145 C C B VAL A 1 301 ? 13.721 102.070 3.918 0.85 23.20 299 VAL A C 1
ATOM 2146 O O A VAL A 1 301 ? 13.362 100.928 4.135 0.15 20.01 299 VAL A O 1
ATOM 2147 O O B VAL A 1 301 ? 13.417 100.905 4.187 0.85 19.99 299 VAL A O 1
ATOM 2154 N N . GLU A 1 302 ? 14.897 102.401 3.376 1.00 19.57 300 GLU A N 1
ATOM 2155 C CA . GLU A 1 302 ? 15.802 101.365 2.892 1.00 21.31 300 GLU A CA 1
ATOM 2156 C C . GLU A 1 302 ? 16.403 100.537 4.024 1.00 18.09 300 GLU A C 1
ATOM 2157 O O . GLU A 1 302 ? 16.623 99.334 3.852 1.00 18.82 300 GLU A O 1
ATOM 2163 N N . SER A 1 303 ? 16.672 101.150 5.182 1.00 18.89 301 SER A N 1
ATOM 2164 C CA . SER A 1 303 ? 17.281 100.399 6.277 1.00 19.02 301 SER A CA 1
ATOM 2165 C C . SER A 1 303 ? 16.359 99.300 6.794 1.00 19.72 301 SER A C 1
ATOM 2166 O O . SER A 1 303 ? 16.840 98.260 7.259 1.00 17.93 301 SER A O 1
ATOM 2169 N N . LEU A 1 304 ? 15.042 99.502 6.722 1.00 15.14 302 LEU A N 1
ATOM 2170 C CA . LEU A 1 304 ? 14.114 98.433 7.078 1.00 14.57 302 LEU A CA 1
ATOM 2171 C C . LEU A 1 304 ? 14.169 97.300 6.058 1.00 15.95 302 LEU A C 1
ATOM 2172 O O . LEU A 1 304 ? 14.288 96.125 6.427 1.00 14.76 302 LEU A O 1
ATOM 2177 N N . ALA A 1 305 ? 14.083 97.636 4.768 1.00 13.56 303 ALA A N 1
ATOM 2178 C CA . ALA A 1 305 ? 14.111 96.608 3.732 1.00 20.20 303 ALA A CA 1
ATOM 2179 C C . ALA A 1 305 ? 15.429 95.846 3.747 1.00 20.89 303 ALA A C 1
ATOM 2180 O O . ALA A 1 305 ? 15.443 94.613 3.645 1.00 13.96 303 ALA A O 1
ATOM 2182 N N . ARG A 1 306 ? 16.548 96.564 3.876 1.00 15.34 304 ARG A N 1
ATOM 2183 C CA . ARG A 1 306 ? 17.847 95.907 4.003 1.00 19.60 304 ARG A CA 1
ATOM 2184 C C . ARG A 1 306 ? 17.893 95.021 5.240 1.00 18.13 304 ARG A C 1
ATOM 2185 O O . ARG A 1 306 ? 18.378 93.885 5.189 1.00 19.60 304 ARG A O 1
ATOM 2193 N N . GLY A 1 307 ? 17.395 95.534 6.368 1.00 22.34 305 GLY A N 1
ATOM 2194 C CA . GLY A 1 307 ? 17.521 94.810 7.623 1.00 20.03 305 GLY A CA 1
ATOM 2195 C C . GLY A 1 307 ? 16.760 93.499 7.632 1.00 18.98 305 GLY A C 1
ATOM 2196 O O . GLY A 1 307 ? 17.257 92.486 8.129 1.00 19.51 305 GLY A O 1
ATOM 2197 N N . LEU A 1 308 ? 15.540 93.500 7.091 1.00 14.05 306 LEU A N 1
ATOM 2198 C CA . LEU A 1 308 ? 14.777 92.260 7.010 1.00 17.89 306 LEU A CA 1
ATOM 2199 C C . LEU A 1 308 ? 15.387 91.293 6.003 1.00 19.59 306 LEU A C 1
ATOM 2200 O O . LEU A 1 308 ? 15.334 90.074 6.209 1.00 15.46 306 LEU A O 1
ATOM 2205 N N . THR A 1 309 ? 15.970 91.814 4.917 1.00 18.05 307 THR A N 1
ATOM 2206 C CA . THR A 1 309 ? 16.614 90.950 3.929 1.00 15.93 307 THR A CA 1
ATOM 2207 C C . THR A 1 309 ? 17.769 90.169 4.544 1.00 15.84 307 THR A C 1
ATOM 2208 O O . THR A 1 309 ? 18.061 89.047 4.109 1.00 18.05 307 THR A O 1
ATOM 2212 N N . VAL A 1 310 ? 18.416 90.732 5.570 1.00 15.89 308 VAL A N 1
ATOM 2213 C CA . VAL A 1 310 ? 19.502 90.035 6.261 1.00 16.29 308 VAL A CA 1
ATOM 2214 C C . VAL A 1 310 ? 19.041 88.667 6.751 1.00 22.58 308 VAL A C 1
ATOM 2215 O O . VAL A 1 310 ? 19.793 87.686 6.705 1.00 15.41 308 VAL A O 1
ATOM 2219 N N . LEU A 1 311 ? 17.788 88.576 7.206 1.00 17.97 309 LEU A N 1
ATOM 2220 C CA . LEU A 1 311 ? 17.278 87.305 7.710 1.00 17.70 309 LEU A CA 1
ATOM 2221 C C . LEU A 1 311 ? 17.222 86.243 6.619 1.00 17.21 309 LEU A C 1
ATOM 2222 O O . LEU A 1 311 ? 17.369 85.050 6.911 1.00 16.44 309 LEU A O 1
ATOM 2227 N N . THR A 1 312 ? 17.021 86.648 5.364 1.00 15.61 310 THR A N 1
ATOM 2228 C CA . THR A 1 312 ? 16.927 85.682 4.277 1.00 16.81 310 THR A CA 1
ATOM 2229 C C . THR A 1 312 ? 18.283 85.149 3.834 1.00 17.30 310 THR A C 1
ATOM 2230 O O . THR A 1 312 ? 18.326 84.221 3.019 1.00 20.26 310 THR A O 1
ATOM 2234 N N . ALA A 1 313 ? 19.386 85.704 4.342 1.00 19.55 311 ALA A N 1
ATOM 2235 C CA . ALA A 1 313 ? 20.695 85.127 4.057 1.00 19.22 311 ALA A CA 1
ATOM 2236 C C . ALA A 1 313 ? 20.872 83.764 4.710 1.00 23.15 311 ALA A C 1
ATOM 2237 O O . ALA A 1 313 ? 21.730 82.988 4.278 1.00 17.98 311 ALA A O 1
ATOM 2239 N N . PHE A 1 314 ? 20.080 83.455 5.731 1.00 14.42 312 PHE A N 1
ATOM 2240 C CA . PHE A 1 314 ? 20.190 82.193 6.444 1.00 20.00 312 PHE A CA 1
ATOM 2241 C C . PHE A 1 314 ? 19.263 81.152 5.824 1.00 20.38 312 PHE A C 1
ATOM 2242 O O . PHE A 1 314 ? 18.244 81.484 5.213 1.00 19.43 312 PHE A O 1
ATOM 2250 N N . GLY A 1 315 ? 19.632 79.887 5.980 1.00 21.45 313 GLY A N 1
ATOM 2251 C CA . GLY A 1 315 ? 18.829 78.817 5.423 1.00 20.76 313 GLY A CA 1
ATOM 2252 C C . GLY A 1 315 ? 19.509 77.481 5.617 1.00 17.53 313 GLY A C 1
ATOM 2253 O O . GLY A 1 315 ? 20.447 77.350 6.406 1.00 18.12 313 GLY A O 1
ATOM 2254 N N . GLU A 1 316 ? 19.016 76.483 4.886 1.00 17.00 314 GLU A N 1
ATOM 2255 C CA . GLU A 1 316 ? 19.604 75.151 4.953 1.00 20.52 314 GLU A CA 1
ATOM 2256 C C . GLU A 1 316 ? 21.058 75.201 4.506 1.00 19.05 314 GLU A C 1
ATOM 2257 O O . GLU A 1 316 ? 21.380 75.778 3.464 1.00 23.61 314 GLU A O 1
ATOM 2263 N N . GLY A 1 317 ? 21.940 74.597 5.301 1.00 23.51 315 GLY A N 1
ATOM 2264 C CA . GLY A 1 317 ? 23.364 74.688 5.051 1.00 30.05 315 GLY A CA 1
ATOM 2265 C C . GLY A 1 317 ? 23.964 76.048 5.320 1.00 25.02 315 GLY A C 1
ATOM 2266 O O . GLY A 1 317 ? 25.170 76.227 5.113 1.00 27.39 315 GLY A O 1
ATOM 2267 N N . ARG A 1 318 ? 23.157 77.010 5.759 1.00 23.99 316 ARG A N 1
ATOM 2268 C CA A ARG A 1 318 ? 23.599 78.361 6.090 0.54 22.71 316 ARG A CA 1
ATOM 2269 C CA B ARG A 1 318 ? 23.587 78.365 6.084 0.46 22.73 316 ARG A CA 1
ATOM 2270 C C . ARG A 1 318 ? 22.976 78.799 7.409 1.00 28.35 316 ARG A C 1
ATOM 2271 O O . ARG A 1 318 ? 22.377 79.871 7.526 1.00 16.64 316 ARG A O 1
ATOM 2286 N N . SER A 1 319 ? 23.115 77.952 8.433 1.00 17.53 317 SER A N 1
ATOM 2287 C CA . SER A 1 319 ? 22.448 78.206 9.705 1.00 21.67 317 SER A CA 1
ATOM 2288 C C . SER A 1 319 ? 23.247 79.135 10.609 1.00 20.83 317 SER A C 1
ATOM 2289 O O . SER A 1 319 ? 22.653 79.866 11.408 1.00 22.03 317 SER A O 1
ATOM 2292 N N . ALA A 1 320 ? 24.575 79.120 10.507 1.00 20.54 318 ALA A N 1
ATOM 2293 C CA . ALA A 1 320 ? 25.440 79.973 11.315 1.00 22.40 318 ALA A CA 1
ATOM 2294 C C . ALA A 1 320 ? 26.410 80.687 10.388 1.00 26.73 318 ALA A C 1
ATOM 2295 O O . ALA A 1 320 ? 27.263 80.044 9.767 1.00 25.81 318 ALA A O 1
ATOM 2297 N N . LEU A 1 321 ? 26.282 82.010 10.295 1.00 16.34 319 LEU A N 1
ATOM 2298 C CA . LEU A 1 321 ? 27.055 82.812 9.358 1.00 19.36 319 LEU A CA 1
ATOM 2299 C C . LEU A 1 321 ? 27.869 83.864 10.097 1.00 23.06 319 LEU A C 1
ATOM 2300 O O . LEU A 1 321 ? 27.415 84.425 11.100 1.00 16.86 319 LEU A O 1
ATOM 2305 N N . THR A 1 322 ? 29.072 84.128 9.594 1.00 17.97 320 THR A N 1
ATOM 2306 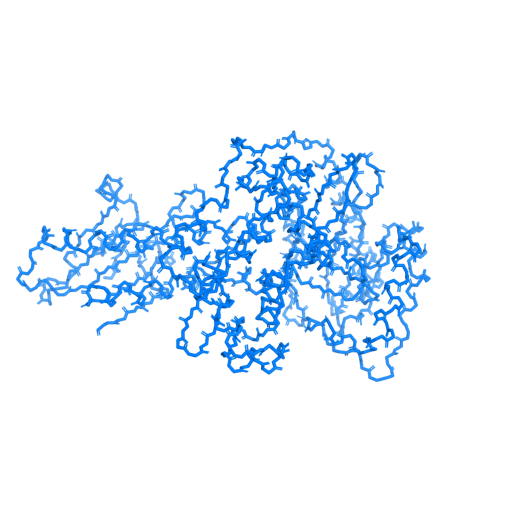C CA . THR A 1 322 ? 29.879 85.232 10.085 1.00 19.09 320 THR A CA 1
ATOM 2307 C C . THR A 1 322 ? 29.376 86.550 9.508 1.00 15.23 320 THR A C 1
ATOM 2308 O O . THR A 1 322 ? 28.632 86.583 8.524 1.00 17.30 320 THR A O 1
ATOM 2312 N N . LEU A 1 323 ? 29.814 87.649 10.128 1.00 18.10 321 LEU A N 1
ATOM 2313 C CA . LEU A 1 323 ? 29.504 88.970 9.593 1.00 19.11 321 LEU A CA 1
ATOM 2314 C C . LEU A 1 323 ? 29.968 89.100 8.147 1.00 16.06 321 LEU A C 1
ATOM 2315 O O . LEU A 1 323 ? 29.254 89.659 7.305 1.00 15.24 321 LEU A O 1
ATOM 2320 N N . THR A 1 324 ? 31.156 88.573 7.839 1.00 19.41 322 THR A N 1
ATOM 2321 C CA . THR A 1 324 ? 31.651 88.594 6.466 1.00 20.42 322 THR A CA 1
ATOM 2322 C C . THR A 1 324 ? 30.700 87.867 5.523 1.00 21.34 322 THR A C 1
ATOM 2323 O O . THR A 1 324 ? 30.407 88.355 4.425 1.00 19.10 322 THR A O 1
ATOM 2327 N N . GLN A 1 325 ? 30.197 86.703 5.939 1.00 21.95 323 GLN A N 1
ATOM 2328 C CA . GLN A 1 325 ? 29.298 85.939 5.081 1.00 19.41 323 GLN A CA 1
ATOM 2329 C C . GLN A 1 325 ? 27.958 86.643 4.914 1.00 22.09 323 GLN A C 1
ATOM 2330 O O . GLN A 1 325 ? 27.369 86.615 3.827 1.00 17.92 323 GLN A O 1
ATOM 2336 N N . VAL A 1 326 ? 27.461 87.280 5.976 1.00 20.24 324 VAL A N 1
ATOM 2337 C CA . VAL A 1 326 ? 26.202 88.013 5.876 1.00 22.57 324 VAL A CA 1
ATOM 2338 C C . VAL A 1 326 ? 26.350 89.191 4.923 1.00 16.56 324 VAL A C 1
ATOM 2339 O O . VAL A 1 326 ? 25.477 89.445 4.084 1.00 16.20 324 VAL A O 1
ATOM 2343 N N . ALA A 1 327 ? 27.465 89.919 5.023 1.00 18.47 325 ALA A N 1
ATOM 2344 C CA . ALA A 1 327 ? 27.699 91.041 4.119 1.00 22.58 325 ALA A CA 1
ATOM 2345 C C . ALA A 1 327 ? 27.827 90.568 2.676 1.00 21.16 325 ALA A C 1
ATOM 2346 O O . ALA A 1 327 ? 27.291 91.201 1.758 1.00 19.55 325 ALA A O 1
ATOM 2348 N N . GLN A 1 328 ? 28.528 89.452 2.459 1.00 19.77 326 GLN A N 1
ATOM 2349 C CA . GLN A 1 328 ? 28.687 88.923 1.108 1.00 21.22 326 GLN A CA 1
ATOM 2350 C C . GLN A 1 328 ? 27.353 88.474 0.525 1.00 25.38 326 GLN A C 1
ATOM 2351 O O . GLN A 1 328 ? 27.050 88.753 -0.641 1.00 22.47 326 GLN A O 1
ATOM 2357 N N . ALA A 1 329 ? 26.538 87.782 1.325 1.00 25.55 327 ALA A N 1
ATOM 2358 C CA . ALA A 1 329 ? 25.274 87.256 0.819 1.00 24.35 327 ALA A CA 1
ATOM 2359 C C . ALA A 1 329 ? 24.293 88.367 0.466 1.00 19.56 327 ALA A C 1
ATOM 2360 O O . ALA A 1 329 ? 23.531 88.230 -0.497 1.00 22.27 327 ALA A O 1
ATOM 2362 N N . THR A 1 330 ? 24.296 89.466 1.222 1.00 18.89 328 THR A N 1
ATOM 2363 C CA . THR A 1 330 ? 23.340 90.546 1.010 1.00 19.19 328 THR A CA 1
ATOM 2364 C C . THR A 1 330 ? 23.865 91.650 0.106 1.00 28.38 328 THR A C 1
ATOM 2365 O O . THR A 1 330 ? 23.064 92.432 -0.421 1.00 22.82 328 THR A O 1
ATOM 2369 N N . GLY A 1 331 ? 25.179 91.740 -0.083 1.00 25.63 329 GLY A N 1
ATOM 2370 C CA . GLY A 1 331 ? 25.751 92.866 -0.789 1.00 22.07 329 GLY A CA 1
ATOM 2371 C C . GLY A 1 331 ? 25.792 94.151 0.006 1.00 22.24 329 GLY A C 1
ATOM 2372 O O . GLY A 1 331 ? 26.042 95.214 -0.575 1.00 25.30 329 GLY A O 1
ATOM 2373 N N . LEU A 1 332 ? 25.546 94.091 1.312 1.00 20.77 330 LEU A N 1
ATOM 2374 C CA . LEU A 1 332 ? 25.585 95.273 2.156 1.00 22.77 330 LEU A CA 1
ATOM 2375 C C . LEU A 1 332 ? 27.012 95.578 2.585 1.00 23.30 330 LEU A C 1
ATOM 2376 O O . LEU A 1 332 ? 27.854 94.682 2.697 1.00 19.54 330 LEU A O 1
ATOM 2381 N N . ALA A 1 333 ? 27.279 96.860 2.826 1.00 23.78 331 ALA A N 1
ATOM 2382 C CA . ALA A 1 333 ? 28.538 97.243 3.445 1.00 27.41 331 ALA A CA 1
ATOM 2383 C C . ALA A 1 333 ? 28.671 96.559 4.799 1.00 28.04 331 ALA A C 1
ATOM 2384 O O . ALA A 1 333 ? 27.677 96.269 5.472 1.00 19.65 331 ALA A O 1
ATOM 2386 N N . ARG A 1 334 ? 29.918 96.292 5.195 1.00 20.48 332 ARG A N 1
ATOM 2387 C CA . ARG A 1 334 ? 30.150 95.519 6.410 1.00 23.31 332 ARG A CA 1
ATOM 2388 C C . ARG A 1 334 ? 29.543 96.197 7.631 1.00 22.44 332 ARG A C 1
ATOM 2389 O O . ARG A 1 334 ? 28.908 95.539 8.463 1.00 20.57 332 ARG A O 1
ATOM 2397 N N . ALA A 1 335 ? 29.729 97.512 7.760 1.00 21.63 333 ALA A N 1
ATOM 2398 C CA . ALA A 1 335 ? 29.178 98.210 8.916 1.00 22.54 333 ALA A CA 1
ATOM 2399 C C . ALA A 1 335 ? 27.656 98.225 8.887 1.00 22.03 333 ALA A C 1
ATOM 2400 O O . ALA A 1 335 ? 27.019 98.196 9.945 1.00 22.27 333 ALA A O 1
ATOM 2402 N N . THR A 1 336 ? 27.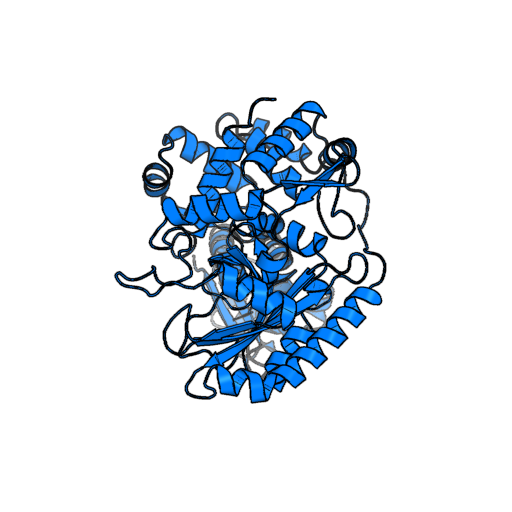060 98.262 7.693 1.00 19.12 334 THR A N 1
ATOM 2403 C CA . THR A 1 336 ? 25.604 98.248 7.589 1.00 21.05 334 THR A CA 1
ATOM 2404 C C . THR A 1 336 ? 25.041 96.880 7.955 1.00 22.86 334 THR A C 1
ATOM 2405 O O . THR A 1 336 ? 24.028 96.787 8.658 1.00 22.66 334 THR A O 1
ATOM 2409 N N . ALA A 1 337 ? 25.688 95.808 7.492 1.00 20.98 335 ALA A N 1
ATOM 2410 C CA . ALA A 1 337 ? 25.274 94.468 7.892 1.00 18.48 335 ALA A CA 1
ATOM 2411 C C . ALA A 1 337 ? 25.420 94.277 9.396 1.00 19.23 335 ALA A C 1
ATOM 2412 O O . ALA A 1 337 ? 24.576 93.635 10.034 1.00 18.34 335 ALA A O 1
ATOM 2414 N N . ARG A 1 338 ? 26.479 94.841 9.983 1.00 22.54 336 ARG A N 1
ATOM 2415 C CA . ARG A 1 338 ? 26.712 94.672 11.414 1.00 19.70 336 ARG A CA 1
ATOM 2416 C C . ARG A 1 338 ? 25.623 95.344 12.241 1.00 18.52 336 ARG A C 1
ATOM 2417 O O . ARG A 1 338 ? 25.151 94.774 13.232 1.00 19.53 336 ARG A O 1
ATOM 2425 N N . ARG A 1 339 ? 25.213 96.555 11.855 1.00 14.31 337 ARG A N 1
ATOM 2426 C CA . ARG A 1 339 ? 24.155 97.238 12.593 1.00 21.67 337 ARG A CA 1
ATOM 2427 C C . ARG A 1 339 ? 22.832 96.490 12.481 1.00 18.67 337 ARG A C 1
ATOM 2428 O O . ARG A 1 339 ? 22.072 96.413 13.453 1.00 17.70 337 ARG A O 1
ATOM 2436 N N . ALA A 1 340 ? 22.536 95.939 11.302 1.00 16.66 338 ALA A N 1
ATOM 2437 C CA . ALA A 1 340 ? 21.313 95.158 11.141 1.00 24.46 338 ALA A CA 1
ATOM 2438 C C . ALA A 1 340 ? 21.332 93.929 12.039 1.00 14.62 338 ALA A C 1
ATOM 2439 O O . ALA A 1 340 ? 20.348 93.634 12.727 1.00 18.15 338 ALA A O 1
ATOM 2441 N N . LEU A 1 341 ? 22.455 93.206 12.056 1.00 15.63 339 LEU A N 1
ATOM 2442 C CA . LEU A 1 341 ? 22.560 92.019 12.900 1.00 17.69 339 LEU A CA 1
ATOM 2443 C C . LEU A 1 341 ? 22.447 92.374 14.377 1.00 19.93 339 LEU A C 1
ATOM 2444 O O . LEU A 1 341 ? 21.766 91.678 15.139 1.00 18.71 339 LEU A O 1
ATOM 2449 N N . LEU A 1 342 ? 23.110 93.452 14.803 1.00 21.33 340 LEU A N 1
ATOM 2450 C CA . LEU A 1 342 ? 23.022 93.845 16.205 1.00 18.98 340 LEU A CA 1
ATOM 2451 C C . LEU A 1 342 ? 21.624 94.324 16.564 1.00 18.35 340 LEU A C 1
ATOM 2452 O O . LEU A 1 342 ? 21.173 94.123 17.698 1.00 19.06 340 LEU A O 1
ATOM 2457 N N . THR A 1 343 ? 20.925 94.952 15.617 1.00 19.07 341 THR A N 1
ATOM 2458 C CA . THR A 1 343 ? 19.532 95.314 15.851 1.00 21.50 341 THR A CA 1
ATOM 2459 C C . THR A 1 343 ? 18.658 94.071 15.972 1.00 19.85 341 THR A C 1
ATOM 2460 O O . THR A 1 343 ? 17.784 94.002 16.844 1.00 15.02 341 THR A O 1
ATOM 2464 N N . HIS A 1 344 ? 18.889 93.073 15.112 1.00 15.04 342 HIS A N 1
ATOM 2465 C CA . HIS A 1 344 ? 18.160 91.813 15.227 1.00 16.58 342 HIS A CA 1
ATOM 2466 C C . HIS A 1 344 ? 18.434 91.138 16.565 1.00 17.80 342 HIS A C 1
ATOM 2467 O O . HIS A 1 344 ? 17.534 90.529 17.157 1.00 16.67 342 HIS A O 1
ATOM 2474 N N . ALA A 1 345 ? 19.673 91.232 17.055 1.00 16.24 343 ALA A N 1
ATOM 2475 C CA . ALA A 1 345 ? 20.001 90.656 18.355 1.00 21.80 343 ALA A CA 1
ATOM 2476 C C . ALA A 1 345 ? 19.222 91.338 19.473 1.00 21.33 343 ALA A C 1
ATOM 2477 O O . ALA A 1 345 ? 18.757 90.677 20.409 1.00 24.73 343 ALA A O 1
ATOM 2479 N N . ARG A 1 346 ? 19.066 92.661 19.390 1.00 20.15 344 ARG A N 1
ATOM 2480 C CA . ARG A 1 346 ? 18.258 93.371 20.377 1.00 22.15 344 ARG A CA 1
ATOM 2481 C C . ARG A 1 346 ? 16.806 92.912 20.331 1.00 22.95 344 ARG A C 1
ATOM 2482 O O . ARG A 1 346 ? 16.173 92.720 21.376 1.00 21.98 344 ARG A O 1
ATOM 2485 N N . ALA A 1 347 ? 16.263 92.720 19.128 1.00 15.98 345 ALA A N 1
ATOM 2486 C CA . ALA A 1 347 ? 14.895 92.242 18.972 1.00 18.78 345 ALA A CA 1
ATOM 2487 C C . ALA A 1 347 ? 14.745 90.754 19.257 1.00 24.85 345 ALA A C 1
ATOM 2488 O O . ALA A 1 347 ? 13.618 90.248 19.229 1.00 21.42 345 ALA A O 1
ATOM 2490 N N . GLY A 1 348 ? 15.840 90.047 19.525 1.00 20.49 346 GLY A N 1
ATOM 2491 C CA . GLY A 1 348 ? 15.780 88.625 19.798 1.00 19.05 346 GLY A CA 1
ATOM 2492 C C . GLY A 1 348 ? 15.607 87.737 18.586 1.00 20.45 346 GLY A C 1
ATOM 2493 O O . GLY A 1 348 ? 15.291 86.553 18.750 1.00 17.74 346 GLY A O 1
ATOM 2494 N N . LEU A 1 349 ? 15.802 88.264 17.377 1.00 13.74 347 LEU A N 1
ATOM 2495 C CA . LEU A 1 349 ? 15.642 87.480 16.157 1.00 18.34 347 LEU A CA 1
ATOM 2496 C C . LEU A 1 349 ? 16.928 86.798 15.718 1.00 21.91 347 LEU A C 1
ATOM 2497 O O . LEU A 1 349 ? 16.873 85.842 14.934 1.00 16.74 347 LEU A O 1
ATOM 2502 N N . VAL A 1 350 ? 18.073 87.279 16.191 1.00 15.43 348 VAL A N 1
ATOM 2503 C CA . VAL A 1 350 ? 19.378 86.709 15.889 1.00 16.12 348 VAL A CA 1
ATOM 2504 C C . VAL A 1 350 ? 20.117 86.526 17.207 1.00 19.17 348 VAL A C 1
ATOM 2505 O O . VAL A 1 350 ? 20.015 87.367 18.107 1.00 16.38 348 VAL A O 1
ATOM 2509 N N . ALA A 1 351 ? 20.833 85.414 17.333 1.00 17.14 349 ALA A N 1
ATOM 2510 C CA . ALA A 1 351 ? 21.643 85.126 18.504 1.00 18.05 349 ALA A CA 1
ATOM 2511 C C . ALA A 1 351 ? 23.073 84.833 18.078 1.00 20.93 349 ALA A C 1
ATOM 2512 O O . ALA A 1 351 ? 23.302 84.292 16.991 1.00 20.39 349 ALA A O 1
ATOM 2514 N N . PRO A 1 352 ? 24.054 85.188 18.905 1.00 26.19 350 PRO A N 1
ATOM 2515 C CA . PRO A 1 352 ? 25.435 84.805 18.601 1.00 23.75 350 PRO A CA 1
ATOM 2516 C C . PRO A 1 352 ? 25.601 83.298 18.684 1.00 33.39 350 PRO A C 1
ATOM 2517 O O . PRO A 1 352 ? 24.886 82.610 19.418 1.00 22.38 350 PRO A O 1
ATOM 2521 N N . ALA A 1 353 ? 26.550 82.781 17.907 1.00 26.30 351 ALA A N 1
ATOM 2522 C CA . ALA A 1 353 ? 26.798 81.349 17.860 1.00 26.49 351 ALA A CA 1
ATOM 2523 C C . ALA A 1 353 ? 28.299 81.098 17.831 1.00 28.52 351 ALA A C 1
ATOM 2524 O O . ALA A 1 353 ? 29.107 82.027 17.751 1.00 29.50 351 ALA A O 1
ATOM 2526 N N . ALA A 1 354 ? 28.661 79.817 17.895 1.00 33.77 352 ALA A N 1
ATOM 2527 C CA . ALA A 1 354 ? 30.061 79.430 18.006 1.00 38.02 352 ALA A CA 1
ATOM 2528 C C . ALA A 1 354 ? 30.865 79.922 16.810 1.00 36.64 352 ALA A C 1
ATOM 2529 O O . ALA A 1 354 ? 30.373 79.960 15.679 1.00 31.01 352 ALA A O 1
ATOM 2531 N N . GLY A 1 355 ? 32.113 80.301 17.069 1.00 36.21 353 GLY A N 1
ATOM 2532 C CA . GLY A 1 355 ? 32.988 80.762 16.010 1.00 35.52 353 GLY A CA 1
ATOM 2533 C C . GLY A 1 355 ? 32.698 82.164 15.529 1.00 29.44 353 GLY A C 1
ATOM 2534 O O . GLY A 1 355 ? 32.945 82.471 14.358 1.00 31.25 353 GLY A O 1
ATOM 2535 N N . HIS A 1 356 ? 32.182 83.026 16.407 1.00 26.44 354 HIS A N 1
ATOM 2536 C CA . HIS A 1 356 ? 31.847 84.406 16.059 1.00 31.43 354 HIS A CA 1
ATOM 2537 C C . HIS A 1 356 ? 30.865 84.457 14.891 1.00 32.00 354 HIS A C 1
ATOM 2538 O O . HIS A 1 356 ? 31.022 85.241 13.953 1.00 29.25 354 HIS A O 1
ATOM 2545 N N . THR A 1 357 ? 29.846 83.607 14.946 1.00 21.79 355 THR A N 1
ATOM 2546 C CA . THR A 1 357 ? 28.803 83.560 13.936 1.00 24.30 355 THR A CA 1
ATOM 2547 C C . THR A 1 357 ? 27.491 84.076 14.519 1.00 24.97 355 THR A C 1
ATOM 2548 O O . THR A 1 357 ? 27.386 84.401 15.706 1.00 18.55 355 THR A O 1
ATOM 2552 N N . PHE A 1 358 ? 26.486 84.159 13.654 1.00 22.48 356 PHE A N 1
ATOM 2553 C CA . PHE A 1 358 ? 25.136 84.543 14.029 1.00 19.98 356 PHE A CA 1
ATOM 2554 C C . PHE A 1 358 ? 24.178 83.479 13.519 1.00 25.84 356 PHE A C 1
ATOM 2555 O O . PHE A 1 358 ? 24.439 82.826 12.505 1.00 18.81 356 PHE A O 1
ATOM 2563 N N . THR A 1 359 ? 23.071 83.297 14.234 1.00 20.15 357 THR A N 1
ATOM 2564 C CA . THR A 1 359 ? 22.076 82.309 13.848 1.00 20.11 357 THR A CA 1
ATOM 2565 C C . THR A 1 359 ? 20.685 82.864 14.121 1.00 21.10 357 THR A C 1
ATOM 2566 O O . THR A 1 359 ? 20.495 83.699 15.009 1.00 17.95 357 THR A O 1
ATOM 2570 N N . LEU A 1 360 ? 19.714 82.399 13.340 1.00 20.09 358 LEU A N 1
ATOM 2571 C CA . LEU A 1 360 ? 18.330 82.803 13.535 1.00 16.62 358 LEU A CA 1
ATOM 2572 C C . LEU A 1 360 ? 17.732 82.095 14.743 1.00 15.58 358 LEU A C 1
ATOM 2573 O O . LEU A 1 360 ? 18.034 80.930 15.011 1.00 16.76 358 LEU A O 1
ATOM 2578 N N . THR A 1 361 ? 16.881 82.802 15.465 1.00 15.77 359 THR A N 1
ATOM 2579 C CA . THR A 1 361 ? 16.164 82.245 16.599 1.00 16.11 359 THR A CA 1
ATOM 2580 C C . THR A 1 361 ? 14.744 81.881 16.194 1.00 17.23 359 THR A C 1
ATOM 2581 O O . THR A 1 361 ? 14.241 82.358 15.173 1.00 14.01 359 THR A O 1
ATOM 2585 N N . PRO A 1 362 ? 14.059 81.034 16.969 1.00 16.11 360 PRO A N 1
ATOM 2586 C CA . PRO A 1 362 ? 12.640 80.770 16.675 1.00 15.94 360 PRO A CA 1
ATOM 2587 C C . PRO A 1 362 ? 11.766 82.009 16.752 1.00 17.50 360 PRO A C 1
ATOM 2588 O O . PRO A 1 362 ? 10.643 81.989 16.231 1.00 17.27 360 PRO A O 1
ATOM 2592 N N . ARG A 1 363 ? 12.248 83.090 17.371 1.00 13.94 361 ARG A N 1
ATOM 2593 C CA . ARG A 1 363 ? 11.478 84.326 17.446 1.00 19.64 361 ARG A CA 1
ATOM 2594 C C . ARG A 1 363 ? 11.208 84.920 16.066 1.00 20.23 361 ARG A C 1
ATOM 2595 O O . ARG A 1 363 ? 10.312 85.760 15.930 1.00 18.56 361 ARG A O 1
ATOM 2603 N N . VAL A 1 364 ? 11.961 84.502 15.042 1.00 14.87 362 VAL A N 1
ATOM 2604 C CA . VAL A 1 364 ? 11.694 84.953 13.677 1.00 17.40 362 VAL A CA 1
ATOM 2605 C C . VAL A 1 364 ? 10.301 84.530 13.236 1.00 14.74 362 VAL A C 1
ATOM 2606 O O . VAL A 1 364 ? 9.649 85.229 12.449 1.00 14.98 362 VAL A O 1
ATOM 2610 N N . LEU A 1 365 ? 9.812 83.394 13.740 1.00 10.68 363 LEU A N 1
ATOM 2611 C CA . LEU A 1 365 ? 8.474 82.939 13.381 1.00 14.83 363 LEU A CA 1
ATOM 2612 C C . LEU A 1 365 ? 7.388 83.883 13.880 1.00 18.50 363 LEU A C 1
ATOM 2613 O O . LEU A 1 365 ? 6.248 83.798 13.411 1.00 15.75 363 LEU A O 1
ATOM 2618 N N . SER A 1 366 ? 7.712 84.782 14.814 1.00 14.68 364 SER A N 1
ATOM 2619 C CA . SER A 1 366 ? 6.736 85.769 15.261 1.00 14.00 364 SER A CA 1
ATOM 2620 C C . SER A 1 366 ? 6.370 86.758 14.162 1.00 19.03 364 SER A C 1
ATOM 2621 O O . SER A 1 366 ? 5.361 87.461 14.288 1.00 17.05 364 SER A O 1
ATOM 2624 N N . LEU A 1 367 ? 7.157 86.826 13.089 1.00 12.99 365 LEU A N 1
ATOM 2625 C CA . LEU A 1 367 ? 6.908 87.777 12.005 1.00 13.91 365 LEU A CA 1
ATOM 2626 C C . LEU A 1 367 ? 5.928 87.170 10.997 1.00 20.59 365 LEU A C 1
ATOM 2627 O O . LEU A 1 367 ? 6.281 86.763 9.889 1.00 13.87 365 LEU A O 1
ATOM 2632 N N . GLY A 1 368 ? 4.666 87.099 11.426 1.00 14.06 366 GLY A N 1
ATOM 2633 C CA . GLY A 1 368 ? 3.561 86.777 10.549 1.00 13.45 366 GLY A CA 1
ATOM 2634 C C . GLY A 1 368 ? 3.317 85.308 10.270 1.00 15.62 366 GLY A C 1
ATOM 2635 O O . GLY A 1 368 ? 2.310 84.985 9.627 1.00 14.87 366 GLY A O 1
ATOM 2636 N N . PHE A 1 369 ? 4.177 84.399 10.742 1.00 12.64 367 PHE A N 1
ATOM 2637 C CA . PHE A 1 369 ? 4.099 83.020 10.260 1.00 12.56 367 PHE A CA 1
ATOM 2638 C C . PHE A 1 369 ? 2.852 82.273 10.727 1.00 13.42 367 PHE A C 1
ATOM 2639 O O . PHE A 1 369 ? 2.225 81.597 9.892 1.00 14.74 367 PHE A O 1
ATOM 2647 N N . PRO A 1 370 ? 2.451 82.309 12.001 1.00 17.45 368 PRO A N 1
ATOM 2648 C CA . PRO A 1 370 ? 1.306 81.480 12.436 1.00 16.43 368 PRO A CA 1
ATOM 2649 C C . PRO A 1 370 ? 0.045 81.759 11.633 1.00 18.35 368 PRO A C 1
ATOM 2650 O O . PRO A 1 370 ? -0.552 80.812 11.097 1.00 16.54 368 PRO A O 1
ATOM 2654 N N . PRO A 1 371 ? -0.406 83.017 11.496 1.00 15.54 369 PRO A N 1
ATOM 2655 C CA . PRO A 1 371 ? -1.634 83.224 10.711 1.00 16.95 369 PRO A CA 1
ATOM 2656 C C . PRO A 1 371 ? -1.450 82.957 9.228 1.00 20.30 369 PRO A C 1
ATOM 2657 O O . PRO A 1 371 ? -2.378 82.456 8.581 1.00 16.40 369 PRO A O 1
ATOM 2661 N N . LEU A 1 372 ? -0.276 83.255 8.668 1.00 14.39 370 LEU A N 1
ATOM 2662 C CA . LEU A 1 372 ? -0.054 83.008 7.248 1.00 12.56 370 LEU A CA 1
ATOM 2663 C C . LEU A 1 372 ? 0.079 81.525 6.927 1.00 14.99 370 LEU A C 1
ATOM 2664 O O . LEU A 1 372 ? -0.202 81.125 5.793 1.00 16.20 370 LEU A O 1
ATOM 2669 N N . SER A 1 373 ? 0.475 80.700 7.899 1.00 15.36 371 SER A N 1
ATOM 2670 C CA . SER A 1 373 ? 0.618 79.269 7.651 1.00 15.24 371 SER A CA 1
ATOM 2671 C C . SER A 1 373 ? -0.708 78.600 7.315 1.00 21.81 371 SER A C 1
ATOM 2672 O O . SER A 1 373 ? -0.706 77.486 6.779 1.00 21.61 371 SER A O 1
ATOM 2675 N N . ARG A 1 374 ? -1.835 79.240 7.627 1.00 15.75 372 ARG A N 1
ATOM 2676 C CA . ARG A 1 374 ? -3.152 78.683 7.351 1.00 24.68 372 ARG A CA 1
ATOM 2677 C C . ARG A 1 374 ? -3.807 79.295 6.119 1.00 23.98 372 ARG A C 1
ATOM 2678 O O . ARG A 1 374 ? -5.012 79.114 5.916 1.00 20.87 372 ARG A O 1
ATOM 2686 N N . THR A 1 375 ? -3.046 80.007 5.290 1.00 21.22 373 THR A N 1
ATOM 2687 C CA . THR A 1 375 ? -3.600 80.609 4.084 1.00 22.46 373 THR A CA 1
ATOM 2688 C C . THR A 1 375 ? -3.810 79.544 3.015 1.00 19.49 373 THR A C 1
ATOM 2689 O O . THR A 1 375 ? -2.891 78.784 2.695 1.00 23.58 373 THR A O 1
ATOM 2693 N N . SER A 1 376 ? -5.018 79.493 2.463 1.00 18.07 374 SER A N 1
ATOM 2694 C CA . SER A 1 376 ? -5.333 78.559 1.395 1.00 17.66 374 SER A CA 1
ATOM 2695 C C . SER A 1 376 ? -4.958 79.161 0.044 1.00 16.40 374 SER A C 1
ATOM 2696 O O . SER A 1 376 ? -4.719 80.363 -0.086 1.00 20.16 374 SER A O 1
ATOM 2699 N N . LEU A 1 377 ? -4.910 78.305 -0.976 1.00 14.76 375 LEU A N 1
ATOM 2700 C CA . LEU A 1 377 ? -4.620 78.794 -2.323 1.00 15.43 375 LEU A CA 1
ATOM 2701 C C . LEU A 1 377 ? -5.660 79.793 -2.818 1.00 17.88 375 LEU A C 1
ATOM 2702 O O . LEU A 1 377 ? -5.262 80.838 -3.362 1.00 18.59 375 LEU A O 1
ATOM 2707 N N . PRO A 1 378 ? -6.972 79.562 -2.676 1.00 16.49 376 PRO A N 1
ATOM 2708 C CA . PRO A 1 378 ? -7.928 80.607 -3.079 1.00 16.89 376 PRO A CA 1
ATOM 2709 C C . PRO A 1 378 ? -7.749 81.911 -2.323 1.00 20.95 376 PRO A C 1
ATOM 2710 O O . PRO A 1 378 ? -7.997 82.985 -2.885 1.00 16.96 376 PRO A O 1
ATOM 2714 N N . GLU A 1 379 ? -7.324 81.852 -1.059 1.00 18.31 377 GLU A N 1
ATOM 2715 C CA . GLU A 1 379 ? -7.046 83.078 -0.321 1.00 19.93 377 GLU A CA 1
ATOM 2716 C C . GLU A 1 379 ? -5.810 83.780 -0.871 1.00 17.51 377 GLU A C 1
ATOM 2717 O O . GLU A 1 379 ? -5.768 85.015 -0.932 1.00 18.64 377 GLU A O 1
ATOM 2723 N N . ILE A 1 380 ? -4.797 83.011 -1.279 1.00 17.75 378 ILE A N 1
ATOM 2724 C CA . ILE A 1 380 ? -3.633 83.602 -1.936 1.00 17.63 378 ILE A CA 1
ATOM 2725 C C . ILE A 1 380 ? -4.051 84.303 -3.220 1.00 13.87 378 ILE A C 1
ATOM 2726 O O . ILE A 1 380 ? -3.627 85.432 -3.500 1.00 14.48 378 ILE A O 1
ATOM 2731 N N . ALA A 1 381 ? -4.906 83.654 -4.010 1.00 15.52 379 ALA A N 1
ATOM 2732 C CA . ALA A 1 381 ? -5.192 84.122 -5.360 1.00 20.57 379 ALA A CA 1
ATOM 2733 C C . ALA A 1 381 ? -6.182 85.278 -5.396 1.00 16.53 379 ALA A C 1
ATOM 2734 O O . ALA A 1 381 ? -6.154 86.067 -6.347 1.00 17.19 379 ALA A O 1
ATOM 2736 N N . GLN A 1 382 ? -7.052 85.398 -4.391 1.00 14.58 380 GLN A N 1
ATOM 2737 C CA . GLN A 1 382 ? -8.167 86.343 -4.460 1.00 19.41 380 GLN A CA 1
ATOM 2738 C C . GLN A 1 382 ? -7.751 87.775 -4.781 1.00 19.66 380 GLN A C 1
ATOM 2739 O O . GLN A 1 382 ? -8.341 88.366 -5.700 1.00 18.54 380 GLN A O 1
ATOM 2745 N N . PRO A 1 383 ? -6.778 88.392 -4.097 1.00 17.25 381 PRO A N 1
ATOM 2746 C CA . PRO A 1 383 ? -6.408 89.763 -4.482 1.00 17.25 381 PRO A CA 1
ATOM 2747 C C . PRO A 1 383 ? -5.797 89.847 -5.870 1.00 20.93 381 PRO A C 1
ATOM 2748 O O . PRO A 1 383 ? -5.964 90.871 -6.543 1.00 19.62 381 PRO A O 1
ATOM 2752 N N . HIS A 1 384 ? -5.112 88.795 -6.327 1.00 16.49 382 HIS A N 1
ATOM 2753 C CA . HIS A 1 384 ? -4.552 88.800 -7.674 1.00 16.88 382 HIS A CA 1
ATOM 2754 C C . HIS A 1 384 ? -5.623 88.591 -8.737 1.00 18.30 382 HIS A C 1
ATOM 2755 O O . HIS A 1 384 ? -5.513 89.145 -9.837 1.00 16.68 382 HIS A O 1
ATOM 2762 N N . LEU A 1 385 ? -6.654 87.798 -8.436 1.00 15.89 383 LEU A N 1
ATOM 2763 C CA . LEU A 1 385 ? -7.797 87.699 -9.339 1.00 18.26 383 LEU A CA 1
ATOM 2764 C C . LEU A 1 385 ? -8.472 89.052 -9.509 1.00 19.17 383 LEU A C 1
ATOM 2765 O O . LEU A 1 385 ? -8.808 89.458 -10.628 1.00 16.19 383 LEU A O 1
ATOM 2770 N N . THR A 1 386 ? -8.689 89.761 -8.399 1.00 16.38 384 THR A N 1
ATOM 2771 C CA . THR A 1 386 ? -9.325 91.072 -8.465 1.00 14.66 384 THR A CA 1
ATOM 2772 C C . THR A 1 386 ? -8.498 92.040 -9.299 1.00 21.42 384 THR A C 1
ATOM 2773 O O . THR A 1 386 ? -9.041 92.768 -10.138 1.00 20.72 384 THR A O 1
ATOM 2777 N N . ALA A 1 387 ? -7.179 92.051 -9.091 1.00 20.52 385 ALA A N 1
ATOM 2778 C CA . ALA A 1 387 ? -6.317 92.927 -9.876 1.00 17.71 385 ALA A CA 1
ATOM 2779 C C . ALA A 1 387 ? -6.348 92.551 -11.352 1.00 20.14 385 ALA A C 1
ATOM 2780 O O . ALA A 1 387 ? -6.419 93.429 -12.219 1.00 20.32 385 ALA A O 1
ATOM 2782 N N . LEU A 1 388 ? -6.297 91.251 -11.657 1.00 15.46 386 LEU A N 1
ATOM 2783 C CA . LEU A 1 388 ? -6.331 90.820 -13.052 1.00 13.36 386 LEU A CA 1
ATOM 2784 C C . LEU A 1 388 ? -7.638 91.226 -13.718 1.00 19.26 386 LEU A C 1
ATOM 2785 O O . LEU A 1 388 ? -7.637 91.724 -14.851 1.00 17.59 386 LEU A O 1
ATOM 2790 N N . ALA A 1 389 ? -8.762 91.030 -13.024 1.00 18.30 387 ALA A N 1
ATOM 2791 C CA . ALA A 1 389 ? -10.057 91.412 -13.578 1.00 21.27 387 ALA A CA 1
ATOM 2792 C C . ALA A 1 389 ? -10.097 92.894 -13.934 1.00 20.82 387 ALA A C 1
ATOM 2793 O O . ALA A 1 389 ? -10.692 93.280 -14.947 1.00 20.27 387 ALA A O 1
ATOM 2795 N N . GLU A 1 390 ? -9.461 93.740 -13.120 1.00 21.45 388 GLU A N 1
ATOM 2796 C CA . GLU A 1 390 ? -9.455 95.172 -13.405 1.00 24.54 388 GLU A CA 1
ATOM 2797 C C . GLU A 1 390 ? -8.514 95.523 -14.550 1.00 25.15 388 GLU A C 1
ATOM 2798 O O . GLU A 1 390 ? -8.785 96.469 -15.298 1.00 22.07 388 GLU A O 1
ATOM 2804 N N . ARG A 1 391 ? -7.408 94.787 -14.702 1.00 18.36 389 ARG A N 1
ATOM 2805 C CA A ARG A 1 391 ? -6.449 95.128 -15.747 0.65 22.63 389 ARG A CA 1
ATOM 2806 C CA B ARG A 1 391 ? -6.439 95.105 -15.748 0.35 22.63 389 ARG A CA 1
ATOM 2807 C C . ARG A 1 391 ? -6.990 94.830 -17.141 1.00 23.16 389 ARG A C 1
ATOM 2808 O O . ARG A 1 391 ? -6.604 95.504 -18.103 1.00 21.60 389 ARG A O 1
ATOM 2823 N N . VAL A 1 392 ? -7.878 93.845 -17.277 1.00 18.68 390 VAL A N 1
ATOM 2824 C CA . VAL A 1 392 ? -8.449 93.492 -18.574 1.00 21.94 390 VAL A CA 1
ATOM 2825 C C . VAL A 1 392 ? -9.934 93.808 -18.664 1.00 20.07 390 VAL A C 1
ATOM 2826 O O . VAL A 1 392 ? -10.531 93.610 -19.733 1.00 21.46 390 VAL A O 1
ATOM 2830 N N . HIS A 1 393 ? -10.544 94.304 -17.586 1.00 19.61 391 HIS A N 1
ATOM 2831 C CA . HIS A 1 393 ? -11.978 94.601 -17.521 1.00 23.37 391 HIS A CA 1
ATOM 2832 C C . HIS A 1 393 ? -12.821 93.410 -17.979 1.00 29.36 391 HIS A C 1
ATOM 2833 O O . HIS A 1 393 ? -13.754 93.539 -18.776 1.00 18.70 391 HIS A O 1
ATOM 2840 N N . GLU A 1 394 ? -12.473 92.232 -17.466 1.00 22.50 392 GLU A N 1
ATOM 2841 C CA . GLU A 1 394 ? -13.258 91.020 -17.651 1.00 22.14 392 GLU A CA 1
ATOM 2842 C C . GLU A 1 394 ? -13.252 90.253 -16.335 1.00 21.83 392 GLU A C 1
ATOM 2843 O O . GLU A 1 394 ? -12.583 90.639 -15.375 1.00 29.50 392 GLU A O 1
ATOM 2849 N N . SER A 1 395 ? -13.995 89.156 -16.284 1.00 29.08 393 SER A N 1
ATOM 2850 C CA A SER A 1 395 ? -14.048 88.332 -15.086 0.51 25.25 393 SER A CA 1
ATOM 2851 C CA B SER A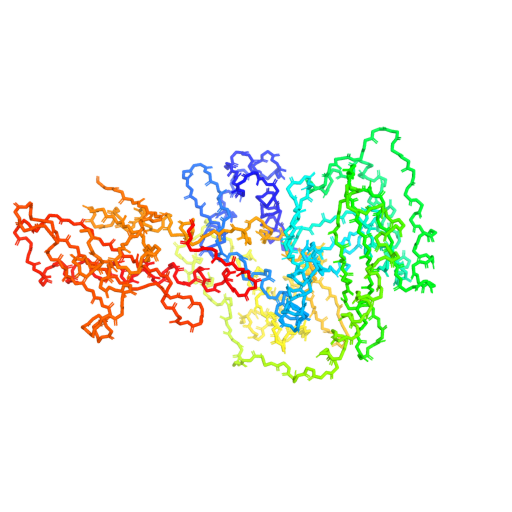 1 395 ? -14.048 88.331 -15.087 0.49 25.26 393 SER A CA 1
ATOM 2852 C C . SER A 1 395 ? -12.897 87.334 -15.082 1.00 25.95 393 SER A C 1
ATOM 2853 O O . SER A 1 395 ? -12.446 86.871 -16.132 1.00 23.24 393 SER A O 1
ATOM 2858 N N . ALA A 1 396 ? -12.420 87.012 -13.882 1.00 18.87 394 ALA A N 1
ATOM 2859 C CA . ALA A 1 396 ? -11.338 86.056 -13.703 1.00 21.69 394 ALA A CA 1
ATOM 2860 C C . ALA A 1 396 ? -11.711 85.081 -12.596 1.00 22.15 394 ALA A C 1
ATOM 2861 O O . ALA A 1 396 ? -12.388 85.445 -11.632 1.00 21.49 394 ALA A O 1
ATOM 2863 N N . SER A 1 397 ? -11.267 83.833 -12.742 1.00 17.10 395 SER A N 1
ATOM 2864 C CA . SER A 1 397 ? -11.659 82.781 -11.814 1.00 19.73 395 SER A CA 1
ATOM 2865 C C . SER A 1 397 ? -10.497 81.832 -11.560 1.00 17.47 395 SER A C 1
ATOM 2866 O O . SER A 1 397 ? -9.558 81.729 -12.354 1.00 19.11 395 SER A O 1
ATOM 2869 N N . LEU A 1 398 ? -10.590 81.133 -10.432 1.00 15.01 396 LEU A N 1
ATOM 2870 C CA . LEU A 1 398 ? -9.682 80.060 -10.056 1.00 17.37 396 LEU A CA 1
ATOM 2871 C C . LEU A 1 398 ? -10.502 78.797 -9.832 1.00 15.21 396 LEU A C 1
ATOM 2872 O O . LEU A 1 398 ? -11.597 78.859 -9.264 1.00 16.62 396 LEU A O 1
ATOM 2877 N N . ALA A 1 399 ? -9.981 77.653 -10.277 1.00 16.06 397 ALA A N 1
ATOM 2878 C CA . ALA A 1 399 ? -10.754 76.420 -10.212 1.00 16.86 397 ALA A CA 1
ATOM 2879 C C . ALA A 1 399 ? -9.835 75.213 -10.077 1.00 17.59 397 ALA A C 1
ATOM 2880 O O . ALA A 1 399 ? -8.646 75.264 -10.400 1.00 17.50 397 ALA A O 1
ATOM 2882 N N . VAL A 1 400 ? -10.420 74.119 -9.583 1.00 20.43 398 VAL A N 1
ATOM 2883 C CA . VAL A 1 400 ? -9.787 72.809 -9.517 1.00 18.36 398 VAL A CA 1
ATOM 2884 C C . VAL A 1 400 ? -10.758 71.795 -10.110 1.00 21.58 398 VAL A C 1
ATOM 2885 O O . VAL A 1 400 ? -11.907 72.110 -10.418 1.00 18.20 398 VAL A O 1
ATOM 2889 N N . LEU A 1 401 ? -10.283 70.562 -10.266 1.00 20.90 399 LEU A N 1
ATOM 2890 C CA . LEU A 1 401 ? -11.160 69.490 -10.715 1.00 20.11 399 LEU A CA 1
ATOM 2891 C C . LEU A 1 401 ? -12.115 69.084 -9.600 1.00 24.71 399 LEU A C 1
ATOM 2892 O O . LEU A 1 401 ? -11.721 68.955 -8.438 1.00 27.81 399 LEU A O 1
ATOM 2897 N N . ALA A 1 402 ? -13.379 68.880 -9.961 1.00 24.00 400 ALA A N 1
ATOM 2898 C CA . ALA A 1 402 ? -14.366 68.412 -9.001 1.00 28.04 400 ALA A CA 1
ATOM 2899 C C . ALA A 1 402 ? -14.103 66.946 -8.654 1.00 32.12 400 ALA A C 1
ATOM 2900 O O . ALA A 1 402 ? -13.180 66.309 -9.170 1.00 26.82 400 ALA A O 1
ATOM 2902 N N . ASP A 1 403 ? -14.942 66.404 -7.767 1.00 32.54 401 ASP A N 1
ATOM 2903 C CA . ASP A 1 403 ? -14.733 65.043 -7.279 1.00 35.26 401 ASP A CA 1
ATOM 2904 C C . ASP A 1 403 ? -14.744 64.028 -8.416 1.00 29.94 401 ASP A C 1
ATOM 2905 O O . ASP A 1 403 ? -13.986 63.051 -8.393 1.00 35.34 401 ASP A O 1
ATOM 2910 N N . SER A 1 404 ? -15.592 64.245 -9.424 1.00 29.04 402 SER A N 1
ATOM 2911 C CA . SER A 1 404 ? -15.694 63.306 -10.536 1.00 29.81 402 SER A CA 1
ATOM 2912 C C . SER A 1 404 ? -14.444 63.286 -11.405 1.00 38.42 402 SER A C 1
ATOM 2913 O O . SER A 1 404 ? -14.235 62.317 -12.144 1.00 30.57 402 SER A O 1
ATOM 2916 N N . GLY A 1 405 ? -13.616 64.326 -11.342 1.00 26.31 403 GLY A N 1
ATOM 2917 C CA . GLY A 1 405 ? -12.494 64.445 -12.245 1.00 27.00 403 GLY A CA 1
ATOM 2918 C C . GLY A 1 405 ? -12.854 64.839 -13.659 1.00 28.19 403 GLY A C 1
ATOM 2919 O O . GLY A 1 405 ? -11.953 64.967 -14.497 1.00 30.45 403 GLY A O 1
ATOM 2920 N N . GLU A 1 406 ? -14.142 65.029 -13.958 1.00 28.88 404 GLU A N 1
ATOM 2921 C CA . GLU A 1 406 ? -14.583 65.452 -15.280 1.00 35.92 404 GLU A CA 1
ATOM 2922 C C . GLU A 1 406 ? -15.432 66.716 -15.225 1.00 33.49 404 GLU A C 1
ATOM 2923 O O . GLU A 1 406 ? -16.042 67.085 -16.236 1.00 29.22 404 GLU A O 1
ATOM 2929 N N . GLU A 1 407 ? -15.500 67.374 -14.071 1.00 32.52 405 GLU A N 1
ATOM 2930 C CA . GLU A 1 407 ? -16.109 68.687 -13.937 1.00 31.65 405 GLU A CA 1
ATOM 2931 C C . GLU A 1 407 ? -15.140 69.594 -13.194 1.00 31.22 405 GLU A C 1
ATOM 2932 O O . GLU A 1 407 ? -14.224 69.128 -12.512 1.00 27.10 405 GLU A O 1
ATOM 2938 N N . ILE A 1 408 ? -15.343 70.898 -13.332 1.00 24.47 406 ILE A N 1
ATOM 2939 C CA . ILE A 1 408 ? -14.518 71.870 -12.638 1.00 24.46 406 ILE A CA 1
ATOM 2940 C C . ILE A 1 408 ? -15.280 72.385 -11.427 1.00 27.78 406 ILE A C 1
ATOM 2941 O O . ILE A 1 408 ? -16.512 72.334 -11.355 1.00 21.07 406 ILE A O 1
ATOM 2946 N N . GLN A 1 409 ? -14.528 72.887 -10.453 1.00 21.29 407 GLN A N 1
ATOM 2947 C CA . GLN A 1 409 ? -15.085 73.430 -9.220 1.00 22.49 407 GLN A CA 1
ATOM 2948 C C . GLN A 1 409 ? -14.425 74.777 -8.967 1.00 20.90 407 GLN A C 1
ATOM 2949 O O . GLN A 1 409 ? -13.214 74.842 -8.734 1.00 15.71 407 GLN A O 1
ATOM 2955 N N . TYR A 1 410 ? -15.212 75.847 -9.028 1.00 21.63 408 TYR A N 1
ATOM 2956 C CA . TYR A 1 410 ? -14.686 77.177 -8.759 1.00 22.39 408 TYR A CA 1
ATOM 2957 C C . TYR A 1 410 ? -14.330 77.321 -7.286 1.00 21.77 408 TYR A C 1
ATOM 2958 O O . TYR A 1 410 ? -15.088 76.911 -6.403 1.00 21.89 408 TYR A O 1
ATOM 2967 N N . THR A 1 411 ? -13.163 77.912 -7.022 1.00 19.04 409 THR A N 1
ATOM 2968 C CA . THR A 1 411 ? -12.709 78.148 -5.660 1.00 18.31 409 THR A CA 1
ATOM 2969 C C . THR A 1 411 ? -12.483 79.616 -5.333 1.00 20.55 409 THR A C 1
ATOM 2970 O O . THR A 1 411 ? -12.393 79.956 -4.148 1.00 22.49 409 THR A O 1
ATOM 2974 N N . ALA A 1 412 ? -12.387 80.486 -6.336 1.00 17.50 410 ALA A N 1
ATOM 2975 C CA . ALA A 1 412 ? -12.254 81.920 -6.131 1.00 20.45 410 ALA A CA 1
ATOM 2976 C C . ALA A 1 412 ? -12.600 82.614 -7.439 1.00 24.86 410 ALA A C 1
ATOM 2977 O O . ALA A 1 412 ? -12.269 82.110 -8.515 1.00 17.57 410 ALA A O 1
ATOM 2979 N N . ARG A 1 413 ? -13.284 83.755 -7.346 1.00 16.72 411 ARG A N 1
ATOM 2980 C CA . ARG A 1 413 ? -13.725 84.473 -8.535 1.00 23.25 411 ARG A CA 1
ATOM 2981 C C . ARG A 1 413 ? -13.591 85.972 -8.316 1.00 29.06 411 ARG A C 1
ATOM 2982 O O . ARG A 1 413 ? -13.561 86.459 -7.183 1.00 21.77 411 ARG A O 1
ATOM 2990 N N . ALA A 1 414 ? -13.511 86.700 -9.429 1.00 22.25 412 ALA A N 1
ATOM 2991 C CA . ALA A 1 414 ? -13.529 88.157 -9.421 1.00 28.40 412 ALA A CA 1
ATOM 2992 C C . ALA A 1 414 ? -14.212 88.634 -10.694 1.00 30.25 412 ALA A C 1
ATOM 2993 O O . ALA A 1 414 ? -13.911 88.140 -11.784 1.00 26.77 412 ALA A O 1
ATOM 2995 N N . SER A 1 415 ? -15.130 89.583 -10.555 1.00 35.36 413 SER A N 1
ATOM 2996 C CA . SER A 1 415 ? -15.892 90.093 -11.684 1.00 38.59 413 SER A CA 1
ATOM 2997 C C . SER A 1 415 ? -15.531 91.547 -11.957 1.00 44.01 413 SER A C 1
ATOM 2998 O O . SER A 1 415 ? -14.918 92.227 -11.130 1.00 53.31 413 SER A O 1
ATOM 3001 N N . ALA A 1 416 ? -15.918 92.017 -13.139 1.00 52.80 414 ALA A N 1
ATOM 3002 C CA . ALA A 1 416 ? -15.662 93.399 -13.532 1.00 51.18 414 ALA A CA 1
ATOM 3003 C C . ALA A 1 416 ? -16.888 94.020 -14.195 1.00 58.50 414 ALA A C 1
ATOM 3004 O O . ALA A 1 416 ? -18.010 93.875 -13.710 1.00 71.82 414 ALA A O 1
ATOM 3006 N N . LEU A 1 430 ? -20.298 72.659 -18.887 1.00 42.60 428 LEU A N 1
ATOM 3007 C CA . LEU A 1 430 ? -20.202 72.034 -17.569 1.00 50.70 428 LEU A CA 1
ATOM 3008 C C . LEU A 1 430 ? -19.091 70.971 -17.471 1.00 36.67 428 LEU A C 1
ATOM 3009 O O . LEU A 1 430 ? -18.317 70.996 -16.516 1.00 50.55 428 LEU A O 1
ATOM 3011 N N . PRO A 1 431 ? -18.991 70.044 -18.432 1.00 46.36 429 PRO A N 1
ATOM 3012 C CA . PRO A 1 431 ? -17.873 69.096 -18.392 1.00 43.37 429 PRO A CA 1
ATOM 3013 C C . PRO A 1 431 ? -16.537 69.816 -18.487 1.00 33.20 429 PRO A C 1
ATOM 3014 O O . PRO A 1 431 ? -16.408 70.854 -19.141 1.00 31.86 429 PRO A O 1
ATOM 3018 N N . ALA A 1 432 ? -15.538 69.246 -17.810 1.00 23.72 430 ALA A N 1
ATOM 3019 C CA . ALA A 1 432 ? -14.206 69.841 -17.802 1.00 27.25 430 ALA A CA 1
ATOM 3020 C C . ALA A 1 432 ? -13.642 69.969 -19.212 1.00 29.37 430 ALA A C 1
ATOM 3021 O O . ALA A 1 432 ? -12.986 70.965 -19.539 1.00 23.58 430 ALA A O 1
ATOM 3023 N N . ARG A 1 433 ? -13.897 68.977 -20.068 1.00 22.62 431 ARG A N 1
ATOM 3024 C CA . ARG A 1 433 ? -13.355 68.999 -21.423 1.00 25.81 431 ARG A CA 1
ATOM 3025 C C . ARG A 1 433 ? -13.968 70.095 -22.284 1.00 24.21 431 ARG A C 1
ATOM 3026 O O . ARG A 1 433 ? -13.426 70.403 -23.351 1.00 25.10 431 ARG A O 1
ATOM 3034 N N . ALA A 1 434 ? -15.069 70.698 -21.843 1.00 22.75 432 ALA A N 1
ATOM 3035 C CA . ALA A 1 434 ? -15.742 71.746 -22.596 1.00 29.77 432 ALA A CA 1
ATOM 3036 C C . ALA A 1 434 ? -15.370 73.150 -22.136 1.00 25.59 432 ALA A C 1
ATOM 3037 O O . ALA A 1 434 ? -15.915 74.122 -22.667 1.00 24.28 432 ALA A O 1
ATOM 3039 N N . THR A 1 435 ? -14.464 73.286 -21.172 1.00 24.07 433 THR A N 1
ATOM 3040 C CA . THR A 1 435 ? -14.065 74.588 -20.662 1.00 20.34 433 THR A CA 1
ATOM 3041 C C . THR A 1 435 ? -12.556 74.759 -20.780 1.00 22.38 433 THR A C 1
ATOM 3042 O O . THR A 1 435 ? -11.797 73.787 -20.814 1.00 23.30 433 THR A O 1
ATOM 3046 N N . ALA A 1 436 ? -12.128 76.022 -20.843 1.00 17.51 434 ALA A N 1
ATOM 3047 C CA . ALA A 1 436 ? -10.699 76.313 -20.848 1.00 20.59 434 ALA A CA 1
ATOM 3048 C C . ALA A 1 436 ? -10.052 75.896 -19.534 1.00 16.44 434 ALA A C 1
ATOM 3049 O O . ALA A 1 436 ? -8.965 75.308 -19.530 1.00 16.05 434 ALA A O 1
ATOM 3051 N N . LEU A 1 437 ? -10.712 76.183 -18.409 1.00 15.86 435 LEU A N 1
ATOM 3052 C CA . LEU A 1 437 ? -10.196 75.747 -17.114 1.00 15.76 435 LEU A CA 1
ATOM 3053 C C . LEU A 1 437 ? -10.045 74.232 -17.067 1.00 21.79 435 LEU A C 1
ATOM 3054 O O . LEU A 1 437 ? -9.008 73.711 -16.641 1.00 20.61 435 LEU A O 1
ATOM 3059 N N . GLY A 1 438 ? -11.071 73.509 -17.517 1.00 19.20 436 GLY A N 1
ATOM 3060 C CA . GLY A 1 438 ? -11.032 72.059 -17.433 1.00 18.63 436 GLY A CA 1
ATOM 3061 C C . GLY A 1 438 ? -9.966 71.439 -18.315 1.00 19.30 436 GLY A C 1
ATOM 3062 O O . GLY A 1 438 ? -9.297 70.483 -17.912 1.00 21.76 436 GLY A O 1
ATOM 3063 N N . ARG A 1 439 ? -9.795 71.967 -19.531 1.00 18.75 437 ARG A N 1
ATOM 3064 C CA . ARG A 1 439 ? -8.763 71.438 -20.419 1.00 25.45 437 ARG A CA 1
ATOM 3065 C C . ARG A 1 439 ? -7.375 71.657 -19.835 1.00 23.94 437 ARG A C 1
ATOM 3066 O O . ARG A 1 439 ? -6.483 70.816 -19.998 1.00 24.88 437 ARG A O 1
ATOM 3074 N N . VAL A 1 440 ? -7.173 72.783 -19.148 1.00 17.71 438 VAL A N 1
ATOM 3075 C CA . VAL A 1 440 ? -5.927 72.990 -18.415 1.00 18.50 438 VAL A CA 1
ATOM 3076 C C . VAL A 1 440 ? -5.794 71.963 -17.297 1.00 18.18 438 VAL A C 1
ATOM 3077 O O . VAL A 1 440 ? -4.758 71.303 -17.154 1.00 21.26 438 VAL A O 1
ATOM 3081 N N . LEU A 1 441 ? -6.849 71.807 -16.492 1.00 16.75 439 LEU A N 1
ATOM 3082 C CA . LEU A 1 441 ? -6.774 70.932 -15.325 1.00 13.53 439 LEU A CA 1
ATOM 3083 C C . LEU A 1 441 ? -6.600 69.470 -15.718 1.00 27.42 439 LEU A C 1
ATOM 3084 O O . LEU A 1 441 ? -5.988 68.696 -14.972 1.00 20.78 439 LEU A O 1
ATOM 3089 N N . LEU A 1 442 ? -7.125 69.074 -16.876 1.00 22.17 440 LEU A N 1
ATOM 3090 C CA . LEU A 1 442 ? -6.982 67.706 -17.357 1.00 21.29 440 LEU A CA 1
ATOM 3091 C C . LEU A 1 442 ? -5.647 67.453 -18.044 1.00 21.56 440 LEU A C 1
ATOM 3092 O O . LEU A 1 442 ? -5.385 66.312 -18.441 1.00 26.92 440 LEU A O 1
ATOM 3097 N N . ALA A 1 443 ? -4.808 68.478 -18.190 1.00 24.87 441 ALA A N 1
ATOM 3098 C CA . ALA A 1 443 ? -3.494 68.347 -18.818 1.00 27.81 441 ALA A CA 1
ATOM 3099 C C . ALA A 1 443 ? -3.610 67.736 -20.213 1.00 30.67 441 ALA A C 1
ATOM 3100 O O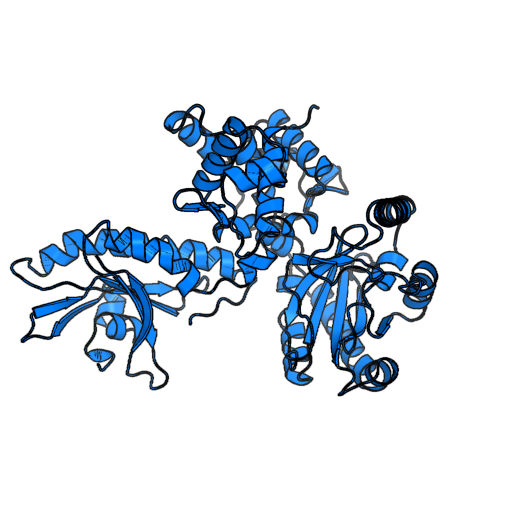 . ALA A 1 443 ? -2.936 66.762 -20.554 1.00 27.60 441 ALA A O 1
ATOM 3102 N N . LEU A 1 444 ? -4.482 68.325 -21.027 1.00 31.20 442 LEU A N 1
ATOM 3103 C CA . LEU A 1 444 ? -4.731 67.826 -22.368 1.00 32.49 442 LEU A CA 1
ATOM 3104 C C . LEU A 1 444 ? -3.550 68.153 -23.289 1.00 37.97 442 LEU A C 1
ATOM 3105 O O . LEU A 1 444 ? -2.705 68.986 -22.952 1.00 32.73 442 LEU A O 1
ATOM 3110 N N . PRO A 1 445 ? -3.463 67.499 -24.458 1.00 53.57 443 PRO A N 1
ATOM 3111 C CA . PRO A 1 445 ? -2.241 67.641 -25.280 1.00 43.04 443 PRO A CA 1
ATOM 3112 C C . PRO A 1 445 ? -1.936 69.066 -25.714 1.00 46.25 443 PRO A C 1
ATOM 3113 O O . PRO A 1 445 ? -0.791 69.518 -25.580 1.00 43.98 443 PRO A O 1
ATOM 3117 N N . GLU A 1 446 ? -2.929 69.784 -26.245 1.00 44.35 444 GLU A N 1
ATOM 3118 C CA . GLU A 1 446 ? -2.688 71.145 -26.715 1.00 49.26 444 GLU A CA 1
ATOM 3119 C C . GLU A 1 446 ? -2.270 72.057 -25.570 1.00 46.47 444 GLU A C 1
ATOM 3120 O O . GLU A 1 446 ? -1.373 72.895 -25.728 1.00 45.48 444 GLU A O 1
ATOM 3122 N N . VAL A 1 447 ? -2.904 71.901 -24.407 1.00 35.37 445 VAL A N 1
ATOM 3123 C CA . VAL A 1 447 ? -2.576 72.743 -23.260 1.00 31.02 445 VAL A CA 1
ATOM 3124 C C . VAL A 1 447 ? -1.145 72.493 -22.806 1.00 35.09 445 VAL A C 1
ATOM 3125 O O . VAL A 1 447 ? -0.404 73.432 -22.492 1.00 35.66 445 VAL A O 1
ATOM 3129 N N . ARG A 1 448 ? -0.731 71.223 -22.767 1.00 31.25 446 ARG A N 1
ATOM 3130 C CA . ARG A 1 448 ? 0.623 70.902 -22.330 1.00 36.68 446 ARG A CA 1
ATOM 3131 C C . ARG A 1 448 ? 1.669 71.473 -23.277 1.00 37.70 446 ARG A C 1
ATOM 3132 O O . ARG A 1 448 ? 2.781 71.801 -22.849 1.00 56.64 446 ARG A O 1
ATOM 3134 N N . ALA A 1 449 ? 1.330 71.616 -24.558 1.00 37.99 447 ALA A N 1
ATOM 3135 C CA . ALA A 1 449 ? 2.285 72.143 -25.524 1.00 43.43 447 ALA A CA 1
ATOM 3136 C C . ALA A 1 449 ? 2.349 73.666 -25.477 1.00 39.21 447 ALA A C 1
ATOM 3137 O O . ALA A 1 449 ? 3.439 74.247 -25.438 1.00 41.05 447 ALA A O 1
ATOM 3139 N N . ARG A 1 450 ? 1.192 74.328 -25.474 1.00 33.85 448 ARG A N 1
ATOM 3140 C CA . ARG A 1 450 ? 1.143 75.782 -25.559 1.00 26.49 448 ARG A CA 1
ATOM 3141 C C . ARG A 1 450 ? 1.154 76.471 -24.202 1.00 27.86 448 ARG A C 1
ATOM 3142 O O . ARG A 1 450 ? 1.464 77.666 -24.133 1.00 26.46 448 ARG A O 1
ATOM 3150 N N . GLY A 1 451 ? 0.829 75.757 -23.129 1.00 26.21 449 GLY A N 1
ATOM 3151 C CA . GLY A 1 451 ? 0.768 76.370 -21.820 1.00 29.83 449 GLY A CA 1
ATOM 3152 C C . GLY A 1 451 ? -0.512 77.114 -21.521 1.00 30.23 449 GLY A C 1
ATOM 3153 O O . GLY A 1 451 ? -0.579 77.810 -20.501 1.00 22.68 449 GLY A O 1
ATOM 3154 N N . TYR A 1 452 ? -1.527 76.996 -22.371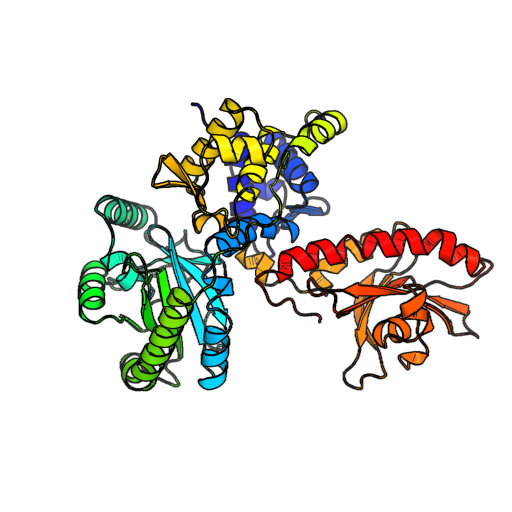 1.00 20.38 450 TYR A N 1
ATOM 3155 C CA . TYR A 1 452 ? -2.809 77.643 -22.130 1.00 21.84 450 TYR A CA 1
ATOM 3156 C C . TYR A 1 452 ? -3.874 76.935 -22.953 1.00 21.94 450 TYR A C 1
ATOM 3157 O O . TYR A 1 452 ? -3.576 76.084 -23.794 1.00 25.36 450 TYR A O 1
ATOM 3166 N N . ALA A 1 453 ? -5.127 77.311 -22.705 1.00 23.42 451 ALA A N 1
ATOM 3167 C CA . ALA A 1 453 ? -6.258 76.803 -23.468 1.00 25.33 451 ALA A CA 1
ATOM 3168 C C . ALA A 1 453 ? -7.238 77.937 -23.720 1.00 29.82 451 ALA A C 1
ATOM 3169 O O . ALA A 1 453 ? -7.609 78.656 -22.789 1.00 24.13 451 ALA A O 1
ATOM 3171 N N . LEU A 1 454 ? -7.641 78.100 -24.976 1.00 22.04 452 LEU A N 1
ATOM 3172 C CA . LEU A 1 454 ? -8.700 79.023 -25.356 1.00 18.76 452 LEU A CA 1
ATOM 3173 C C . LEU A 1 454 ? -9.885 78.209 -25.848 1.00 26.04 452 LEU A C 1
ATOM 3174 O O . LEU A 1 454 ? -9.738 77.378 -26.751 1.00 24.18 452 LEU A O 1
ATOM 3179 N N . VAL A 1 455 ? -11.054 78.437 -25.255 1.00 20.41 453 VAL A N 1
ATOM 3180 C CA . VAL A 1 455 ? -12.251 77.679 -25.600 1.00 22.02 453 VAL A CA 1
ATOM 3181 C C . VAL A 1 455 ? -13.424 78.635 -25.745 1.00 26.27 453 VAL A C 1
ATOM 3182 O O . VAL A 1 455 ? -13.683 79.452 -24.855 1.00 18.96 453 VAL A O 1
ATOM 3186 N N . ASP A 1 456 ? -14.132 78.534 -26.866 1.00 23.89 454 ASP A N 1
ATOM 3187 C CA . ASP A 1 456 ? -15.434 79.176 -27.014 1.00 23.66 454 ASP A CA 1
ATOM 3188 C C . ASP A 1 456 ? -16.447 78.262 -26.336 1.00 28.99 454 ASP A C 1
ATOM 3189 O O . ASP A 1 456 ? -16.935 77.300 -26.934 1.00 29.16 454 ASP A O 1
ATOM 3194 N N . GLU A 1 457 ? -16.754 78.561 -25.071 1.00 21.64 455 GLU A N 1
ATOM 3195 C CA . GLU A 1 457 ? -17.438 77.600 -24.212 1.00 21.78 455 GLU A CA 1
ATOM 3196 C C . GLU A 1 457 ? -18.949 77.589 -24.413 1.00 28.12 455 GLU A C 1
ATOM 3197 O O . GLU A 1 457 ? -19.585 76.550 -24.204 1.00 24.99 455 GLU A O 1
ATOM 3203 N N . GLU A 1 458 ? -19.545 78.717 -24.796 1.00 23.76 456 GLU A N 1
ATOM 3204 C CA . GLU A 1 458 ? -20.982 78.803 -25.044 1.00 28.38 456 GLU A CA 1
ATOM 3205 C C . GLU A 1 458 ? -21.185 79.490 -26.387 1.00 25.84 456 GLU A C 1
ATOM 3206 O O . GLU A 1 458 ? -21.010 80.708 -26.498 1.00 26.73 456 GLU A O 1
ATOM 3212 N N . LEU A 1 459 ? -21.555 78.710 -27.404 1.00 23.42 457 LEU A N 1
ATOM 3213 C CA . LEU A 1 459 ? -21.537 79.208 -28.775 1.00 29.10 457 LEU A CA 1
ATOM 3214 C C . LEU A 1 459 ? -22.714 80.133 -29.069 1.00 28.13 457 LEU A C 1
ATOM 3215 O O . LEU A 1 459 ? -22.549 81.145 -29.759 1.00 26.11 457 LEU A O 1
ATOM 3220 N N . GLU A 1 460 ? -23.904 79.810 -28.558 1.00 23.57 458 GLU A N 1
ATOM 3221 C CA . GLU A 1 460 ? -25.060 80.664 -28.813 1.00 32.96 458 GLU A CA 1
ATOM 3222 C C . GLU A 1 460 ? -24.994 81.958 -28.012 1.00 30.55 458 GLU A C 1
ATOM 3223 O O . GLU A 1 460 ? -25.497 82.991 -28.467 1.00 32.07 458 GLU A O 1
ATOM 3229 N N . ALA A 1 461 ? -24.391 81.923 -26.824 1.00 36.60 459 ALA A N 1
ATOM 3230 C CA . ALA A 1 461 ? -24.215 83.127 -26.023 1.00 32.18 459 ALA A CA 1
ATOM 3231 C C . ALA A 1 461 ? -22.933 83.877 -26.355 1.00 33.19 459 ALA A C 1
ATOM 3232 O O . ALA A 1 461 ? -22.821 85.063 -26.024 1.00 31.54 459 ALA A O 1
ATOM 3234 N N . GLY A 1 462 ? -21.975 83.220 -26.998 1.00 26.54 460 GLY A N 1
ATOM 3235 C CA . GLY A 1 462 ? -20.725 83.868 -27.342 1.00 28.38 460 GLY A CA 1
ATOM 3236 C C . GLY A 1 462 ? -19.758 84.026 -26.190 1.00 34.66 460 GLY A C 1
ATOM 3237 O O . GLY A 1 462 ? -19.060 85.043 -26.109 1.00 31.84 460 GLY A O 1
ATOM 3238 N N . LEU A 1 463 ? -19.687 83.042 -25.296 1.00 25.99 461 LEU A N 1
ATOM 3239 C CA . LEU A 1 463 ? -18.786 83.099 -24.150 1.00 29.13 461 LEU A CA 1
ATOM 3240 C C . LEU A 1 463 ? -17.455 82.449 -24.514 1.00 26.29 461 LEU A C 1
ATOM 3241 O O . LEU A 1 463 ? -17.419 81.292 -24.950 1.00 26.95 461 LEU A O 1
ATOM 3246 N N . ARG A 1 464 ? -16.366 83.193 -24.326 1.00 23.44 462 ARG A N 1
ATOM 3247 C CA . ARG A 1 464 ? -15.014 82.732 -24.602 1.00 21.18 462 ARG A CA 1
ATOM 3248 C C . ARG A 1 464 ? -14.180 82.823 -23.330 1.00 34.30 462 ARG A C 1
ATOM 3249 O O . ARG A 1 464 ? -14.371 83.728 -22.511 1.00 27.30 462 ARG A O 1
ATOM 3257 N N . ALA A 1 465 ? -13.259 81.876 -23.158 1.00 20.93 463 ALA A N 1
ATOM 3258 C CA . ALA A 1 465 ? -12.409 81.853 -21.976 1.00 19.61 463 ALA A CA 1
ATOM 3259 C C . ALA A 1 465 ? -11.007 81.390 -22.342 1.00 21.94 463 ALA A C 1
ATOM 3260 O O . ALA A 1 465 ? -10.815 80.605 -23.275 1.00 22.05 463 ALA A O 1
ATOM 3262 N N . ILE A 1 466 ? -10.027 81.899 -21.596 1.00 17.38 464 ILE A N 1
ATOM 3263 C CA A ILE A 1 466 ? -8.631 81.517 -21.753 0.52 18.33 464 ILE A CA 1
ATOM 3264 C CA B ILE A 1 466 ? -8.618 81.545 -21.750 0.48 18.41 464 ILE A CA 1
ATOM 3265 C C . ILE A 1 466 ? -8.073 81.202 -20.371 1.00 19.78 464 ILE A C 1
ATOM 3266 O O . ILE A 1 466 ? -8.283 81.962 -19.421 1.00 20.89 464 ILE A O 1
ATOM 3275 N N . ALA A 1 467 ? -7.376 80.069 -20.256 1.00 18.96 465 ALA A N 1
ATOM 3276 C CA . ALA A 1 467 ? -6.906 79.594 -18.961 1.00 17.51 465 ALA A CA 1
ATOM 3277 C C . ALA A 1 467 ? -5.447 79.161 -19.017 1.00 22.57 465 ALA A C 1
ATOM 3278 O O . ALA A 1 467 ? -4.939 78.766 -20.069 1.00 17.58 465 ALA A O 1
ATOM 3280 N N . VAL A 1 468 ? -4.783 79.242 -17.864 1.00 18.57 466 VAL A N 1
ATOM 3281 C CA . VAL A 1 468 ? -3.404 78.786 -17.691 1.00 15.50 466 VAL A CA 1
ATOM 3282 C C . VAL A 1 468 ? -3.322 77.982 -16.397 1.00 20.90 466 VAL A C 1
ATOM 3283 O O . VAL A 1 468 ? -4.158 78.146 -15.495 1.00 15.39 466 VAL A O 1
ATOM 3287 N N . PRO A 1 469 ? -2.324 77.108 -16.274 1.00 19.99 467 PRO A N 1
ATOM 3288 C CA . PRO A 1 469 ? -2.192 76.306 -15.053 1.00 18.98 467 PRO A CA 1
ATOM 3289 C C . PRO A 1 469 ? -1.545 77.073 -13.908 1.00 18.23 467 PRO A C 1
ATOM 3290 O O . PRO A 1 469 ? -0.844 78.070 -14.094 1.00 18.85 467 PRO A O 1
ATOM 3294 N N . VAL A 1 470 ? -1.798 76.572 -12.701 1.00 19.85 468 VAL A N 1
ATOM 3295 C CA . VAL A 1 470 ? -1.149 77.037 -11.480 1.00 17.62 468 VAL A CA 1
ATOM 3296 C C . VAL A 1 470 ? -0.459 75.835 -10.851 1.00 17.73 468 VAL A C 1
ATOM 3297 O O . VAL A 1 470 ? -1.117 74.843 -10.516 1.00 19.61 468 VAL A O 1
ATOM 3301 N N . ARG A 1 471 ? 0.858 75.918 -10.700 1.00 21.04 469 ARG A N 1
ATOM 3302 C CA . ARG A 1 471 ? 1.654 74.821 -10.172 1.00 24.81 469 ARG A CA 1
ATOM 3303 C C . ARG A 1 471 ? 2.157 75.157 -8.774 1.00 24.31 469 ARG A C 1
ATOM 3304 O O . ARG A 1 471 ? 2.397 76.323 -8.446 1.00 20.04 469 ARG A O 1
ATOM 3312 N N . ASP A 1 472 ? 2.312 74.123 -7.947 1.00 22.50 470 ASP A N 1
ATOM 3313 C CA . ASP A 1 472 ? 2.903 74.292 -6.627 1.00 20.99 470 ASP A CA 1
ATOM 3314 C C . ASP A 1 472 ? 4.427 74.233 -6.755 1.00 19.95 470 ASP A C 1
ATOM 3315 O O . ASP A 1 472 ? 4.977 74.153 -7.856 1.00 21.81 470 ASP A O 1
ATOM 3320 N N . ARG A 1 473 ? 5.130 74.266 -5.619 1.00 25.76 471 ARG A N 1
ATOM 3321 C CA . ARG A 1 473 ? 6.588 74.314 -5.652 1.00 23.99 471 ARG A CA 1
ATOM 3322 C C . ARG A 1 473 ? 7.206 73.048 -6.230 1.00 26.42 471 ARG A C 1
ATOM 3323 O O . ARG A 1 473 ? 8.381 73.072 -6.613 1.00 22.48 471 ARG A O 1
ATOM 3331 N N . THR A 1 474 ? 6.454 71.952 -6.304 1.00 21.89 472 THR A N 1
ATOM 3332 C CA . THR A 1 474 ? 6.944 70.717 -6.902 1.00 29.97 472 THR A CA 1
ATOM 3333 C C . THR A 1 474 ? 6.717 70.657 -8.408 1.00 32.27 472 THR A C 1
ATOM 3334 O O . THR A 1 474 ? 7.109 69.671 -9.040 1.00 33.52 472 THR A O 1
ATOM 3338 N N . GLY A 1 475 ? 6.098 71.680 -8.996 1.00 23.81 473 GLY A N 1
ATOM 3339 C CA . GLY A 1 475 ? 5.788 71.675 -10.409 1.00 22.10 473 GLY A CA 1
ATOM 3340 C C . GLY A 1 475 ? 4.477 71.015 -10.774 1.00 24.53 473 GLY A C 1
ATOM 3341 O O . GLY A 1 475 ? 4.098 71.036 -11.952 1.00 32.21 473 GLY A O 1
ATOM 3342 N N . ARG A 1 476 ? 3.771 70.441 -9.804 1.00 27.03 474 ARG A N 1
ATOM 3343 C CA . ARG A 1 476 ? 2.497 69.781 -10.054 1.00 28.56 474 ARG A CA 1
ATOM 3344 C C . ARG A 1 476 ? 1.386 70.807 -10.242 1.00 26.21 474 ARG A C 1
ATOM 3345 O O . ARG A 1 476 ? 1.253 71.743 -9.449 1.00 26.03 474 ARG A O 1
ATOM 3353 N N . VAL A 1 477 ? 0.581 70.623 -11.287 1.00 20.63 475 VAL A N 1
ATOM 3354 C CA . VAL A 1 477 ? -0.562 71.501 -11.517 1.00 23.84 475 VAL A CA 1
ATOM 3355 C C . VAL A 1 477 ? -1.603 71.246 -10.434 1.00 21.76 475 VAL A C 1
ATOM 3356 O O . VAL A 1 477 ? -2.088 70.120 -10.273 1.00 22.68 475 VAL A O 1
ATOM 3360 N N . VAL A 1 478 ? -1.951 72.290 -9.684 1.00 18.73 476 VAL A N 1
ATOM 3361 C CA . VAL A 1 478 ? -2.903 72.163 -8.585 1.00 16.68 476 VAL A CA 1
ATOM 3362 C C . VAL A 1 478 ? -4.185 72.947 -8.809 1.00 17.43 476 VAL A C 1
ATOM 3363 O O . VAL A 1 478 ? -5.167 72.706 -8.090 1.00 19.38 476 VAL A O 1
ATOM 3367 N N . ALA A 1 479 ? -4.220 73.868 -9.766 1.00 15.64 477 ALA A N 1
ATOM 3368 C CA . ALA A 1 479 ? -5.404 74.679 -10.040 1.00 20.79 477 ALA A CA 1
ATOM 3369 C C . ALA A 1 479 ? -5.216 75.335 -11.404 1.00 17.27 477 ALA A C 1
ATOM 3370 O O . ALA A 1 479 ? -4.169 75.189 -12.044 1.00 15.29 477 ALA A O 1
ATOM 3372 N N . ALA A 1 480 ? -6.240 76.069 -11.843 1.00 17.10 478 ALA A N 1
ATOM 3373 C CA . ALA A 1 480 ? -6.187 76.787 -13.108 1.00 20.66 478 ALA A CA 1
ATOM 3374 C C . ALA A 1 480 ? -6.787 78.177 -12.944 1.00 16.48 478 ALA A C 1
ATOM 3375 O O . ALA A 1 480 ? -7.753 78.363 -12.199 1.00 19.11 478 ALA A O 1
ATOM 3377 N N . LEU A 1 481 ? -6.196 79.151 -13.631 1.00 21.17 479 LEU A N 1
ATOM 3378 C CA . LEU A 1 481 ? -6.677 80.526 -13.662 1.00 17.64 479 LEU A CA 1
ATOM 3379 C C . LEU A 1 481 ? -7.203 80.845 -15.051 1.00 17.31 479 LEU A C 1
ATOM 3380 O O . LEU A 1 481 ? -6.569 80.494 -16.049 1.00 20.55 479 LEU A O 1
ATOM 3385 N N . ASN A 1 482 ? -8.342 81.533 -15.126 1.00 18.35 480 ASN A N 1
ATOM 3386 C CA . ASN A 1 482 ? -8.893 81.880 -16.428 1.00 21.77 480 ASN A CA 1
ATOM 3387 C C . ASN A 1 482 ? -9.371 83.326 -16.454 1.00 21.50 480 ASN A C 1
ATOM 3388 O O . ASN A 1 482 ? -9.535 83.977 -15.419 1.00 18.77 480 ASN A O 1
ATOM 3393 N N . VAL A 1 483 ? -9.575 83.819 -17.672 1.00 21.50 481 VAL A N 1
ATOM 3394 C CA . VAL A 1 483 ? -10.296 85.058 -17.936 1.00 17.36 481 VAL A CA 1
ATOM 3395 C C . VAL A 1 483 ? -11.438 84.722 -18.883 1.00 22.50 481 VAL A C 1
ATOM 3396 O O . VAL A 1 483 ? -11.218 84.105 -19.932 1.00 20.97 481 VAL A O 1
ATOM 3400 N N . ALA A 1 484 ? -12.654 85.104 -18.506 1.00 22.64 482 ALA A N 1
ATOM 3401 C CA . ALA A 1 484 ? -13.846 84.830 -19.295 1.00 23.66 482 ALA A CA 1
ATOM 3402 C C . ALA A 1 484 ? -14.420 86.133 -19.831 1.00 22.07 482 ALA A C 1
ATOM 3403 O O . ALA A 1 484 ? -14.441 87.148 -19.128 1.00 21.90 482 ALA A O 1
ATOM 3405 N N . LEU A 1 485 ? -14.889 86.100 -21.075 1.00 27.16 483 LEU A N 1
ATOM 3406 C CA . LEU A 1 485 ? -15.433 87.293 -21.710 1.00 27.89 483 LEU A CA 1
ATOM 3407 C C . LEU A 1 485 ? -16.352 86.868 -22.846 1.00 36.15 483 LEU A C 1
ATOM 3408 O O . LEU A 1 485 ? -16.398 85.698 -23.230 1.00 26.24 483 LEU A O 1
ATOM 3413 N N . HIS A 1 486 ? -17.086 87.839 -23.380 1.00 31.86 484 HIS A N 1
ATOM 3414 C CA . HIS A 1 486 ? -17.918 87.613 -24.553 1.00 45.11 484 HIS A CA 1
ATOM 3415 C C . HIS A 1 486 ? -17.079 87.793 -25.811 1.00 37.81 484 HIS A C 1
ATOM 3416 O O . HIS A 1 486 ? -16.304 88.750 -25.913 1.00 38.83 484 HIS A O 1
ATOM 3423 N N . ALA A 1 487 ? -17.238 86.867 -26.761 1.00 42.82 485 ALA A N 1
ATOM 3424 C CA . ALA A 1 487 ? -16.401 86.860 -27.958 1.00 50.25 485 ALA A CA 1
ATOM 3425 C C . ALA A 1 487 ? -16.475 88.191 -28.697 1.00 59.93 485 ALA A C 1
ATOM 3426 O O . ALA A 1 487 ? -15.443 88.788 -29.024 1.00 63.61 485 ALA A O 1
ATOM 3428 N N . ALA A 1 488 ? -17.686 88.669 -28.964 1.00 51.07 486 ALA A N 1
ATOM 3429 C CA . ALA A 1 488 ? -17.931 89.983 -29.591 1.00 60.95 486 ALA A CA 1
ATOM 3430 C C . ALA A 1 488 ? -17.181 90.011 -30.928 1.00 70.84 486 ALA A C 1
ATOM 3431 O O . ALA A 1 488 ? -17.182 89.007 -31.659 1.00 57.92 486 ALA A O 1
ATOM 3433 N N . ARG A 1 489 ? -16.538 91.126 -31.277 1.00 71.60 487 ARG A N 1
ATOM 3434 C CA . ARG A 1 489 ? -15.725 91.198 -32.484 1.00 74.02 487 ARG A CA 1
ATOM 3435 C C . ARG A 1 489 ? -14.280 90.791 -32.235 1.00 71.62 487 ARG A C 1
ATOM 3436 O O . ARG A 1 489 ? -13.592 90.371 -33.174 1.00 70.56 487 ARG A O 1
ATOM 3438 N N . ARG A 1 490 ? -13.815 90.912 -30.990 1.00 75.66 488 ARG A N 1
ATOM 3439 C CA . ARG A 1 490 ? -12.461 90.554 -30.580 1.00 71.21 488 ARG A CA 1
ATOM 3440 C C . ARG A 1 490 ? -12.095 89.147 -31.040 1.00 60.34 488 ARG A C 1
ATOM 3441 O O . ARG A 1 490 ? -12.673 88.165 -30.564 1.00 64.73 488 ARG A O 1
ATOM 3449 N N . THR A 1 491 ? -11.145 89.039 -31.965 1.00 54.44 489 THR A N 1
ATOM 3450 C CA . THR A 1 491 ? -10.774 87.739 -32.501 1.00 49.58 489 THR A CA 1
ATOM 3451 C C . THR A 1 491 ? -9.994 86.934 -31.461 1.00 42.51 489 THR A C 1
ATOM 3452 O O . THR A 1 491 ? -9.572 87.446 -30.420 1.00 39.24 489 THR A O 1
ATOM 3456 N N . ALA A 1 492 ? -9.805 85.646 -31.760 1.00 48.78 490 ALA A N 1
ATOM 3457 C CA . ALA A 1 492 ? -9.084 84.770 -30.843 1.00 38.37 490 ALA A CA 1
ATOM 3458 C C . ALA A 1 492 ? -7.631 85.204 -30.692 1.00 39.55 490 ALA A C 1
ATOM 3459 O O . ALA A 1 492 ? -7.097 85.231 -29.577 1.00 24.40 490 ALA A O 1
ATOM 3461 N N . ASP A 1 493 ? -6.974 85.545 -31.806 1.00 30.98 491 ASP A N 1
ATOM 3462 C CA . ASP A 1 493 ? -5.611 86.064 -31.730 1.00 39.53 491 ASP A CA 1
ATOM 3463 C C . ASP A 1 493 ? -5.554 87.357 -30.929 1.00 35.58 491 ASP A C 1
ATOM 3464 O O . ASP A 1 493 ? -4.540 87.643 -30.281 1.00 29.54 491 ASP A O 1
ATOM 3469 N N . ASP A 1 494 ? -6.629 88.147 -30.959 1.00 35.44 492 ASP A N 1
ATOM 3470 C CA . ASP A 1 494 ? -6.674 89.384 -30.187 1.00 41.56 492 ASP A CA 1
ATOM 3471 C C . ASP A 1 494 ? -6.763 89.094 -28.696 1.00 35.05 492 ASP A C 1
ATOM 3472 O O . ASP A 1 494 ? -6.068 89.720 -27.887 1.00 34.24 492 ASP A O 1
ATOM 3477 N N . CYS A 1 495 ? -7.621 88.146 -28.313 1.00 38.24 493 CYS A N 1
ATOM 3478 C CA . CYS A 1 495 ? -7.725 87.776 -26.907 1.00 33.17 493 CYS A CA 1
ATOM 3479 C C . CYS A 1 495 ? -6.407 87.215 -26.390 1.00 29.61 493 CYS A C 1
ATOM 3480 O O . CYS A 1 495 ? -5.965 87.565 -25.291 1.00 38.27 493 CYS A O 1
ATOM 3483 N N . VAL A 1 496 ? -5.752 86.361 -27.180 1.00 25.67 494 VAL A N 1
ATOM 3484 C CA . VAL A 1 496 ? -4.484 85.781 -26.751 1.00 27.58 494 VAL A CA 1
ATOM 3485 C C . VAL A 1 496 ? -3.405 86.853 -26.647 1.00 32.89 494 VAL A C 1
ATOM 3486 O O . VAL A 1 496 ? -2.644 86.892 -25.673 1.00 28.40 494 VAL A O 1
ATOM 3490 N N . ALA A 1 497 ? -3.324 87.744 -27.639 1.00 25.95 495 ALA A N 1
ATOM 3491 C CA . ALA A 1 497 ? -2.271 88.756 -27.638 1.00 29.74 495 ALA A CA 1
ATOM 3492 C C . ALA A 1 497 ? -2.406 89.707 -26.455 1.00 22.74 495 ALA A C 1
ATOM 3493 O O . ALA A 1 497 ? -1.401 90.167 -25.902 1.00 25.08 495 ALA A O 1
ATOM 3495 N N . GLN A 1 498 ? -3.637 90.008 -26.048 1.00 23.21 496 GLN A N 1
ATOM 3496 C CA . GLN A 1 498 ? -3.891 91.026 -25.037 1.00 33.14 496 GLN A CA 1
ATOM 3497 C C . GLN A 1 498 ? -4.136 90.454 -23.645 1.00 30.62 496 GLN A C 1
ATOM 3498 O O . GLN A 1 498 ? -3.678 91.037 -22.657 1.00 33.10 496 GLN A O 1
ATOM 3504 N N . ILE A 1 499 ? -4.828 89.323 -23.535 1.00 24.00 497 ILE A N 1
ATOM 3505 C CA . ILE A 1 499 ? -5.197 88.779 -22.228 1.00 25.97 497 ILE A CA 1
ATOM 3506 C C . ILE A 1 499 ? -4.134 87.829 -21.694 1.00 25.86 497 ILE A C 1
ATOM 3507 O O . ILE A 1 499 ? -3.777 87.886 -20.514 1.00 28.13 497 ILE A O 1
ATOM 3512 N N . LEU A 1 500 ? -3.626 86.934 -22.543 1.00 19.40 498 LEU A N 1
ATOM 3513 C CA . LEU A 1 500 ? -2.700 85.907 -22.068 1.00 24.83 498 LEU A CA 1
ATOM 3514 C C . LEU A 1 500 ? -1.468 86.462 -21.357 1.00 21.57 498 LEU A C 1
ATOM 3515 O O . LEU A 1 500 ? -1.058 85.862 -20.348 1.00 26.50 498 LEU A O 1
ATOM 3520 N N . PRO A 1 501 ? -0.832 87.557 -21.802 1.00 27.71 499 PRO A N 1
ATOM 3521 C CA . PRO A 1 501 ? 0.284 88.101 -21.005 1.00 21.09 499 PRO A CA 1
ATOM 3522 C C . PRO A 1 501 ? -0.121 88.506 -19.598 1.00 22.88 499 PRO A C 1
ATOM 3523 O O . PRO A 1 501 ? 0.644 88.284 -18.652 1.00 19.92 499 PRO A O 1
ATOM 3527 N N . GLU A 1 502 ? -1.305 89.102 -19.432 1.00 23.79 500 GLU A N 1
ATOM 3528 C CA . GLU A 1 502 ? -1.761 89.470 -18.095 1.00 22.34 500 GLU A CA 1
ATOM 3529 C C . GLU A 1 502 ? -2.122 88.235 -17.281 1.00 20.89 500 GLU A C 1
ATOM 3530 O O . GLU A 1 502 ? -1.877 88.186 -16.070 1.00 19.89 500 GLU A O 1
ATOM 3536 N N . LEU A 1 503 ? -2.703 87.227 -17.932 1.00 21.49 501 LEU A N 1
ATOM 3537 C CA . LEU A 1 503 ? -3.037 85.988 -17.242 1.00 22.25 501 LEU A CA 1
ATOM 3538 C C . LEU A 1 503 ? -1.783 85.266 -16.765 1.00 24.94 501 LEU A C 1
ATOM 3539 O O . LEU A 1 503 ? -1.747 84.748 -15.642 1.00 21.69 501 LEU A O 1
ATOM 3544 N N . ARG A 1 504 ? -0.741 85.230 -17.598 1.00 19.20 502 ARG A N 1
ATOM 3545 C CA . ARG A 1 504 ? 0.505 84.587 -17.193 1.00 20.88 502 ARG A CA 1
ATOM 3546 C C . ARG A 1 504 ? 1.182 85.353 -16.064 1.00 23.36 502 ARG A C 1
ATOM 3547 O O . ARG A 1 504 ? 1.785 84.745 -15.171 1.00 24.27 502 ARG A O 1
ATOM 3555 N N . HIS A 1 505 ? 1.098 86.687 -16.086 1.00 17.70 503 HIS A N 1
ATOM 3556 C CA . HIS A 1 505 ? 1.672 87.478 -15.001 1.00 20.08 503 HIS A CA 1
ATOM 3557 C C . HIS A 1 505 ? 0.967 87.190 -13.682 1.00 20.30 503 HIS A C 1
ATOM 3558 O O . HIS A 1 505 ? 1.617 87.039 -12.640 1.00 17.93 503 HIS A O 1
ATOM 3565 N N . THR A 1 506 ? -0.365 87.112 -13.708 1.00 18.17 504 THR A N 1
ATOM 3566 C CA . THR A 1 506 ? -1.111 86.801 -12.495 1.00 14.67 504 THR A CA 1
ATOM 3567 C C . THR A 1 506 ? -0.766 85.408 -11.985 1.00 19.45 504 THR A C 1
ATOM 3568 O O . THR A 1 506 ? -0.576 85.208 -10.779 1.00 17.43 504 THR A O 1
ATOM 3572 N N . ALA A 1 507 ? -0.656 84.436 -12.896 1.00 16.40 505 ALA A N 1
ATOM 3573 C CA . ALA A 1 507 ? -0.266 83.086 -12.501 1.00 20.12 505 ALA A CA 1
ATOM 3574 C C . ALA A 1 507 ? 1.121 83.074 -11.870 1.00 18.18 505 ALA A C 1
ATOM 3575 O O . ALA A 1 507 ? 1.361 82.343 -10.901 1.00 17.25 505 ALA A O 1
ATOM 3577 N N . ASP A 1 508 ? 2.047 83.877 -12.403 1.00 16.15 506 ASP A N 1
ATOM 3578 C CA A ASP A 1 508 ? 3.386 83.951 -11.825 0.65 22.49 506 ASP A CA 1
ATOM 3579 C CA B ASP A 1 508 ? 3.386 83.951 -11.827 0.35 22.44 506 ASP A CA 1
ATOM 3580 C C . ASP A 1 508 ? 3.335 84.459 -10.390 1.00 22.29 506 ASP A C 1
ATOM 3581 O O . ASP A 1 508 ? 4.003 83.917 -9.502 1.00 17.03 506 ASP A O 1
ATOM 3590 N N . LEU A 1 509 ? 2.545 85.508 -10.144 1.00 14.87 507 LEU A N 1
ATOM 3591 C CA . LEU A 1 509 ? 2.444 86.054 -8.795 1.00 18.29 507 LEU A CA 1
ATOM 3592 C C . LEU A 1 509 ? 1.862 85.030 -7.828 1.00 18.98 507 LEU A C 1
ATOM 3593 O O . LEU A 1 509 ? 2.348 84.882 -6.700 1.00 19.97 507 LEU A O 1
ATOM 3598 N N . VAL A 1 510 ? 0.828 84.304 -8.257 1.00 16.99 508 VAL A N 1
ATOM 3599 C CA . VAL A 1 510 ? 0.199 83.312 -7.391 1.00 19.14 508 VAL A CA 1
ATOM 3600 C C . VAL A 1 510 ? 1.152 82.155 -7.117 1.00 18.95 508 VAL A C 1
ATOM 3601 O O . VAL A 1 510 ? 1.262 81.680 -5.980 1.00 18.41 508 VAL A O 1
ATOM 3605 N N . GLU A 1 511 ? 1.858 81.685 -8.149 1.00 18.75 509 GLU A N 1
ATOM 3606 C CA . GLU A 1 511 ? 2.777 80.566 -7.968 1.00 19.02 509 GLU A CA 1
ATOM 3607 C C . GLU A 1 511 ? 3.929 80.938 -7.045 1.00 21.44 509 GLU A C 1
ATOM 3608 O O . GLU A 1 511 ? 4.388 80.107 -6.253 1.00 19.22 509 GLU A O 1
ATOM 3614 N N . THR A 1 512 ? 4.409 82.180 -7.130 1.00 17.83 510 THR A N 1
ATOM 3615 C CA . THR A 1 512 ? 5.493 82.610 -6.252 1.00 18.98 510 THR A CA 1
ATOM 3616 C C . THR A 1 512 ? 5.055 82.595 -4.793 1.00 19.09 510 THR A C 1
ATOM 3617 O O . THR A 1 512 ? 5.778 82.089 -3.926 1.00 14.79 510 THR A O 1
ATOM 3621 N N . GLU A 1 513 ? 3.866 83.126 -4.502 1.00 16.20 511 GLU A N 1
ATOM 3622 C CA . GLU A 1 513 ? 3.378 83.104 -3.127 1.00 19.48 511 GLU A CA 1
ATOM 3623 C C . GLU A 1 513 ? 3.055 81.684 -2.682 1.00 18.70 511 GLU A C 1
ATOM 3624 O O . GLU A 1 513 ? 3.333 81.309 -1.537 1.00 15.55 511 GLU A O 1
ATOM 3630 N N . LEU A 1 514 ? 2.481 80.875 -3.577 1.00 20.32 512 LEU A N 1
ATOM 3631 C CA . LEU A 1 514 ? 2.246 79.467 -3.266 1.00 18.14 512 LEU A CA 1
ATOM 3632 C C . LEU A 1 514 ? 3.559 78.733 -3.020 1.00 20.08 512 LEU A C 1
ATOM 3633 O O . LEU A 1 514 ? 3.627 77.831 -2.177 1.00 17.75 512 LEU A O 1
ATOM 3638 N N . ARG A 1 515 ? 4.613 79.109 -3.747 1.00 19.32 513 ARG A N 1
ATOM 3639 C CA . ARG A 1 515 ? 5.914 78.471 -3.566 1.00 18.54 513 ARG A CA 1
ATOM 3640 C C . ARG A 1 515 ? 6.460 78.731 -2.166 1.00 20.95 513 ARG A C 1
ATOM 3641 O O . ARG A 1 515 ? 6.896 77.805 -1.472 1.00 15.60 513 ARG A O 1
ATOM 3649 N N . VAL A 1 516 ? 6.430 79.992 -1.731 1.00 17.27 514 VAL A N 1
ATOM 3650 C CA . VAL A 1 516 ? 6.957 80.350 -0.418 1.00 15.59 514 VAL A CA 1
ATOM 3651 C C . VAL A 1 516 ? 6.085 79.769 0.689 1.00 18.91 514 VAL A C 1
ATOM 3652 O O . VAL A 1 516 ? 6.587 79.191 1.660 1.00 17.82 514 VAL A O 1
ATOM 3656 N N . ALA A 1 517 ? 4.764 79.924 0.566 1.00 16.84 515 ALA A N 1
ATOM 3657 C CA . ALA A 1 517 ? 3.871 79.448 1.618 1.00 16.45 515 ALA A CA 1
ATOM 3658 C C . ALA A 1 517 ? 3.950 77.934 1.770 1.00 20.82 515 ALA A C 1
ATOM 3659 O O . ALA A 1 517 ? 3.927 77.413 2.891 1.00 17.74 515 ALA A O 1
ATOM 3661 N N . GLY A 1 518 ? 4.064 77.215 0.658 1.00 19.18 516 GLY A N 1
ATOM 3662 C CA . GLY A 1 518 ? 4.063 75.770 0.690 1.00 16.24 516 GLY A CA 1
ATOM 3663 C C . GLY A 1 518 ? 5.381 75.104 1.010 1.00 17.64 516 GLY A C 1
ATOM 3664 O O . GLY A 1 518 ? 5.459 73.875 0.953 1.00 17.17 516 GLY A O 1
ATOM 3665 N N . ARG A 1 519 ? 6.427 75.861 1.347 1.00 18.13 517 ARG A N 1
ATOM 3666 C CA . ARG A 1 519 ? 7.712 75.226 1.621 1.00 18.95 517 ARG A CA 1
ATOM 3667 C C . ARG A 1 519 ? 7.641 74.346 2.864 1.00 22.08 517 ARG A C 1
ATOM 3668 O O . ARG A 1 519 ? 8.146 73.217 2.861 1.00 23.03 517 ARG A O 1
ATOM 3676 N N . PHE A 1 520 ? 7.010 74.837 3.930 1.00 18.79 518 PHE A N 1
ATOM 3677 C CA . PHE A 1 520 ? 6.875 74.084 5.168 1.00 21.96 518 PHE A CA 1
ATOM 3678 C C . PHE A 1 520 ? 5.433 73.932 5.620 1.00 24.79 518 PHE A C 1
ATOM 3679 O O . PHE A 1 520 ? 5.194 73.369 6.695 1.00 25.88 518 PHE A O 1
ATOM 3687 N N . CYS A 1 521 ? 4.470 74.409 4.841 1.00 18.41 519 CYS A N 1
ATOM 3688 C CA . CYS A 1 521 ? 3.067 74.342 5.208 1.00 18.81 519 CYS A CA 1
ATOM 3689 C C . CYS A 1 521 ? 2.272 73.661 4.105 1.00 22.48 519 CYS A C 1
ATOM 3690 O O . CYS A 1 521 ? 2.586 73.790 2.918 1.00 18.87 519 CYS A O 1
ATOM 3693 N N . ARG A 1 522 ? 1.244 72.923 4.514 1.00 22.70 520 ARG A N 1
ATOM 3694 C CA . ARG A 1 522 ? 0.331 72.269 3.584 1.00 26.65 520 ARG A CA 1
ATOM 3695 C C . ARG A 1 522 ? -0.740 73.278 3.185 1.00 24.09 520 ARG A C 1
ATOM 3696 O O . ARG A 1 522 ? -1.583 73.656 4.006 1.00 24.12 520 ARG A O 1
ATOM 3699 N N . VAL A 1 523 ? -0.701 73.721 1.933 1.00 20.62 521 VAL A N 1
ATOM 3700 C CA . VAL A 1 523 ? -1.614 74.747 1.442 1.00 17.74 521 VAL A CA 1
ATOM 3701 C C . VAL A 1 523 ? -2.798 74.067 0.768 1.00 20.92 521 VAL A C 1
ATOM 3702 O O . VAL A 1 523 ? -2.637 73.389 -0.253 1.00 22.91 521 VAL A O 1
ATOM 3706 N N . ALA A 1 524 ? -3.986 74.248 1.337 1.00 20.26 522 ALA A N 1
ATOM 3707 C CA . ALA A 1 524 ? -5.192 73.678 0.758 1.00 25.20 522 ALA A CA 1
ATOM 3708 C C . ALA A 1 524 ? -5.540 74.376 -0.553 1.00 24.85 522 ALA A C 1
ATOM 3709 O O . ALA A 1 524 ? -5.337 75.582 -0.714 1.00 21.40 522 ALA A O 1
ATOM 3711 N N . VAL A 1 525 ? -6.077 73.599 -1.498 1.00 22.91 523 VAL A N 1
ATOM 3712 C CA . VAL A 1 525 ? -6.470 74.123 -2.802 1.00 26.27 523 VAL A CA 1
ATOM 3713 C C . VAL A 1 525 ? -7.943 74.503 -2.859 1.00 25.37 523 VAL A C 1
ATOM 3714 O O . VAL A 1 525 ? -8.401 75.025 -3.885 1.00 26.66 523 VAL A O 1
ATOM 3718 N N . VAL A 1 526 ? -8.698 74.258 -1.792 1.00 26.12 524 VAL A N 1
ATOM 3719 C CA . VAL A 1 526 ? -10.098 74.663 -1.727 1.00 31.40 524 VAL A CA 1
ATOM 3720 C C . VAL A 1 526 ? -10.331 75.499 -0.471 1.00 39.99 524 VAL A C 1
ATOM 3721 O O . VAL A 1 526 ? -11.041 76.506 -0.493 1.00 34.30 524 VAL A O 1
#

Secondary structure (DSSP, 8-state):
----HHHHHHHHHHHHHHHSGGGEEEHHHHHHHH---HHHHHHHHHHHHHTTSEEEETTEEEE-GGGHHHHHHHHHHH-HHHHHHHHHHHHHHHHTSEEEEEEEETTEEEEEEEE--S-TTS----TT-EEEGGGSSHHHHHHTT--HHHHHHHHHHHHH-TT-TT-TTS----TTPPP--HHHHHHHHHHHS-EEEESSSSTTEEEEEEEEEPTTT-SEEEEEEEEEETTT--HHHHHHHHHHHHHHHHHHHHHHHHTPPPP---SPP--TTTTHHHHHHHHGGG--HHHHHHHHHHTT-BTTBSEEEHHHHHHHHT--HHHHHHHHHHHHHTTSEEEETTTEEEE-GGGGGTTHHHHTT--HHHHHHHHHHHHHHHHTSEEEEEEE-TTSSBEEEEEEE---BGGGSHHHHHHTT-HHHHHHS-EEEEEETTTTEEEEEEEEE-TTS-EEEEEEEEEE-SS--HHHHHHHHHHHHHHHHHHHHHHHHHHTTTS-----

CATH classification: 3.30.450.40